Protein AF-A0A3N5PX92-F1 (afdb_monomer)

pLDDT: mean 74.18, std 23.47, range [26.56, 98.06]

Foldseek 3Di:
DDDDDDDDDDDDDDDDDDDDDDDDDDDDDDDDDDDDDDDDDDDDDDDDDPPPPPDPPPPPPPPPPPPDDPDPPDDPPFPVPFWAKKWWFFPDFALQPPPPPPPPPPPDDDDPVVVVVSVVVSVVQLVVLVVVQLVLCVVLVRNVFWLDAQHHHTRTTIGTDGPVSVVVSVPDPGTDDMDTKDKDWDDDDDDDVVPCQPPCPDHPCNVPVQQAALAEDEFEAQFAAFPDVQQDQKDFPQPVLLVDVCLVPPPVSVVVNVVCVVPGDIDRNADARDPDDAAADDWVNGDSVSQDRQAPAAEEFPSLVVSPADAAPPDIPHSHHPLCSRNVVSFQAAGAWDFDDDPNHTPGTDGHSNNNHHYHYYRQWGDGYPDNTTMGIPNRVSD

Solvent-accessible surface area (backbone atoms only — not comparable to full-atom values): 23298 Å² total; per-residue (Å²): 134,87,90,86,86,82,87,83,84,85,82,88,80,88,88,83,91,81,85,95,81,89,89,83,89,89,83,88,86,89,86,85,86,88,86,79,93,75,92,78,86,85,86,90,79,94,74,89,74,82,76,79,76,79,69,76,79,73,78,74,75,77,75,79,73,75,83,64,76,86,73,82,85,64,79,82,76,56,60,85,95,45,68,46,52,31,39,38,34,36,64,61,81,14,25,69,62,57,83,66,67,79,79,64,87,62,90,70,79,76,53,69,68,60,49,53,52,49,51,53,52,26,50,56,48,25,53,53,49,45,54,50,50,49,51,56,30,43,78,63,78,37,61,89,30,61,66,46,75,34,32,40,92,48,24,32,36,28,29,57,38,37,50,70,50,50,58,54,47,74,70,36,88,60,45,64,51,74,46,70,58,51,81,42,71,80,84,88,82,89,69,75,78,82,68,52,54,81,39,87,88,73,12,81,31,57,77,64,72,55,37,35,70,95,39,73,46,79,45,80,31,33,14,36,52,70,81,40,80,36,57,50,34,54,42,80,64,53,54,68,66,58,73,35,67,61,19,73,72,35,71,65,29,37,62,73,30,45,60,45,73,76,55,55,49,69,42,78,77,48,66,80,74,82,91,70,81,65,56,51,50,58,33,60,93,25,58,50,78,61,38,45,50,24,30,56,17,28,35,62,40,55,60,43,41,62,74,78,46,64,73,21,91,85,60,47,83,26,24,37,32,75,71,48,59,22,35,52,52,50,34,50,48,29,7,30,79,37,81,41,64,58,97,88,42,75,78,45,78,44,60,17,77,22,38,51,24,23,33,31,36,34,13,25,29,45,43,37,72,95,54,85,61,32,43,22,27,48,57,24,68,72,104

Nearest PDB structures (foldseek):
  3i74-assembly1_B  TM=8.208E-01  e=3.692E-07  Solanum lycopersicum
  3i74-assembly1_A  TM=8.112E-01  e=4.710E-07  Solanum lycopersicum
  3i6s-assembly1_B  TM=8.115E-01  e=7.215E-07  Solanum lycopersicum
  3whi-assembly1_A  TM=7.176E-01  e=2.295E-06  Bacillus subtilis subsp. subtilis str. 168
  5ydg-assembly1_A  TM=7.589E-01  e=4.166E-02  Arabidopsis thaliana

Sequence (383 aa):
MAAAGPFCALEAQPGALLDLRGCANVSAPRCHGPIKNRMRTPFGAFAWLAATVLTPAAAQVAHVEVTEPLRLVGPLRPVKGGTAVYIVKLRQPGAASYKSVPMTLTGEKPSEQAQSARAAAAEAYATQLEQSHDRLLGSLGAANAKVYSYRYSVNGFAARLTAAQVSRLAQSAEVERIWRDTDQHLRTNNSSVFLGLQDPAGGLRADRDLRGENIVVGVIDSGVTPNHPALLDTEDRTPRACRSQWARTSLLGIWLCTSYRRNPPTARVYGPPIGFTGACEAGPGFEPSHCNHKIVGARFYLDGFLAQHELDPGEFRSPKDVDGHGTHITTIIAGNSVDATLLGTRLGRVSGIAPRARIAVYKACWLEPGKTRGTCTTSDLVR

Mean predicted aligned error: 16.66 Å

Structure (mmCIF, N/CA/C/O backbone):
data_AF-A0A3N5PX92-F1
#
_entry.id   AF-A0A3N5PX92-F1
#
loop_
_atom_site.group_PDB
_atom_site.id
_atom_site.type_symbol
_atom_site.label_atom_id
_atom_site.label_alt_id
_atom_site.label_comp_id
_atom_site.label_asym_id
_atom_site.label_entity_id
_atom_site.label_seq_id
_atom_site.pdbx_PDB_ins_code
_atom_site.Cartn_x
_atom_site.Cartn_y
_atom_site.Cartn_z
_atom_site.occupancy
_atom_site.B_iso_or_equiv
_atom_site.auth_seq_id
_atom_site.auth_comp_id
_atom_site.auth_asym_id
_atom_site.auth_atom_id
_atom_site.pdbx_PDB_model_num
ATOM 1 N N . MET A 1 1 ? 4.941 -59.988 17.324 1.00 32.59 1 MET A N 1
ATOM 2 C CA . MET A 1 1 ? 5.230 -60.965 16.251 1.00 32.59 1 MET A CA 1
ATOM 3 C C . MET A 1 1 ? 5.049 -60.267 14.911 1.00 32.59 1 MET A C 1
ATOM 5 O O . MET A 1 1 ? 4.065 -59.557 14.784 1.00 32.59 1 MET A O 1
ATOM 9 N N . ALA A 1 2 ? 6.006 -60.477 13.994 1.00 32.03 2 ALA A N 1
ATOM 10 C CA . ALA A 1 2 ? 6.126 -59.960 12.614 1.00 32.03 2 ALA A CA 1
ATOM 11 C C . ALA A 1 2 ? 6.286 -58.422 12.483 1.00 32.03 2 ALA A C 1
ATOM 13 O O . ALA A 1 2 ? 5.318 -57.688 12.613 1.00 32.03 2 ALA A O 1
ATOM 14 N N . ALA A 1 3 ? 7.497 -57.850 12.467 1.00 29.45 3 ALA A N 1
ATOM 15 C CA . ALA A 1 3 ? 8.605 -57.913 11.490 1.00 29.45 3 ALA A CA 1
ATOM 16 C C . ALA A 1 3 ? 8.425 -56.925 10.318 1.00 29.45 3 ALA A C 1
ATOM 18 O O . ALA A 1 3 ? 7.599 -57.122 9.433 1.00 29.45 3 ALA A O 1
ATOM 19 N N . ALA A 1 4 ? 9.237 -55.865 10.357 1.00 33.47 4 ALA A N 1
ATOM 20 C CA . ALA A 1 4 ? 9.402 -54.843 9.332 1.00 33.47 4 ALA A CA 1
ATOM 21 C C . ALA A 1 4 ? 10.685 -55.098 8.522 1.00 33.47 4 ALA A C 1
ATOM 23 O O . ALA A 1 4 ? 11.680 -55.570 9.073 1.00 33.47 4 ALA A O 1
ATOM 24 N N . GLY A 1 5 ? 10.675 -54.718 7.245 1.00 29.30 5 GLY A N 1
ATOM 25 C CA . GLY A 1 5 ? 11.863 -54.577 6.398 1.00 29.30 5 GLY A CA 1
ATOM 26 C C . GLY A 1 5 ? 11.492 -54.256 4.940 1.00 29.30 5 GLY A C 1
ATOM 27 O O . GLY A 1 5 ? 10.367 -54.548 4.539 1.00 29.30 5 GLY A O 1
ATOM 28 N N . PRO A 1 6 ? 12.421 -53.741 4.113 1.00 37.81 6 PRO A N 1
ATOM 29 C CA . PRO A 1 6 ? 13.401 -52.704 4.435 1.00 37.81 6 PRO A CA 1
ATOM 30 C C . PRO A 1 6 ? 13.414 -51.543 3.412 1.00 37.81 6 PRO A C 1
ATOM 32 O O . PRO A 1 6 ? 13.018 -51.673 2.257 1.00 37.81 6 PRO A O 1
ATOM 35 N N . PHE A 1 7 ? 13.926 -50.398 3.867 1.00 28.12 7 PHE A N 1
ATOM 36 C CA . PHE A 1 7 ? 14.384 -49.278 3.043 1.00 28.12 7 PHE A CA 1
ATOM 37 C C . PHE A 1 7 ? 15.704 -49.651 2.345 1.00 28.12 7 PHE A C 1
ATOM 39 O O . PHE A 1 7 ? 16.631 -50.109 3.012 1.00 28.12 7 PHE A O 1
ATOM 46 N N . CYS A 1 8 ? 15.826 -49.382 1.042 1.00 26.56 8 CYS A N 1
ATOM 47 C CA . CYS A 1 8 ? 17.118 -49.326 0.354 1.00 26.56 8 CYS A CA 1
ATOM 48 C C . CYS A 1 8 ? 17.530 -47.862 0.167 1.00 26.56 8 CYS A C 1
ATOM 50 O O . CYS A 1 8 ? 16.928 -47.128 -0.615 1.00 26.56 8 CYS A O 1
ATOM 52 N N . ALA A 1 9 ? 18.568 -47.464 0.900 1.00 27.91 9 ALA A N 1
ATOM 53 C CA . ALA A 1 9 ? 19.384 -46.295 0.618 1.00 27.91 9 ALA A CA 1
ATOM 54 C C . ALA A 1 9 ? 20.391 -46.648 -0.490 1.00 27.91 9 ALA A C 1
ATOM 56 O O . ALA A 1 9 ? 20.966 -47.736 -0.470 1.00 27.91 9 ALA A O 1
ATOM 57 N N . LEU A 1 10 ? 20.606 -45.739 -1.441 1.00 28.83 10 LEU A N 1
ATOM 58 C CA . LEU A 1 10 ? 21.713 -45.815 -2.393 1.00 28.83 10 LEU A CA 1
ATOM 59 C C . L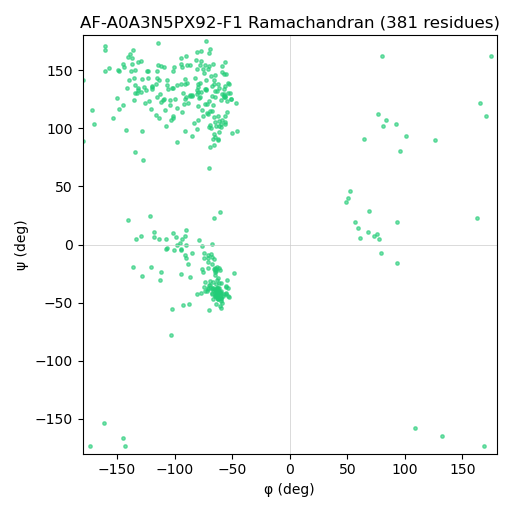EU A 1 10 ? 22.664 -44.656 -2.105 1.00 28.83 10 LEU A C 1
ATOM 61 O O . LEU A 1 10 ? 22.348 -43.484 -2.297 1.00 28.83 10 LEU A O 1
ATOM 65 N N . GLU A 1 11 ? 23.805 -45.051 -1.562 1.00 27.17 11 GLU A N 1
ATOM 66 C CA . GLU A 1 11 ? 24.969 -44.258 -1.206 1.00 27.17 11 GLU A CA 1
ATOM 67 C C . GLU A 1 11 ? 25.760 -43.932 -2.483 1.00 27.17 11 GLU A C 1
ATOM 69 O O . GLU A 1 11 ? 25.999 -44.802 -3.322 1.00 27.17 11 GLU A O 1
ATOM 74 N N . ALA A 1 12 ? 26.124 -42.663 -2.668 1.00 29.17 12 ALA A N 1
ATOM 75 C CA . ALA A 1 12 ? 26.902 -42.204 -3.812 1.00 29.17 12 ALA A CA 1
ATOM 76 C C . ALA A 1 12 ? 28.403 -42.402 -3.547 1.00 29.17 12 ALA A C 1
ATOM 78 O O . ALA A 1 12 ? 28.916 -41.910 -2.544 1.00 29.17 12 ALA A O 1
ATOM 79 N N . GLN A 1 13 ? 29.118 -43.047 -4.475 1.00 30.61 13 GLN A N 1
ATOM 80 C CA . GLN A 1 13 ? 30.582 -42.983 -4.544 1.00 30.61 13 GLN A CA 1
ATOM 81 C C . GLN A 1 13 ? 31.050 -42.301 -5.843 1.00 30.61 13 GLN A C 1
ATOM 83 O O . GLN A 1 13 ? 30.403 -42.463 -6.881 1.00 30.61 13 GLN A O 1
ATOM 88 N N . PRO A 1 14 ? 32.140 -41.509 -5.801 1.00 33.16 14 PRO A N 1
ATOM 89 C CA . PRO A 1 14 ? 32.560 -40.656 -6.905 1.00 33.16 14 PRO A CA 1
ATOM 90 C C . PRO A 1 14 ? 33.533 -41.363 -7.861 1.00 33.16 14 PRO A C 1
ATOM 92 O O . PRO A 1 14 ? 34.458 -42.043 -7.429 1.00 33.16 14 PRO A O 1
ATOM 95 N N . GLY A 1 15 ? 33.382 -41.094 -9.162 1.00 39.81 15 GLY A N 1
ATOM 96 C CA . GLY A 1 15 ? 34.434 -41.311 -10.161 1.00 39.81 15 GLY A CA 1
ATOM 97 C C . GLY A 1 15 ? 34.377 -42.637 -10.922 1.00 39.81 15 GLY A C 1
ATOM 98 O O . GLY A 1 15 ? 35.170 -43.534 -10.668 1.00 39.81 15 GLY A O 1
ATOM 99 N N . ALA A 1 16 ? 33.520 -42.714 -11.944 1.00 31.42 16 ALA A N 1
ATOM 100 C CA . ALA A 1 16 ? 33.712 -43.622 -13.076 1.00 31.42 16 ALA A CA 1
ATOM 101 C C . ALA A 1 16 ? 33.116 -43.000 -14.353 1.00 31.42 16 ALA A C 1
ATOM 103 O O . ALA A 1 16 ? 31.919 -42.734 -14.433 1.00 31.42 16 ALA A O 1
ATOM 104 N N . LEU A 1 17 ? 33.979 -42.732 -15.335 1.00 34.66 17 LEU A N 1
ATOM 105 C CA . LEU A 1 17 ? 33.634 -42.389 -16.717 1.00 34.66 17 LEU A CA 1
ATOM 106 C C . LEU A 1 17 ? 33.476 -43.699 -17.507 1.00 34.66 17 LEU A C 1
ATOM 108 O O . LEU A 1 17 ? 34.417 -44.484 -17.484 1.00 34.66 17 LEU A O 1
ATOM 112 N N . LEU A 1 18 ? 32.360 -43.905 -18.219 1.00 30.89 18 LEU A N 1
ATOM 113 C CA . LEU A 1 18 ? 32.193 -44.830 -19.367 1.00 30.89 18 LEU A CA 1
ATOM 114 C C . LEU A 1 18 ? 30.825 -44.537 -20.022 1.00 30.89 18 LEU A C 1
ATOM 116 O O . LEU A 1 18 ? 29.792 -44.608 -19.367 1.00 30.89 18 LEU A O 1
ATOM 120 N N . ASP A 1 19 ? 30.812 -43.849 -21.162 1.00 28.56 19 ASP A N 1
ATOM 121 C CA . ASP A 1 19 ? 30.769 -44.367 -22.546 1.00 28.56 19 ASP A CA 1
ATOM 122 C C . ASP A 1 19 ? 29.348 -44.760 -23.007 1.00 28.56 19 ASP A C 1
ATOM 124 O O . ASP A 1 19 ? 28.788 -45.791 -22.643 1.00 28.56 19 ASP A O 1
ATOM 128 N N . LEU A 1 20 ? 28.748 -43.868 -23.804 1.00 35.09 20 LEU A N 1
ATOM 129 C CA . LEU A 1 20 ? 27.399 -43.965 -24.361 1.00 35.09 20 LEU A CA 1
ATOM 130 C C . LEU A 1 20 ? 27.469 -44.501 -25.794 1.00 35.09 20 LEU A C 1
ATOM 132 O O . LEU A 1 20 ? 27.475 -43.723 -26.751 1.00 35.09 20 LEU A O 1
ATOM 136 N N . ARG A 1 21 ? 27.450 -45.826 -25.965 1.00 31.52 21 ARG A N 1
ATOM 137 C CA . ARG A 1 21 ? 27.078 -46.462 -27.238 1.00 31.52 21 ARG A CA 1
ATOM 138 C C . ARG A 1 21 ? 26.334 -47.770 -27.003 1.00 31.52 21 ARG A C 1
ATOM 140 O O . ARG A 1 21 ? 26.898 -48.725 -26.489 1.00 31.52 21 ARG A O 1
ATOM 147 N N . GLY A 1 22 ? 25.097 -47.825 -27.495 1.00 28.06 22 GLY A N 1
ATOM 148 C CA . GLY A 1 22 ? 24.411 -49.083 -27.784 1.00 28.06 22 GLY A CA 1
ATOM 149 C C . GLY A 1 22 ? 23.045 -49.213 -27.130 1.00 28.06 22 GLY A C 1
ATOM 150 O O . GLY A 1 22 ? 22.946 -49.737 -26.032 1.00 28.06 22 GLY A O 1
ATOM 151 N N . CYS A 1 23 ? 22.005 -48.762 -27.836 1.00 28.20 23 CYS A N 1
ATOM 152 C CA . CYS A 1 23 ? 20.755 -49.502 -28.065 1.00 28.20 23 CYS A CA 1
ATOM 153 C C . CYS A 1 23 ? 19.835 -48.633 -28.936 1.00 28.20 23 CYS A C 1
ATOM 155 O O . CYS A 1 23 ? 19.049 -47.829 -28.443 1.00 28.20 23 CYS A O 1
ATOM 157 N N . ALA A 1 24 ? 19.970 -48.778 -30.253 1.00 32.03 24 ALA A N 1
ATOM 158 C CA . ALA A 1 24 ? 19.016 -48.289 -31.239 1.00 32.03 24 ALA A CA 1
ATOM 159 C C . ALA A 1 24 ? 18.550 -49.476 -32.093 1.00 32.03 24 ALA A C 1
ATOM 161 O O . ALA A 1 24 ? 19.338 -50.383 -32.352 1.00 32.03 24 ALA A O 1
ATOM 162 N N . ASN A 1 25 ? 17.303 -49.377 -32.562 1.00 30.66 25 ASN A N 1
ATOM 163 C CA . ASN A 1 25 ? 16.570 -50.236 -33.504 1.00 30.66 25 ASN A CA 1
ATOM 164 C C . ASN A 1 25 ? 15.722 -51.363 -32.905 1.00 30.66 25 ASN A C 1
ATOM 166 O O . ASN A 1 25 ? 16.228 -52.447 -32.656 1.00 30.66 25 ASN A O 1
ATOM 170 N N . VAL A 1 26 ? 14.399 -51.145 -32.884 1.00 31.50 26 VAL A N 1
ATOM 171 C CA . VAL A 1 26 ? 13.456 -51.939 -33.699 1.00 31.50 26 VAL A CA 1
ATOM 172 C C . VAL A 1 26 ? 12.361 -51.000 -34.228 1.00 31.50 26 VAL A C 1
ATOM 174 O O . VAL A 1 26 ? 11.851 -50.150 -33.501 1.00 31.50 26 VAL A O 1
ATOM 177 N N . SER A 1 27 ? 12.042 -51.123 -35.517 1.00 32.72 27 SER A N 1
ATOM 178 C CA . SER A 1 27 ? 11.106 -50.286 -36.273 1.00 32.72 27 SER A CA 1
ATOM 179 C C . SER A 1 27 ? 9.838 -51.045 -36.691 1.00 32.72 27 SER A C 1
ATOM 181 O O . SER A 1 27 ? 9.917 -52.229 -37.002 1.00 32.72 27 SER A O 1
ATOM 183 N N . ALA A 1 28 ? 8.759 -50.264 -36.875 1.00 30.45 28 ALA A N 1
ATOM 184 C CA . ALA A 1 2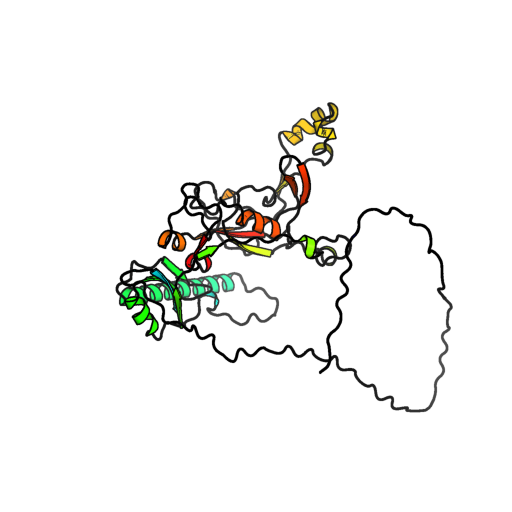8 ? 7.664 -50.407 -37.862 1.00 30.45 28 ALA A CA 1
ATOM 185 C C . ALA A 1 28 ? 6.521 -51.424 -37.568 1.00 30.45 28 ALA A C 1
ATOM 187 O O . ALA A 1 28 ? 6.720 -52.309 -36.741 1.00 30.45 28 ALA A O 1
ATOM 188 N N . PRO A 1 29 ? 5.333 -51.351 -38.239 1.00 38.47 29 PRO A N 1
ATOM 189 C CA . PRO A 1 29 ? 4.943 -50.471 -39.360 1.00 38.47 29 PRO A CA 1
ATOM 190 C C . PRO A 1 29 ? 3.541 -49.798 -39.292 1.00 38.47 29 PRO A C 1
ATOM 192 O O . PRO A 1 29 ? 2.650 -50.171 -38.535 1.00 38.47 29 PRO A O 1
ATOM 195 N N . ARG A 1 30 ? 3.344 -48.810 -40.184 1.00 34.66 30 ARG A N 1
ATOM 196 C CA . ARG A 1 30 ? 2.045 -48.262 -40.629 1.00 34.66 30 ARG A CA 1
ATOM 197 C C . ARG A 1 30 ? 1.419 -49.171 -41.697 1.00 34.66 30 ARG A C 1
ATOM 199 O O . ARG A 1 30 ? 2.147 -49.733 -42.508 1.00 34.66 30 ARG A O 1
ATOM 206 N N . CYS A 1 31 ? 0.088 -49.198 -41.791 1.00 27.62 31 CYS A N 1
ATOM 207 C CA . CYS A 1 31 ? -0.642 -49.670 -42.975 1.00 27.62 31 CYS A CA 1
ATOM 208 C C . CYS A 1 31 ? -1.738 -48.664 -43.372 1.00 27.62 31 CYS A C 1
ATOM 210 O O . CYS A 1 31 ? -2.499 -48.184 -42.534 1.00 27.62 31 CYS A O 1
ATOM 212 N N . HIS A 1 32 ? -1.793 -48.343 -44.666 1.00 32.50 32 HIS A N 1
ATOM 213 C CA . HIS A 1 32 ? -2.892 -47.679 -45.371 1.00 32.50 32 HIS A CA 1
ATOM 214 C C . HIS A 1 32 ? -3.436 -48.670 -46.405 1.00 32.50 32 HIS A C 1
ATOM 216 O O . HIS A 1 32 ? -2.649 -49.311 -47.098 1.00 32.50 32 HIS A O 1
ATOM 222 N N . GLY A 1 33 ? -4.759 -48.759 -46.552 1.00 27.95 33 GLY A N 1
ATOM 223 C CA . GLY A 1 33 ? -5.401 -49.470 -47.659 1.00 27.95 33 GLY A CA 1
ATOM 224 C C . GLY A 1 33 ? -6.937 -49.416 -47.588 1.00 27.95 33 GLY A C 1
ATOM 225 O O . GLY A 1 33 ? -7.472 -49.450 -46.484 1.00 27.95 33 GLY A O 1
ATOM 226 N N . PRO A 1 34 ? -7.652 -49.282 -48.725 1.00 42.38 34 PRO A N 1
ATOM 227 C CA . PRO A 1 34 ? -8.962 -48.628 -48.812 1.00 42.38 34 PRO A CA 1
ATOM 228 C C . PRO A 1 34 ? -10.130 -49.623 -48.863 1.00 42.38 34 PRO A C 1
ATOM 230 O O . PRO A 1 34 ? -9.976 -50.719 -49.400 1.00 42.38 34 PRO A O 1
ATOM 233 N N . ILE A 1 35 ? -11.330 -49.244 -48.399 1.00 35.75 35 ILE A N 1
ATOM 234 C CA . ILE A 1 35 ? -12.523 -50.097 -48.553 1.00 35.75 35 ILE A CA 1
ATOM 235 C C . ILE A 1 35 ? -13.730 -49.311 -49.077 1.00 35.75 35 ILE A C 1
ATOM 237 O O . ILE A 1 35 ? -14.066 -48.222 -48.624 1.00 35.75 35 ILE A O 1
ATOM 241 N N . LYS A 1 36 ? -14.320 -49.918 -50.109 1.00 31.59 36 LYS A N 1
ATOM 242 C CA . LYS A 1 36 ? -15.364 -49.464 -51.027 1.00 31.59 36 LYS A CA 1
ATOM 243 C C . LYS A 1 36 ? -16.756 -49.438 -50.383 1.00 31.59 36 LYS A C 1
ATOM 245 O O . LYS A 1 36 ? -17.112 -50.328 -49.619 1.00 31.59 36 LYS A O 1
ATOM 250 N N . ASN A 1 37 ? -17.573 -48.485 -50.834 1.00 34.03 37 ASN A N 1
ATOM 251 C CA . ASN A 1 37 ? -19.026 -48.466 -50.662 1.00 34.03 37 ASN A CA 1
ATOM 252 C C . ASN A 1 37 ? -19.678 -49.737 -51.229 1.00 34.03 37 ASN A C 1
ATOM 254 O O . ASN A 1 37 ? -19.538 -50.026 -52.421 1.00 34.03 37 ASN A O 1
ATOM 258 N N . ARG A 1 38 ? -20.485 -50.433 -50.419 1.00 33.44 38 ARG A N 1
ATOM 259 C CA . ARG A 1 38 ? -21.565 -51.290 -50.926 1.00 33.44 38 ARG A CA 1
ATOM 260 C C . ARG A 1 38 ? -22.687 -51.424 -49.895 1.00 33.44 38 ARG A C 1
ATOM 262 O O . ARG A 1 38 ? -22.534 -52.090 -48.880 1.00 33.44 38 ARG A O 1
ATOM 269 N N . MET A 1 39 ? -23.822 -50.791 -50.189 1.00 36.62 39 MET A N 1
ATOM 270 C CA . MET A 1 39 ? -25.108 -51.063 -49.543 1.00 36.62 39 MET A CA 1
ATOM 271 C C . MET A 1 39 ? -25.549 -52.504 -49.813 1.00 36.62 39 MET A C 1
ATOM 273 O O . MET A 1 39 ? -25.472 -52.953 -50.959 1.00 36.62 39 MET A O 1
ATOM 277 N N . ARG A 1 40 ? -26.075 -53.172 -48.778 1.00 33.09 40 ARG A N 1
ATOM 278 C CA . ARG A 1 40 ? -27.165 -54.166 -48.831 1.00 33.09 40 ARG A CA 1
ATOM 279 C C . ARG A 1 40 ? -27.599 -54.528 -47.400 1.00 33.09 40 ARG A C 1
ATOM 281 O O . ARG A 1 40 ? -26.816 -55.068 -46.631 1.00 33.09 40 ARG A O 1
ATOM 288 N N . THR A 1 41 ? -28.841 -54.194 -47.064 1.00 35.25 41 THR A N 1
ATOM 289 C CA . THR A 1 41 ? -29.669 -54.821 -46.011 1.00 35.25 41 THR A CA 1
ATOM 290 C C . THR A 1 41 ? -30.133 -56.220 -46.500 1.00 35.25 41 THR A C 1
ATOM 292 O O . THR A 1 41 ? -29.881 -56.503 -47.678 1.00 35.25 41 THR A O 1
ATOM 295 N N . PRO A 1 42 ? -30.838 -57.095 -45.729 1.00 48.75 42 PRO A N 1
ATOM 296 C CA . PRO A 1 42 ? -31.512 -56.893 -44.432 1.00 48.75 42 PRO A CA 1
ATOM 297 C C . PRO A 1 42 ? -31.436 -58.095 -43.432 1.00 48.75 42 PRO A C 1
ATOM 299 O O . PRO A 1 42 ? -30.818 -59.117 -43.696 1.00 48.75 42 PRO A O 1
ATOM 302 N N . PHE A 1 43 ? -32.167 -57.944 -42.316 1.00 32.25 43 PHE A N 1
ATOM 303 C CA . PHE A 1 43 ? -32.677 -58.950 -41.361 1.00 32.25 43 PHE A CA 1
ATOM 304 C C . PHE A 1 43 ? -31.743 -59.600 -40.321 1.00 32.25 43 PHE A C 1
ATOM 306 O O . PHE A 1 43 ? -30.970 -60.501 -40.609 1.00 32.25 43 PHE A O 1
ATOM 313 N N . GLY A 1 44 ? -32.029 -59.257 -39.056 1.00 32.97 44 GLY A N 1
ATOM 314 C CA . GLY A 1 44 ? -32.364 -60.261 -38.040 1.00 32.97 44 GLY A CA 1
ATOM 315 C C . GLY A 1 44 ? -31.260 -60.665 -37.067 1.00 32.97 44 GLY A C 1
ATOM 316 O O . GLY A 1 44 ? -30.541 -61.616 -37.329 1.00 32.97 44 GLY A O 1
ATOM 317 N N . ALA A 1 45 ? -31.205 -59.999 -35.909 1.00 37.19 45 ALA A N 1
ATOM 318 C CA . ALA A 1 45 ? -31.155 -60.618 -34.574 1.00 37.19 45 ALA A CA 1
ATOM 319 C C . ALA A 1 45 ? -30.850 -59.535 -33.526 1.00 37.19 45 ALA A C 1
ATOM 321 O O . ALA A 1 45 ? -29.755 -58.979 -33.472 1.00 37.19 45 ALA A O 1
ATOM 322 N N . PHE A 1 46 ? -31.846 -59.229 -32.696 1.00 39.06 46 PHE A N 1
ATOM 323 C CA . PHE A 1 46 ? -31.697 -58.405 -31.500 1.00 39.06 46 PHE A CA 1
ATOM 324 C C . PHE A 1 46 ? -30.873 -59.181 -30.463 1.00 39.06 46 PHE A C 1
ATOM 326 O O . PHE A 1 46 ? -31.395 -60.076 -29.802 1.00 39.06 46 PHE A O 1
ATOM 333 N N . ALA A 1 47 ? -29.598 -58.831 -30.309 1.00 37.28 47 ALA A N 1
ATOM 334 C CA . ALA A 1 47 ? -28.801 -59.208 -29.148 1.00 37.28 47 ALA A CA 1
ATOM 335 C C . ALA A 1 47 ? -28.716 -57.994 -28.214 1.00 37.28 47 ALA A C 1
ATOM 337 O O . ALA A 1 47 ? -28.077 -56.991 -28.529 1.00 37.28 47 ALA A O 1
ATOM 338 N N . TRP A 1 48 ? -29.408 -58.079 -27.078 1.00 33.75 48 TRP A N 1
ATOM 339 C CA . TRP A 1 48 ? -29.308 -57.118 -25.984 1.00 33.75 48 TRP A CA 1
ATOM 340 C C . TRP A 1 48 ? -27.903 -57.190 -25.372 1.00 33.75 48 TRP A C 1
ATOM 342 O O . TRP A 1 48 ? -27.630 -58.022 -24.511 1.00 33.75 48 TRP A O 1
ATOM 352 N N . LEU A 1 49 ? -27.001 -56.317 -25.818 1.00 36.81 49 LEU A N 1
ATOM 353 C CA . LEU A 1 49 ? -25.774 -56.005 -25.092 1.00 36.81 49 LEU A CA 1
ATOM 354 C C . LEU A 1 49 ? -26.118 -54.957 -24.035 1.00 36.81 49 LEU A C 1
ATOM 356 O O . LEU A 1 49 ? -26.332 -53.786 -24.345 1.00 36.81 49 LEU A O 1
ATOM 360 N N . ALA A 1 50 ? -26.199 -55.400 -22.781 1.00 39.34 50 ALA A N 1
ATOM 361 C CA . ALA A 1 50 ? -26.246 -54.517 -21.629 1.00 39.34 50 ALA A CA 1
ATOM 362 C C . ALA A 1 50 ? -24.968 -53.665 -21.618 1.00 39.34 50 ALA A C 1
ATOM 364 O O . ALA A 1 50 ? -23.885 -54.145 -21.285 1.00 39.34 50 ALA A O 1
ATOM 365 N N . ALA A 1 51 ? -25.088 -52.401 -22.019 1.00 37.16 51 ALA A N 1
ATOM 366 C CA . ALA A 1 51 ? -24.036 -51.422 -21.831 1.00 37.16 51 ALA A CA 1
ATOM 367 C C . ALA A 1 51 ? -23.923 -51.145 -20.328 1.00 37.16 51 ALA A C 1
ATOM 369 O O . ALA A 1 51 ? -24.721 -50.405 -19.755 1.00 37.16 51 ALA A O 1
ATOM 370 N N . THR A 1 52 ? -22.938 -51.756 -19.672 1.00 40.94 52 THR A N 1
ATOM 371 C CA . THR A 1 52 ? -22.462 -51.295 -18.370 1.00 40.94 52 THR A CA 1
ATOM 372 C C . THR A 1 52 ? -21.926 -49.882 -18.554 1.00 40.94 52 THR A C 1
ATOM 374 O O . THR A 1 52 ? -20.800 -49.679 -19.008 1.00 40.94 52 THR A O 1
ATOM 377 N N . VAL A 1 53 ? -22.763 -48.895 -18.241 1.00 40.28 53 VAL A N 1
ATOM 378 C CA . VAL A 1 53 ? -22.344 -47.508 -18.074 1.00 40.28 53 VAL A CA 1
ATOM 379 C C . VAL A 1 53 ? -21.405 -47.492 -16.874 1.00 40.28 53 VAL A C 1
ATOM 381 O O . VAL A 1 53 ? -21.843 -47.571 -15.729 1.00 40.28 53 VAL A O 1
ATOM 384 N N . LEU A 1 54 ? -20.100 -47.435 -17.134 1.00 41.09 54 LEU A N 1
ATOM 385 C CA . LEU A 1 54 ? -19.119 -47.037 -16.133 1.00 41.09 54 LEU A CA 1
ATOM 386 C C . LEU A 1 54 ? -19.417 -45.577 -15.789 1.00 41.09 54 LEU A C 1
ATOM 388 O O . LEU A 1 54 ? -18.973 -44.655 -16.470 1.00 41.09 54 LEU A O 1
ATOM 392 N N . THR A 1 55 ? -20.227 -45.369 -14.755 1.00 40.72 55 THR A N 1
ATOM 393 C CA . THR A 1 55 ? -20.336 -44.070 -14.099 1.00 40.72 55 THR A CA 1
ATOM 394 C C . THR A 1 55 ? -18.937 -43.686 -13.624 1.00 40.72 55 THR A C 1
ATOM 396 O O . THR A 1 55 ? -18.311 -44.498 -12.932 1.00 40.72 55 THR A O 1
ATOM 399 N N . PRO A 1 56 ? -18.417 -42.492 -13.955 1.00 43.75 56 PRO A N 1
ATOM 400 C CA . PRO A 1 56 ? -17.201 -42.031 -13.314 1.00 43.75 56 PRO A CA 1
ATOM 401 C C . PRO A 1 56 ? -17.503 -41.977 -11.818 1.00 43.75 56 PRO A C 1
ATOM 403 O O . PRO A 1 56 ? -18.495 -41.371 -11.407 1.00 43.75 56 PRO A O 1
ATOM 406 N N . ALA A 1 57 ? -16.693 -42.666 -11.015 1.00 41.16 57 ALA A N 1
ATOM 407 C CA . ALA A 1 57 ? -16.740 -42.520 -9.574 1.00 41.16 57 ALA A CA 1
ATOM 408 C C . ALA A 1 57 ? -16.536 -41.031 -9.285 1.00 41.16 57 ALA A C 1
ATOM 410 O O . ALA A 1 57 ? -15.442 -40.497 -9.473 1.00 41.16 57 ALA A O 1
ATOM 411 N N . ALA A 1 58 ? -17.617 -40.344 -8.911 1.00 39.75 58 ALA A N 1
ATOM 412 C CA . ALA A 1 58 ? -17.526 -39.014 -8.357 1.00 39.75 58 ALA A CA 1
ATOM 413 C C . ALA A 1 58 ? -16.599 -39.145 -7.152 1.00 39.75 58 ALA A C 1
ATOM 415 O O . ALA A 1 58 ? -16.944 -39.814 -6.177 1.00 39.75 58 ALA A O 1
ATOM 416 N N . ALA A 1 59 ? -15.396 -38.578 -7.252 1.00 41.97 59 ALA A N 1
ATOM 417 C CA . ALA A 1 59 ? -14.547 -38.393 -6.096 1.00 41.97 59 ALA A CA 1
ATOM 418 C C . ALA A 1 59 ? -15.382 -37.581 -5.107 1.00 41.97 59 ALA A C 1
ATOM 420 O O . ALA A 1 59 ? -15.636 -36.395 -5.322 1.00 41.97 59 ALA A O 1
ATOM 421 N N . GLN A 1 60 ? -15.901 -38.253 -4.082 1.00 37.66 60 GLN A N 1
ATOM 422 C CA . GLN A 1 60 ? -16.570 -37.587 -2.985 1.00 37.66 60 GLN A CA 1
ATOM 423 C C . GLN A 1 60 ? -15.509 -36.694 -2.361 1.00 37.66 60 GLN A C 1
ATOM 425 O O . GLN A 1 60 ? -14.563 -37.170 -1.733 1.00 37.66 60 GLN A O 1
ATOM 430 N N . VAL A 1 61 ? -15.633 -35.390 -2.593 1.00 37.59 61 VAL A N 1
ATOM 431 C CA . VAL A 1 61 ? -14.961 -34.408 -1.759 1.00 37.59 61 VAL A CA 1
ATOM 432 C C . VAL A 1 61 ? -15.552 -34.644 -0.381 1.00 37.59 61 VAL A C 1
ATOM 434 O O . VAL A 1 61 ? -16.706 -34.303 -0.129 1.00 37.59 61 VAL A O 1
ATOM 437 N N . ALA A 1 62 ? -14.795 -35.320 0.479 1.00 37.66 62 ALA A N 1
ATOM 438 C CA . ALA A 1 62 ? -15.113 -35.371 1.887 1.00 37.66 62 ALA A CA 1
ATOM 439 C C . ALA A 1 62 ? -15.101 -33.917 2.359 1.00 37.66 62 ALA A C 1
ATOM 441 O O . ALA A 1 62 ? -14.043 -33.306 2.520 1.00 37.66 62 ALA A O 1
ATOM 442 N N . HIS A 1 63 ? -16.288 -33.332 2.499 1.00 33.50 63 HIS A N 1
ATOM 443 C CA . HIS A 1 63 ? -16.441 -32.130 3.284 1.00 33.50 63 HIS A CA 1
ATOM 444 C C . HIS A 1 63 ? -15.955 -32.503 4.678 1.00 33.50 63 HIS A C 1
ATOM 446 O O . HIS A 1 63 ? -16.593 -33.284 5.381 1.00 33.50 63 HIS A O 1
ATOM 452 N N . VAL A 1 64 ? -14.780 -31.996 5.050 1.00 34.94 64 VAL A N 1
ATOM 453 C CA . VAL A 1 64 ? -14.389 -31.942 6.452 1.00 34.94 64 VAL A CA 1
ATOM 454 C C . VAL A 1 64 ? -15.362 -30.960 7.079 1.00 34.94 64 VAL A C 1
ATOM 456 O O . VAL A 1 64 ? -15.174 -29.745 7.031 1.00 34.94 64 VAL A O 1
ATOM 459 N N . GLU A 1 65 ? -16.471 -31.492 7.572 1.00 41.75 65 GLU A N 1
ATOM 460 C CA . GLU A 1 65 ? -17.364 -30.756 8.436 1.00 41.75 65 GLU A CA 1
ATOM 461 C C . GLU A 1 65 ? -16.565 -30.486 9.708 1.00 41.75 65 GLU A C 1
ATOM 463 O O . GLU A 1 65 ? -16.249 -31.389 10.482 1.00 41.75 65 GLU A O 1
ATOM 468 N N . VAL A 1 66 ? -16.125 -29.238 9.858 1.00 40.12 66 VAL A N 1
ATOM 469 C CA . VAL A 1 66 ? -15.482 -28.759 11.077 1.00 40.12 66 VAL A CA 1
ATOM 470 C C . VAL A 1 66 ? -16.579 -28.717 12.139 1.00 40.12 66 VAL A C 1
ATOM 472 O O . VAL A 1 66 ? -17.239 -27.701 12.336 1.00 40.12 66 VAL A O 1
ATOM 475 N N . THR A 1 67 ? -16.829 -29.863 12.767 1.00 40.69 67 THR A N 1
ATOM 476 C CA . THR A 1 67 ? -17.877 -30.069 13.776 1.00 40.69 67 THR A CA 1
ATOM 477 C C . THR A 1 67 ? -17.531 -29.451 15.126 1.00 40.69 67 THR A C 1
ATOM 479 O O . THR A 1 67 ? -18.397 -29.353 15.992 1.00 40.69 67 THR A O 1
ATOM 482 N N . GLU A 1 68 ? -16.308 -28.943 15.298 1.00 40.62 68 GLU A N 1
ATOM 483 C CA . GLU A 1 68 ? -15.948 -28.133 16.455 1.00 40.62 68 GLU A CA 1
ATOM 484 C C . GLU A 1 68 ? -15.754 -26.664 16.062 1.00 40.62 68 GLU A C 1
ATOM 486 O O . GLU A 1 68 ? -14.815 -26.342 15.327 1.00 40.62 68 GLU A O 1
ATOM 491 N N . PRO A 1 69 ? -16.580 -25.724 16.568 1.00 37.41 69 PRO A N 1
ATOM 492 C CA . PRO A 1 69 ? -16.225 -24.319 16.478 1.00 37.41 69 PRO A CA 1
ATOM 493 C C . PRO A 1 69 ? -14.874 -24.153 17.165 1.00 37.41 69 PRO A C 1
ATOM 495 O O . PRO A 1 69 ? -14.715 -24.565 18.312 1.00 37.41 69 PRO A O 1
ATOM 498 N N . LEU A 1 70 ? -13.915 -23.550 16.461 1.00 30.55 70 LEU A N 1
ATOM 499 C CA . LEU A 1 70 ? -12.584 -23.242 16.972 1.00 30.55 70 LEU A CA 1
ATOM 500 C C . LEU A 1 70 ? -12.718 -22.518 18.324 1.00 30.55 70 LEU A C 1
ATOM 502 O O . LEU A 1 70 ? -12.966 -21.309 18.384 1.00 30.55 70 LEU A O 1
ATOM 506 N N . ARG A 1 71 ? -12.625 -23.271 19.424 1.00 35.06 71 ARG A N 1
ATOM 507 C CA . ARG A 1 71 ? -12.625 -22.726 20.776 1.00 35.06 71 ARG A CA 1
ATOM 508 C C . ARG A 1 71 ? -11.250 -22.121 20.982 1.00 35.06 71 ARG A C 1
ATOM 510 O O . ARG A 1 71 ? -10.259 -22.836 21.094 1.00 35.06 71 ARG A O 1
ATOM 517 N N . LEU A 1 72 ? -11.199 -20.795 21.056 1.00 37.06 72 LEU A N 1
ATOM 518 C CA . LEU A 1 72 ? -10.073 -20.094 21.661 1.00 37.06 72 LEU A CA 1
ATOM 519 C C . LEU A 1 72 ? -10.023 -20.510 23.137 1.00 37.06 72 LEU A C 1
ATOM 521 O O . LEU A 1 72 ? -10.693 -19.924 23.986 1.00 37.06 72 LEU A O 1
ATOM 525 N N . VAL A 1 73 ? -9.287 -21.579 23.437 1.00 37.88 73 VAL A N 1
ATOM 526 C CA . VAL A 1 73 ? -9.010 -21.993 24.810 1.00 37.88 73 VAL A CA 1
ATOM 527 C C . VAL A 1 73 ? -7.874 -21.126 25.329 1.00 37.88 73 VAL A C 1
ATOM 529 O O . VAL A 1 73 ? -6.700 -21.352 25.053 1.00 37.88 73 VAL A O 1
ATOM 532 N N . GLY A 1 74 ? -8.256 -20.115 26.096 1.00 38.03 74 GLY A N 1
ATOM 533 C CA . GLY A 1 74 ? -7.368 -19.371 26.972 1.00 38.03 74 GLY A CA 1
ATOM 534 C C . GLY A 1 74 ? -8.038 -18.074 27.413 1.00 38.03 74 GLY A C 1
ATOM 535 O O . GLY A 1 74 ? -8.391 -17.275 26.546 1.00 38.03 74 GLY A O 1
ATOM 536 N N . PRO A 1 75 ? -8.230 -17.815 28.722 1.00 40.09 75 PRO A N 1
ATOM 537 C CA . PRO A 1 75 ? -8.614 -16.481 29.158 1.00 40.09 75 PRO A CA 1
ATOM 538 C C . PRO A 1 75 ? -7.562 -15.504 28.632 1.00 40.09 75 PRO A C 1
ATOM 540 O O . PRO A 1 75 ? -6.365 -15.731 28.827 1.00 40.09 75 PRO A O 1
ATOM 543 N N . LEU A 1 76 ? -8.012 -14.451 27.942 1.00 47.41 76 LEU A N 1
ATOM 544 C CA . LEU A 1 76 ? -7.210 -13.287 27.566 1.00 47.41 76 LEU A CA 1
ATOM 545 C C . LEU A 1 76 ? -6.418 -12.870 28.804 1.00 47.41 76 LEU A C 1
ATOM 547 O O . LEU A 1 76 ? -7.003 -12.256 29.688 1.00 47.41 76 LEU A O 1
ATOM 551 N N . ARG A 1 77 ? -5.145 -13.273 28.939 1.00 47.56 77 ARG A N 1
ATOM 552 C CA . ARG A 1 77 ? -4.355 -12.938 30.128 1.00 47.56 77 ARG A CA 1
ATOM 553 C C . ARG A 1 77 ? -4.170 -11.423 30.108 1.00 47.56 77 ARG A C 1
ATOM 555 O O . ARG A 1 77 ? -3.446 -10.930 29.240 1.00 47.56 77 ARG A O 1
ATOM 562 N N . PRO A 1 78 ? -4.811 -10.679 31.026 1.00 48.94 78 PRO A N 1
ATOM 563 C CA . PRO A 1 78 ? -4.572 -9.256 31.175 1.00 48.94 78 PRO A CA 1
ATOM 564 C C . PRO A 1 78 ? -3.078 -9.029 31.368 1.00 48.94 78 PRO A C 1
ATOM 566 O O . PRO A 1 78 ? -2.480 -9.651 32.248 1.00 48.94 78 PRO 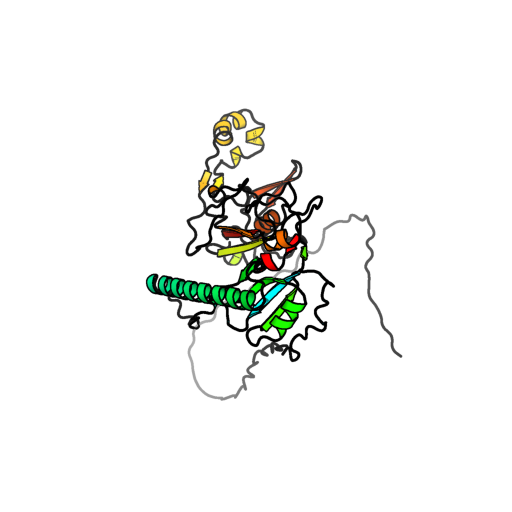A O 1
ATOM 569 N N . VAL A 1 79 ? -2.471 -8.115 30.614 1.00 49.44 79 VAL A N 1
ATOM 570 C CA . VAL A 1 79 ? -1.229 -7.499 31.089 1.00 49.44 79 VAL A CA 1
ATOM 571 C C . VAL A 1 79 ? -1.612 -6.774 32.382 1.00 49.44 79 VAL A C 1
ATOM 573 O O . VAL A 1 79 ? -2.413 -5.839 32.345 1.00 49.44 79 VAL A O 1
ATOM 576 N N . LYS A 1 80 ? -1.147 -7.261 33.541 1.00 44.69 80 LYS A N 1
ATOM 577 C CA . LYS A 1 80 ? -1.462 -6.664 34.850 1.00 44.69 80 LYS A CA 1
ATOM 578 C C . LYS A 1 80 ? -1.081 -5.177 34.816 1.00 44.69 80 LYS A C 1
ATOM 580 O O . LYS A 1 80 ? 0.091 -4.855 34.684 1.00 44.69 80 LYS A O 1
ATOM 585 N N . GLY A 1 81 ? -2.080 -4.297 34.914 1.00 56.38 81 GLY A N 1
ATOM 586 C CA . GLY A 1 81 ? -1.902 -2.841 35.008 1.00 56.38 81 GLY A CA 1
ATOM 587 C C . GLY A 1 81 ? -1.582 -2.098 33.704 1.00 56.38 81 GLY A C 1
ATOM 588 O O . GLY A 1 81 ? -1.350 -0.896 33.762 1.00 56.38 81 GLY A O 1
ATOM 589 N N . GLY A 1 82 ? -1.578 -2.769 32.545 1.00 74.12 82 GLY A N 1
ATOM 590 C CA . GLY A 1 82 ? -1.203 -2.166 31.260 1.00 74.12 82 GLY A CA 1
ATOM 591 C C . GLY A 1 82 ? -2.343 -2.067 30.244 1.00 74.12 82 GLY A C 1
ATOM 592 O O . GLY A 1 82 ? -3.439 -2.602 30.434 1.00 74.12 82 GLY A O 1
ATOM 593 N N . THR A 1 83 ? -2.057 -1.406 29.123 1.00 84.88 83 THR A N 1
ATOM 594 C CA . THR A 1 83 ? -2.895 -1.438 27.917 1.00 84.88 83 THR A CA 1
ATOM 595 C C . THR A 1 83 ? -2.193 -2.226 26.811 1.00 84.88 83 THR A C 1
ATOM 597 O O . THR A 1 83 ? -0.967 -2.303 26.781 1.00 84.88 83 THR A O 1
ATOM 600 N N . ALA A 1 84 ? -2.959 -2.823 25.903 1.00 79.25 84 ALA A N 1
ATOM 601 C CA . ALA A 1 84 ? -2.442 -3.466 24.694 1.00 79.25 84 ALA A CA 1
ATOM 602 C C . ALA A 1 84 ? -3.374 -3.173 23.514 1.00 79.25 84 ALA A C 1
ATOM 604 O O . ALA A 1 84 ? -4.524 -2.787 23.728 1.00 79.25 84 ALA A O 1
ATOM 605 N N . VAL A 1 85 ? -2.892 -3.342 22.282 1.00 84.19 85 VAL A N 1
ATOM 606 C CA . VAL A 1 85 ? -3.743 -3.224 21.093 1.00 84.19 85 VAL A CA 1
ATOM 607 C C . VAL A 1 85 ? -4.557 -4.509 20.938 1.00 84.19 85 VAL A C 1
ATOM 609 O O . VAL A 1 85 ? -4.017 -5.617 20.961 1.00 84.19 85 VAL A O 1
ATOM 612 N N . TYR A 1 86 ? -5.872 -4.355 20.816 1.00 84.81 86 TYR A N 1
ATOM 613 C CA . TYR A 1 86 ? -6.809 -5.439 20.542 1.00 84.81 86 TYR A CA 1
ATOM 614 C C . TYR A 1 86 ? -7.596 -5.127 19.282 1.00 84.81 86 TYR A C 1
ATOM 616 O O . TYR A 1 86 ? -7.995 -3.984 19.059 1.00 84.81 86 TYR A O 1
ATOM 624 N N . ILE A 1 87 ? -7.864 -6.166 18.504 1.00 85.19 87 ILE A N 1
ATOM 625 C CA . ILE A 1 87 ? -8.756 -6.135 17.356 1.00 85.19 87 ILE A CA 1
ATOM 626 C C . ILE A 1 87 ? -10.096 -6.718 17.804 1.00 85.19 87 ILE A C 1
ATOM 628 O O . ILE A 1 87 ? -10.171 -7.825 18.345 1.00 85.19 87 ILE A O 1
ATOM 632 N N . VAL A 1 88 ? -11.159 -5.950 17.594 1.00 89.56 88 VAL A N 1
ATOM 633 C CA . VAL A 1 88 ? -12.529 -6.264 17.995 1.00 89.56 88 VAL A CA 1
ATOM 634 C C . VAL A 1 88 ? -13.362 -6.407 16.732 1.00 89.56 88 VAL A C 1
ATOM 636 O O . VAL A 1 88 ? -13.602 -5.422 16.037 1.00 89.56 88 VAL A O 1
ATOM 639 N N . LYS A 1 89 ? -13.818 -7.624 16.433 1.00 87.88 89 LYS A N 1
ATOM 640 C CA . LYS A 1 89 ? -14.741 -7.889 15.325 1.00 87.88 89 LYS A CA 1
ATOM 641 C C . LYS A 1 89 ? -16.178 -7.855 15.822 1.00 87.88 89 LYS A C 1
ATOM 643 O O . LYS A 1 89 ? -16.521 -8.515 16.807 1.00 87.88 89 LYS A O 1
ATOM 648 N N . LEU A 1 90 ? -17.013 -7.109 15.111 1.00 91.56 90 LEU A N 1
ATOM 649 C CA . LEU A 1 90 ? -18.440 -6.990 15.382 1.00 91.56 90 LEU A CA 1
ATOM 650 C C . LEU A 1 90 ? -19.238 -7.989 14.541 1.00 91.56 90 LEU A C 1
ATOM 652 O O . LEU A 1 90 ? -18.795 -8.413 13.475 1.00 91.56 90 LEU A O 1
ATOM 656 N N . ARG A 1 91 ? -20.429 -8.356 15.023 1.00 90.44 91 ARG A N 1
ATOM 657 C CA . ARG A 1 91 ? -21.295 -9.353 14.367 1.00 90.44 91 ARG A CA 1
ATOM 658 C C . ARG A 1 91 ? -21.893 -8.878 13.050 1.00 90.44 91 ARG A C 1
ATOM 660 O O . ARG A 1 91 ? -22.171 -9.692 12.175 1.00 90.44 91 ARG A O 1
ATOM 667 N N . GLN A 1 92 ? -22.157 -7.579 12.925 1.00 88.62 92 GLN A N 1
ATOM 668 C CA . GLN A 1 92 ? -22.702 -7.023 11.689 1.00 88.62 92 GLN A CA 1
ATOM 669 C C . GLN A 1 92 ? -21.671 -7.153 10.558 1.00 88.62 92 GLN A C 1
ATOM 671 O O . GLN A 1 92 ? -20.486 -6.943 10.809 1.00 88.62 92 GLN A O 1
ATOM 676 N N . PRO A 1 93 ? -22.080 -7.460 9.318 1.00 86.88 93 PRO A N 1
ATOM 677 C CA . PRO A 1 93 ? -21.147 -7.614 8.209 1.00 86.88 93 PRO A CA 1
ATOM 678 C C . PRO A 1 93 ? -20.525 -6.274 7.794 1.00 86.88 93 PRO A C 1
ATOM 680 O O . PRO A 1 93 ? -21.125 -5.209 7.968 1.00 86.88 93 PRO A O 1
ATOM 683 N N . GLY A 1 94 ? -19.325 -6.343 7.212 1.00 85.12 94 GLY A N 1
ATOM 684 C CA . GLY A 1 94 ? -18.641 -5.187 6.629 1.00 85.12 94 GLY A CA 1
ATOM 685 C C . GLY A 1 94 ? -19.311 -4.682 5.349 1.00 85.12 94 GLY A C 1
ATOM 686 O O . GLY A 1 94 ? -20.119 -5.375 4.723 1.00 85.12 94 GLY A O 1
ATOM 687 N N . ALA A 1 95 ? -18.960 -3.467 4.933 1.00 85.06 95 ALA A N 1
ATOM 688 C CA . ALA A 1 95 ? -19.591 -2.780 3.812 1.00 85.06 95 ALA A CA 1
ATOM 689 C C . ALA A 1 95 ? -19.400 -3.458 2.453 1.00 85.06 95 ALA A C 1
ATOM 691 O O . ALA A 1 95 ? -20.226 -3.263 1.567 1.00 85.06 95 ALA A O 1
ATOM 692 N N . ALA A 1 96 ? -18.392 -4.320 2.288 1.00 78.56 96 ALA A N 1
ATOM 693 C CA . ALA A 1 96 ? -18.249 -5.115 1.066 1.00 78.56 96 ALA A CA 1
ATOM 694 C C . ALA A 1 96 ? -19.410 -6.111 0.862 1.00 78.56 96 ALA A C 1
ATOM 696 O O . ALA A 1 96 ? -19.687 -6.518 -0.262 1.00 78.56 96 ALA A O 1
ATOM 697 N N . SER A 1 97 ? -20.113 -6.484 1.937 1.00 74.06 97 SER A N 1
ATOM 698 C CA . SER A 1 97 ? -21.307 -7.342 1.882 1.00 74.06 97 SER A CA 1
ATOM 699 C C . SER A 1 97 ? -22.609 -6.544 1.729 1.00 74.06 97 SER A C 1
ATOM 701 O O . SER A 1 97 ? -23.694 -7.123 1.687 1.00 74.06 97 SER A O 1
ATOM 703 N N . TYR A 1 98 ? -22.533 -5.210 1.670 1.00 67.12 98 TYR A N 1
ATOM 704 C CA . TYR A 1 98 ? -23.708 -4.356 1.568 1.00 67.12 98 TYR A CA 1
ATOM 705 C C . TYR A 1 98 ? -24.346 -4.491 0.178 1.00 67.12 98 TYR A C 1
ATOM 707 O O . TYR A 1 98 ? -23.770 -4.091 -0.832 1.00 67.12 98 TYR A O 1
ATOM 715 N N . LYS A 1 99 ? -25.554 -5.071 0.132 1.00 58.00 99 LYS A N 1
ATOM 716 C CA . LYS A 1 99 ? -26.308 -5.371 -1.099 1.00 58.00 99 LYS A CA 1
ATOM 717 C C . LYS A 1 99 ? -25.496 -6.159 -2.140 1.00 58.00 99 LYS A C 1
ATOM 719 O O . LYS A 1 99 ? -25.560 -5.856 -3.335 1.00 58.00 99 LYS A O 1
ATOM 724 N N . SER A 1 100 ? -24.787 -7.207 -1.716 1.00 50.62 100 SER A N 1
ATOM 725 C CA . SER A 1 100 ? -24.363 -8.262 -2.638 1.00 50.62 100 SER A CA 1
ATOM 726 C C . SER A 1 100 ? -25.605 -8.997 -3.160 1.00 50.62 100 SER A C 1
ATOM 728 O O . SER A 1 100 ? -26.045 -10.009 -2.623 1.00 50.62 100 SER A O 1
ATOM 730 N N . VAL A 1 101 ? -26.213 -8.471 -4.226 1.00 44.00 101 VAL A N 1
ATOM 731 C CA . VAL A 1 101 ? -27.037 -9.309 -5.105 1.00 44.00 101 VAL A CA 1
ATOM 732 C C . VAL A 1 101 ? -26.107 -10.432 -5.570 1.00 44.00 101 VAL A C 1
ATOM 734 O O . VAL A 1 101 ? -24.987 -10.108 -5.986 1.00 44.00 101 VAL A O 1
ATOM 737 N N . PRO A 1 102 ? -26.490 -11.719 -5.468 1.00 43.22 102 PRO A N 1
ATOM 738 C CA . PRO A 1 102 ? -25.675 -12.787 -6.021 1.00 43.22 102 PRO A CA 1
ATOM 739 C C . PRO A 1 102 ? -25.366 -12.413 -7.463 1.00 43.22 102 PRO A C 1
ATOM 741 O O . PRO A 1 102 ? -26.264 -12.069 -8.229 1.00 43.22 102 PRO A O 1
ATOM 744 N N . MET A 1 103 ? -24.078 -12.381 -7.788 1.00 42.81 103 MET A N 1
ATOM 745 C CA . MET A 1 103 ? -23.604 -12.142 -9.137 1.00 42.81 103 MET A CA 1
ATOM 746 C C . MET A 1 103 ? -24.140 -13.298 -9.978 1.00 42.81 103 MET A C 1
ATOM 748 O O . MET A 1 103 ? -23.543 -14.370 -10.026 1.00 42.81 103 MET A O 1
ATOM 752 N N . THR A 1 104 ? -25.325 -13.127 -10.564 1.00 40.81 104 THR A N 1
ATOM 753 C CA . THR A 1 104 ? -25.824 -14.042 -11.576 1.00 40.81 104 THR A CA 1
ATOM 754 C C . THR A 1 104 ? -24.726 -14.074 -12.624 1.00 40.81 104 THR A C 1
ATOM 756 O O . THR A 1 104 ? -24.316 -13.027 -13.123 1.00 40.81 104 THR A O 1
ATOM 759 N N . LEU A 1 105 ? -24.209 -15.259 -12.941 1.00 46.16 105 LEU A N 1
ATOM 760 C CA . LEU A 1 105 ? -23.187 -15.472 -13.974 1.00 46.16 105 LEU A CA 1
ATOM 761 C C . LEU A 1 105 ? -23.715 -15.152 -15.393 1.00 46.16 105 LEU A C 1
ATOM 763 O O . LEU A 1 105 ? -23.204 -15.653 -16.388 1.00 46.16 105 LEU A O 1
ATOM 767 N N . THR A 1 106 ? -24.754 -14.323 -15.503 1.00 45.19 106 THR A N 1
ATOM 768 C CA . THR A 1 106 ? -25.149 -13.624 -16.715 1.00 45.19 106 THR A CA 1
ATOM 769 C C . THR A 1 106 ? -24.068 -12.576 -16.949 1.00 45.19 106 THR A C 1
ATOM 771 O O . THR A 1 106 ? -24.021 -11.583 -16.233 1.00 45.19 106 THR A 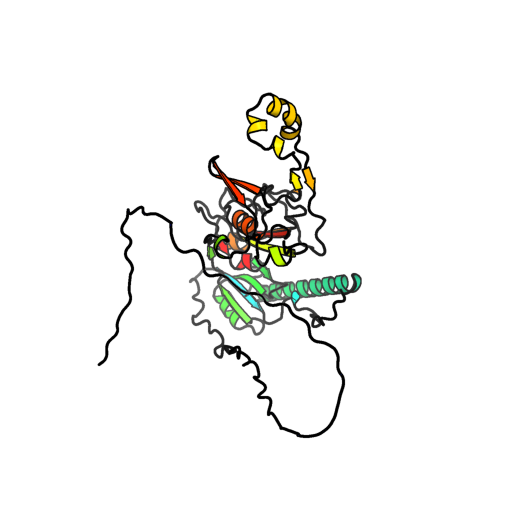O 1
ATOM 774 N N . GLY A 1 107 ? -23.136 -12.831 -17.865 1.00 51.50 107 GLY A N 1
ATOM 775 C CA . GLY A 1 107 ? -21.920 -12.039 -18.100 1.00 51.50 107 GLY A CA 1
ATOM 776 C C . GLY A 1 107 ? -22.094 -10.566 -18.515 1.00 51.50 107 GLY A C 1
ATOM 777 O O . GLY A 1 107 ? -21.216 -10.031 -19.186 1.00 51.50 107 GLY A O 1
ATOM 778 N N . GLU A 1 108 ? -23.178 -9.892 -18.135 1.00 53.97 108 GLU A N 1
ATOM 779 C CA . GLU A 1 108 ? -23.386 -8.462 -18.334 1.00 53.97 108 GLU A CA 1
ATOM 780 C C . GLU A 1 108 ? -22.832 -7.652 -17.160 1.00 53.97 108 GLU A C 1
ATOM 782 O O . GLU A 1 108 ? -23.219 -7.805 -15.998 1.00 53.97 108 GLU A O 1
ATOM 787 N N . LYS A 1 109 ? -21.901 -6.747 -17.481 1.00 56.16 109 LYS A N 1
ATOM 788 C CA . LYS A 1 109 ? -21.400 -5.760 -16.525 1.00 56.16 109 LYS A CA 1
ATOM 789 C C . LYS A 1 109 ? -22.543 -4.805 -16.145 1.00 56.16 109 LYS A C 1
ATOM 791 O O . LYS A 1 109 ? -23.195 -4.276 -17.043 1.00 56.16 109 LYS A O 1
ATOM 796 N N . PRO A 1 110 ? -22.766 -4.524 -14.849 1.00 65.06 110 PRO A N 1
ATOM 797 C CA . PRO A 1 110 ? -23.737 -3.514 -14.434 1.00 65.06 110 PRO A CA 1
ATOM 798 C C . PRO A 1 110 ? -23.387 -2.143 -15.030 1.00 65.06 110 PRO A C 1
ATOM 800 O O . PRO A 1 110 ? -22.205 -1.841 -15.199 1.00 65.06 110 PRO A O 1
ATOM 803 N N . SER A 1 111 ? -24.393 -1.310 -15.319 1.00 74.12 111 SER A N 1
ATOM 804 C CA . SER A 1 111 ? -24.177 0.044 -15.851 1.00 74.12 111 SER A CA 1
ATOM 805 C C . SER A 1 111 ? -23.332 0.901 -14.902 1.00 74.12 111 SER A C 1
ATOM 807 O O . SER A 1 111 ? -23.346 0.692 -13.686 1.00 74.12 111 SER A O 1
ATOM 809 N N . GLU A 1 112 ? -22.618 1.893 -15.440 1.00 75.62 112 GLU A N 1
ATOM 810 C CA . GLU A 1 112 ? -21.784 2.803 -14.639 1.00 75.62 112 GLU A CA 1
ATOM 811 C C . GLU A 1 112 ? -22.590 3.487 -13.526 1.00 75.62 112 GLU A C 1
ATOM 813 O O . GLU A 1 112 ? -22.175 3.494 -12.372 1.00 75.62 112 GLU A O 1
ATOM 818 N N . GLN A 1 113 ? -23.807 3.947 -13.830 1.00 76.31 113 GLN A N 1
ATOM 819 C CA . GLN A 1 113 ? -24.710 4.562 -12.850 1.00 76.31 113 GLN A CA 1
ATOM 820 C C . GLN A 1 113 ? -25.083 3.601 -11.709 1.00 76.31 113 GLN A C 1
ATOM 822 O O . GLN A 1 113 ? -25.097 3.996 -10.541 1.00 76.31 113 GLN A O 1
ATOM 827 N N . ALA A 1 114 ? -25.341 2.325 -12.016 1.00 74.12 114 ALA A N 1
ATOM 828 C CA . ALA A 1 114 ? -25.640 1.313 -11.004 1.00 74.12 114 ALA A CA 1
ATOM 829 C C . ALA A 1 114 ? -24.411 0.974 -10.142 1.00 74.12 114 ALA A C 1
ATOM 831 O O . ALA A 1 114 ? -24.550 0.726 -8.942 1.00 74.12 114 ALA A O 1
ATOM 832 N N . GLN A 1 115 ? -23.209 0.985 -10.725 1.00 74.06 115 GLN A N 1
ATOM 833 C CA . GLN A 1 115 ? -21.954 0.806 -9.990 1.00 74.06 115 GLN A CA 1
ATOM 834 C C . GLN A 1 115 ? -21.686 1.987 -9.049 1.00 74.06 115 GLN A C 1
ATOM 836 O O . GLN A 1 115 ? -21.414 1.766 -7.869 1.00 74.06 115 GLN A O 1
ATOM 841 N N . SER A 1 116 ? -21.842 3.226 -9.523 1.00 77.50 116 SER A N 1
ATOM 842 C CA . SER A 1 116 ? -21.672 4.434 -8.707 1.00 77.50 116 SER A CA 1
ATOM 843 C C . SER A 1 116 ? -22.673 4.500 -7.553 1.00 77.50 116 SER A C 1
ATOM 845 O O . SER A 1 116 ? -22.286 4.790 -6.424 1.00 77.50 116 SER A O 1
ATOM 847 N N . ALA A 1 117 ? -23.945 4.164 -7.793 1.00 79.44 117 ALA A N 1
ATOM 848 C CA . ALA A 1 117 ? -24.960 4.130 -6.739 1.00 79.44 117 ALA A CA 1
ATOM 849 C C . ALA A 1 117 ? -24.654 3.070 -5.665 1.00 79.44 117 ALA A C 1
ATOM 851 O O . ALA A 1 117 ? -24.831 3.322 -4.472 1.00 79.44 117 ALA A O 1
ATOM 852 N N . ARG A 1 118 ? -24.154 1.892 -6.066 1.00 78.50 118 ARG A N 1
ATOM 853 C CA . ARG A 1 118 ? -23.698 0.855 -5.125 1.00 78.50 118 ARG A CA 1
ATOM 854 C C . ARG A 1 118 ? -22.488 1.312 -4.319 1.00 78.50 118 ARG A C 1
ATOM 856 O O . ARG A 1 118 ? -22.488 1.120 -3.109 1.00 78.50 118 ARG A O 1
ATOM 863 N N . ALA A 1 119 ? -21.502 1.934 -4.964 1.00 80.50 119 ALA A N 1
ATOM 864 C CA . ALA A 1 119 ? -20.325 2.473 -4.288 1.00 80.50 119 ALA A CA 1
ATOM 865 C C . ALA A 1 119 ? -20.713 3.530 -3.242 1.00 80.50 119 ALA A C 1
ATOM 867 O O . ALA A 1 119 ? -20.267 3.451 -2.102 1.00 80.50 119 ALA A O 1
ATOM 868 N N . ALA A 1 120 ? -21.616 4.453 -3.590 1.00 84.12 120 ALA A N 1
ATOM 869 C CA . ALA A 1 120 ? -22.113 5.472 -2.666 1.00 84.12 120 ALA A CA 1
ATOM 870 C C . ALA A 1 120 ? -22.853 4.865 -1.462 1.00 84.12 120 ALA A C 1
ATOM 872 O O . ALA A 1 120 ? -22.650 5.286 -0.325 1.00 84.12 120 ALA A O 1
ATOM 873 N N . ALA A 1 121 ? -23.686 3.847 -1.690 1.00 84.56 121 ALA A N 1
ATOM 874 C CA . ALA A 1 121 ? -24.412 3.189 -0.609 1.00 84.56 121 ALA A CA 1
ATOM 875 C C . ALA A 1 121 ? -23.489 2.350 0.296 1.00 84.56 121 ALA A C 1
ATOM 877 O O . ALA A 1 121 ? -23.672 2.337 1.513 1.00 84.56 121 ALA A O 1
ATOM 878 N N . ALA A 1 122 ? -22.479 1.690 -0.284 1.00 86.00 122 ALA A N 1
ATOM 879 C CA . ALA A 1 122 ? -21.445 0.987 0.469 1.00 86.00 122 ALA A CA 1
ATOM 880 C C . ALA A 1 122 ? -20.621 1.958 1.329 1.00 86.00 122 ALA A C 1
ATOM 882 O O . ALA A 1 122 ? -20.391 1.665 2.498 1.00 86.00 122 ALA A O 1
ATOM 883 N N . GLU A 1 123 ? -20.239 3.125 0.798 1.00 87.75 123 GLU A N 1
ATOM 884 C CA . GLU A 1 123 ? -19.532 4.164 1.562 1.00 87.75 123 GLU A CA 1
ATOM 885 C C . GLU A 1 123 ? -20.396 4.701 2.713 1.00 87.75 123 GLU A C 1
ATOM 887 O O . GLU A 1 123 ? -19.929 4.757 3.846 1.00 87.75 123 GLU A O 1
ATOM 892 N N . ALA A 1 124 ? -21.676 5.008 2.473 1.00 88.69 124 ALA A N 1
ATOM 893 C CA . ALA A 1 124 ? -22.580 5.488 3.523 1.00 88.69 124 ALA A CA 1
ATOM 894 C C . ALA A 1 124 ? -22.741 4.472 4.669 1.00 88.69 124 ALA A C 1
ATOM 896 O O . ALA A 1 124 ? -22.706 4.836 5.846 1.00 88.69 124 ALA A O 1
ATOM 897 N N . TYR A 1 125 ? -22.867 3.183 4.339 1.00 90.25 125 TYR A N 1
ATOM 898 C CA . TYR A 1 125 ? -22.885 2.124 5.345 1.00 90.25 125 TYR A CA 1
ATOM 899 C C . TYR A 1 125 ? -21.527 1.986 6.050 1.00 90.25 125 TYR A C 1
ATOM 901 O O . TYR A 1 125 ? -21.487 1.816 7.265 1.00 90.25 125 TYR A O 1
ATOM 909 N N . ALA A 1 126 ? -20.408 2.143 5.337 1.00 90.06 126 ALA A N 1
ATOM 910 C CA . ALA A 1 126 ? -19.073 2.157 5.933 1.00 90.06 126 ALA A CA 1
ATOM 911 C C . ALA A 1 126 ? -18.915 3.288 6.971 1.00 90.06 126 ALA A C 1
ATOM 913 O O . ALA A 1 126 ? -18.351 3.058 8.041 1.00 90.06 126 ALA A O 1
ATOM 914 N N . THR A 1 127 ? -19.459 4.481 6.699 1.00 93.38 127 THR A N 1
ATOM 915 C CA . THR A 1 127 ? -19.518 5.600 7.657 1.00 93.38 127 THR A CA 1
ATOM 916 C C . THR A 1 127 ? -20.378 5.264 8.876 1.00 93.38 127 THR A C 1
ATOM 918 O O . THR A 1 127 ? -19.992 5.562 10.005 1.00 93.38 127 THR A O 1
ATOM 921 N N . GLN A 1 128 ? -21.526 4.611 8.682 1.00 93.00 128 GLN A N 1
ATOM 922 C CA . GLN A 1 128 ? -22.379 4.171 9.790 1.00 93.00 128 GLN A CA 1
ATOM 923 C C . GLN A 1 128 ? -21.667 3.146 10.689 1.00 93.00 128 GLN A C 1
ATOM 925 O O . GLN A 1 128 ? -21.778 3.221 11.916 1.00 93.00 128 GLN A O 1
ATOM 930 N N . LEU A 1 129 ? -20.929 2.202 10.095 1.00 93.56 129 LEU A N 1
ATOM 931 C CA . LEU A 1 129 ? -20.124 1.236 10.842 1.00 93.56 129 LEU A CA 1
ATOM 932 C C . LEU A 1 129 ? -19.074 1.946 11.699 1.00 93.56 129 LEU A C 1
ATOM 934 O O . LEU A 1 129 ? -18.980 1.674 12.891 1.00 93.56 129 LEU A O 1
ATOM 938 N N . GLU A 1 130 ? -18.352 2.911 11.139 1.00 94.06 130 GLU A N 1
ATOM 939 C CA . GLU A 1 130 ? -17.356 3.680 11.888 1.00 94.06 130 GLU A CA 1
ATOM 940 C C . GLU A 1 130 ? -17.965 4.450 13.072 1.00 94.06 130 GLU A C 1
ATOM 942 O O . GLU A 1 130 ? -17.457 4.371 14.190 1.00 94.06 130 GLU A O 1
ATOM 947 N N . GLN A 1 131 ? -19.125 5.086 12.884 1.00 94.75 131 GLN A N 1
ATOM 948 C CA . GLN A 1 131 ? -19.857 5.731 13.982 1.00 94.75 131 GLN A CA 1
ATOM 949 C C . GLN A 1 131 ? -20.277 4.737 15.077 1.00 94.75 131 GLN A C 1
ATOM 951 O O . GLN A 1 131 ? -20.343 5.092 16.256 1.00 94.75 131 GLN A O 1
ATOM 956 N N . SER A 1 132 ? -20.582 3.487 14.709 1.00 94.44 132 SER A N 1
ATOM 957 C CA . SER A 1 132 ? -20.875 2.432 15.683 1.00 94.44 132 SER A CA 1
ATOM 958 C C . SER A 1 132 ? -19.636 2.046 16.497 1.00 94.44 132 SER A C 1
ATOM 960 O O . SER A 1 132 ? -19.744 1.866 17.711 1.00 94.44 132 SER A O 1
ATOM 962 N N . HIS A 1 133 ? -18.457 2.006 15.864 1.00 96.12 133 HIS A N 1
ATOM 963 C CA . HIS A 1 133 ? -17.182 1.740 16.538 1.00 96.12 133 HIS A CA 1
ATOM 964 C C . HIS A 1 133 ? -16.880 2.830 17.563 1.00 96.12 133 HIS A C 1
ATOM 966 O O . HIS A 1 133 ? -16.577 2.524 18.717 1.00 96.12 133 HIS A O 1
ATOM 972 N N . ASP A 1 134 ? -17.042 4.093 17.167 1.00 95.75 134 ASP A N 1
ATOM 973 C CA . ASP A 1 134 ? -16.797 5.253 18.029 1.00 95.75 134 ASP A CA 1
ATOM 974 C C . ASP A 1 134 ? -17.748 5.299 19.219 1.00 95.75 134 ASP A C 1
ATOM 976 O O . ASP A 1 134 ? -17.328 5.565 20.346 1.00 95.75 134 ASP A O 1
ATOM 980 N N . ARG A 1 135 ? -19.023 4.962 19.006 1.00 95.31 135 ARG A N 1
ATOM 981 C CA . ARG A 1 135 ? -20.004 4.846 20.089 1.00 95.31 135 ARG A CA 1
ATOM 982 C C . ARG A 1 135 ? -19.609 3.763 21.090 1.00 95.31 135 ARG A C 1
ATOM 984 O O . ARG A 1 135 ? -19.658 4.004 22.299 1.00 95.31 135 ARG A O 1
ATOM 991 N N . LEU A 1 136 ? -19.209 2.586 20.604 1.00 94.38 136 LEU A N 1
ATOM 992 C CA . LEU A 1 136 ? -18.827 1.471 21.469 1.00 94.38 136 LEU A CA 1
ATOM 993 C C . LEU A 1 136 ? -17.568 1.814 22.274 1.00 94.38 136 LEU A C 1
ATOM 995 O O . LEU A 1 136 ? -17.552 1.625 23.490 1.00 94.38 136 LEU A O 1
ATOM 999 N N . LEU A 1 137 ? -16.552 2.407 21.643 1.00 94.31 137 LEU A N 1
ATOM 1000 C CA . LEU A 1 137 ? -15.351 2.891 22.330 1.00 94.31 137 LEU A CA 1
ATOM 1001 C C . LEU A 1 137 ? -15.652 4.020 23.324 1.00 94.31 137 LEU A C 1
ATOM 1003 O O . LEU A 1 137 ? -15.124 4.017 24.440 1.00 94.31 137 LEU A O 1
ATOM 1007 N N . GLY A 1 138 ? -16.539 4.948 22.967 1.00 94.44 138 GLY A N 1
ATOM 1008 C CA . GLY A 1 138 ? -17.009 6.019 23.844 1.00 94.44 138 GLY A CA 1
ATOM 1009 C C . GLY A 1 138 ? -17.655 5.484 25.121 1.00 94.44 138 GLY A C 1
ATOM 1010 O O . GLY A 1 138 ? -17.298 5.919 26.215 1.00 94.44 138 GLY A O 1
ATOM 1011 N N . SER A 1 139 ? -18.507 4.458 25.012 1.00 92.31 139 SER A N 1
ATOM 1012 C CA . SER A 1 139 ? -19.160 3.813 26.167 1.00 92.31 139 SER A CA 1
ATOM 1013 C C . SER A 1 139 ? -18.175 3.179 27.166 1.00 92.31 139 SER A C 1
ATOM 1015 O O . SER A 1 139 ? -18.488 2.978 28.341 1.00 92.31 139 SER A O 1
ATOM 1017 N N . LEU A 1 140 ? -16.949 2.896 26.721 1.00 91.69 140 LEU A N 1
ATOM 1018 C CA . LEU A 1 140 ? -15.887 2.305 27.533 1.00 91.69 140 LEU A CA 1
ATOM 1019 C C . LEU A 1 140 ? -14.951 3.345 28.156 1.00 91.69 140 LEU A C 1
ATOM 1021 O O . LEU A 1 140 ? -14.045 2.955 28.903 1.00 91.69 140 LEU A O 1
ATOM 1025 N N . GLY A 1 141 ? -15.141 4.632 27.849 1.00 92.12 141 GLY A N 1
ATOM 1026 C CA . GLY A 1 141 ? -14.187 5.694 28.169 1.00 92.12 141 GLY A CA 1
ATOM 1027 C C . GLY A 1 141 ? -12.894 5.591 27.352 1.00 92.12 141 GLY A C 1
ATOM 1028 O O . GLY A 1 141 ? -11.834 5.960 27.843 1.00 92.12 141 GLY A O 1
ATOM 1029 N N . ALA A 1 142 ? -12.959 5.031 26.138 1.00 91.69 142 ALA A N 1
ATOM 1030 C CA . ALA A 1 142 ? -11.810 4.739 25.275 1.00 91.69 142 ALA A CA 1
ATOM 1031 C C . ALA A 1 142 ? -11.889 5.448 23.908 1.00 91.69 142 ALA A C 1
ATOM 1033 O O . ALA A 1 142 ? -11.298 4.978 22.939 1.00 91.69 142 ALA A O 1
ATOM 1034 N N . ALA A 1 143 ? -12.615 6.568 23.814 1.00 88.88 143 ALA A N 1
ATOM 1035 C CA . ALA A 1 143 ? -12.863 7.272 22.548 1.00 88.88 143 ALA A CA 1
ATOM 1036 C C . ALA A 1 143 ? -11.572 7.644 21.789 1.00 88.88 143 ALA A C 1
ATOM 1038 O O . ALA A 1 143 ? -11.513 7.519 20.572 1.00 88.88 143 ALA A O 1
ATOM 1039 N N . ASN A 1 144 ? -10.509 8.011 22.514 1.00 88.44 144 ASN A N 1
ATOM 1040 C CA . ASN A 1 144 ? -9.220 8.407 21.928 1.00 88.44 144 ASN A CA 1
ATOM 1041 C C . ASN A 1 144 ? -8.236 7.237 21.755 1.00 88.44 144 ASN A C 1
ATOM 1043 O O . ASN A 1 144 ? -7.065 7.454 21.461 1.00 88.44 144 ASN A O 1
ATOM 1047 N N . ALA A 1 145 ? -8.673 5.999 21.997 1.00 89.56 145 ALA A N 1
ATOM 1048 C CA . ALA A 1 145 ? -7.805 4.825 21.962 1.00 89.56 145 ALA A CA 1
ATOM 1049 C C . ALA A 1 145 ? -7.870 4.049 20.638 1.00 89.56 145 ALA A C 1
ATOM 1051 O O . ALA A 1 145 ? -7.207 3.016 20.507 1.00 89.56 145 ALA A O 1
ATOM 1052 N N . LYS A 1 146 ? -8.692 4.507 19.684 1.00 92.81 146 LYS A N 1
ATOM 1053 C CA . LYS A 1 146 ? -8.873 3.867 18.380 1.00 92.81 146 LYS A CA 1
ATOM 1054 C C . LYS A 1 146 ? -7.591 3.986 17.556 1.00 92.81 146 LYS A C 1
ATOM 1056 O O . LYS A 1 146 ? -7.071 5.080 17.379 1.00 92.81 146 LYS A O 1
ATOM 1061 N N . VAL A 1 147 ? -7.116 2.851 17.058 1.00 88.25 147 VAL A N 1
ATOM 1062 C CA . VAL A 1 147 ? -6.013 2.754 16.094 1.00 88.25 147 VAL A CA 1
ATOM 1063 C C . VAL A 1 147 ? -6.594 2.740 14.681 1.00 88.25 147 VAL A C 1
ATOM 1065 O O . VAL A 1 147 ? -6.246 3.580 13.865 1.00 88.25 147 VAL A O 1
ATOM 1068 N N . TYR A 1 148 ? -7.565 1.855 14.416 1.00 89.12 148 TYR A N 1
ATOM 1069 C CA . TYR A 1 148 ? -8.226 1.754 13.111 1.00 89.12 148 TYR A CA 1
ATOM 1070 C C . TYR A 1 148 ? -9.711 1.418 13.211 1.00 89.12 148 TYR A C 1
ATOM 1072 O O . TYR A 1 148 ? -10.128 0.695 14.115 1.00 89.12 148 TYR A O 1
ATOM 1080 N N . SER A 1 149 ? -10.467 1.853 12.199 1.00 89.88 149 SER A N 1
ATOM 1081 C CA . SER A 1 149 ? -11.811 1.360 11.873 1.00 89.88 149 SER A CA 1
ATOM 1082 C C . SER A 1 149 ? -11.735 0.428 10.655 1.00 89.88 149 SER A C 1
ATOM 1084 O O . SER A 1 149 ? -11.340 0.849 9.563 1.00 89.88 149 SER A O 1
ATOM 1086 N N . TYR A 1 150 ? -12.146 -0.828 10.810 1.00 88.81 150 TYR A N 1
ATOM 1087 C CA . TYR A 1 150 ? -12.320 -1.792 9.721 1.00 88.81 150 TYR A CA 1
ATOM 1088 C C . TYR A 1 150 ? -13.770 -1.751 9.248 1.00 88.81 150 TYR A C 1
ATOM 1090 O O . TYR A 1 150 ? -14.691 -2.087 9.994 1.00 88.81 150 TYR A O 1
ATOM 1098 N N . ARG A 1 151 ? -13.976 -1.303 8.007 1.00 88.88 151 ARG A N 1
ATOM 1099 C CA . ARG A 1 151 ? -15.314 -0.972 7.490 1.00 88.88 151 ARG A CA 1
ATOM 1100 C C . ARG A 1 151 ? -15.748 -1.760 6.256 1.00 88.88 151 ARG A C 1
ATOM 1102 O O . ARG A 1 151 ? -16.940 -1.836 5.993 1.00 88.88 151 ARG A O 1
ATOM 1109 N N . TYR A 1 152 ? -14.818 -2.362 5.512 1.00 81.00 152 TYR A N 1
ATOM 1110 C CA . TYR A 1 152 ? -15.105 -2.997 4.218 1.00 81.00 152 TYR A CA 1
ATOM 1111 C C . TYR A 1 152 ? -15.177 -4.522 4.292 1.00 81.00 152 TYR A C 1
ATOM 1113 O O . TYR A 1 152 ? -16.273 -5.079 4.288 1.00 81.00 152 TYR A O 1
ATOM 1121 N N . SER A 1 153 ? -14.022 -5.189 4.348 1.00 78.50 153 SER A N 1
ATOM 1122 C CA . SER A 1 153 ? -13.920 -6.657 4.341 1.00 78.50 153 SER A CA 1
ATOM 1123 C C . SER A 1 153 ? -14.327 -7.268 5.680 1.00 78.50 153 SER A C 1
ATOM 1125 O O . SER A 1 153 ? -14.949 -8.324 5.737 1.00 78.50 153 SER A O 1
ATOM 1127 N N . VAL A 1 154 ? -13.989 -6.572 6.762 1.00 82.00 154 VAL A N 1
ATOM 1128 C CA . VAL A 1 154 ? -14.329 -6.922 8.139 1.00 82.00 154 VAL A CA 1
ATOM 1129 C C . VAL A 1 154 ? -14.970 -5.696 8.773 1.00 82.00 154 VAL A C 1
ATOM 1131 O O . VAL A 1 154 ? -14.551 -4.577 8.485 1.00 82.00 154 VAL A O 1
ATOM 1134 N N . ASN A 1 155 ? -15.982 -5.912 9.611 1.00 88.31 155 ASN A N 1
ATOM 1135 C CA . ASN A 1 155 ? -16.548 -4.882 10.472 1.00 88.31 155 ASN A CA 1
ATOM 1136 C C . ASN A 1 155 ? -15.945 -5.005 11.872 1.00 88.31 155 ASN A C 1
ATOM 1138 O O . ASN A 1 155 ? -16.116 -6.024 12.548 1.00 88.31 155 ASN A O 1
ATOM 1142 N N . GLY A 1 156 ? -15.237 -3.977 12.309 1.00 91.00 156 GLY A N 1
ATOM 1143 C CA . GLY A 1 156 ? -14.592 -3.971 13.609 1.00 91.00 156 GLY A CA 1
ATOM 1144 C C . GLY A 1 156 ? -13.633 -2.810 13.766 1.00 91.00 156 GLY A C 1
ATOM 1145 O O . GLY A 1 156 ? -13.524 -1.966 12.887 1.00 91.00 156 GLY A O 1
ATOM 1146 N N . PHE A 1 157 ? -12.888 -2.790 14.859 1.00 92.69 157 PHE A N 1
ATOM 1147 C CA . PHE A 1 157 ? -11.870 -1.771 15.100 1.00 92.69 157 PHE A CA 1
ATOM 1148 C C . PHE A 1 157 ? -10.667 -2.358 15.830 1.00 92.69 157 PHE A C 1
ATOM 1150 O O . PHE A 1 157 ? -10.784 -3.361 16.538 1.00 92.69 157 PHE A O 1
ATOM 1157 N N . ALA A 1 158 ? -9.513 -1.718 15.671 1.00 90.06 158 ALA A N 1
ATOM 1158 C CA . ALA A 1 158 ? -8.359 -1.924 16.535 1.00 90.06 158 ALA A CA 1
ATOM 1159 C C . ALA A 1 158 ? -8.267 -0.767 17.528 1.00 90.06 158 ALA A C 1
ATOM 1161 O O . ALA A 1 158 ? -8.415 0.392 17.141 1.00 90.06 158 ALA A O 1
ATOM 1162 N N . ALA A 1 159 ? -8.029 -1.062 18.804 1.00 91.25 159 ALA A N 1
ATOM 1163 C CA . ALA A 1 159 ? -7.892 -0.043 19.838 1.00 91.25 159 ALA A CA 1
ATOM 1164 C C . ALA A 1 159 ? -6.933 -0.472 20.952 1.00 91.25 159 ALA A C 1
ATOM 1166 O O . ALA A 1 159 ? -6.822 -1.657 21.281 1.00 91.25 159 ALA A O 1
ATOM 1167 N N . ARG A 1 160 ? -6.270 0.507 21.574 1.00 89.62 160 ARG A N 1
ATOM 1168 C CA . ARG A 1 160 ? -5.447 0.306 22.770 1.00 89.62 160 ARG A CA 1
ATOM 1169 C C . ARG A 1 160 ? -6.340 0.225 24.009 1.00 89.62 160 ARG A C 1
ATOM 1171 O O . ARG A 1 160 ? -6.859 1.233 24.473 1.00 89.62 160 ARG A O 1
ATOM 1178 N N . LEU A 1 161 ? -6.505 -0.963 24.578 1.00 90.88 161 LEU A N 1
ATOM 1179 C CA . LEU A 1 161 ? -7.464 -1.209 25.655 1.00 90.88 161 LEU A CA 1
ATOM 1180 C C . LEU A 1 161 ? -6.803 -1.797 26.901 1.00 90.88 161 LEU A C 1
ATOM 1182 O O . LEU A 1 161 ? -5.829 -2.550 26.835 1.00 90.88 161 LEU A O 1
ATOM 1186 N N . THR A 1 162 ? -7.378 -1.472 28.056 1.00 91.25 162 THR A N 1
ATOM 1187 C CA . THR A 1 162 ? -7.128 -2.178 29.317 1.00 91.25 162 THR A CA 1
ATOM 1188 C C . THR A 1 162 ? -7.884 -3.501 29.336 1.00 91.25 162 THR A C 1
ATOM 1190 O O . THR A 1 162 ? -8.921 -3.663 28.689 1.00 91.25 162 THR A O 1
ATOM 1193 N N . ALA A 1 163 ? -7.439 -4.439 30.166 1.00 86.69 163 ALA A N 1
ATOM 1194 C CA . ALA A 1 163 ? -8.162 -5.693 30.343 1.00 86.69 163 ALA A CA 1
ATOM 1195 C C . ALA A 1 163 ? -9.595 -5.511 30.866 1.00 86.69 163 ALA A C 1
ATOM 1197 O O . ALA A 1 163 ? -10.485 -6.253 30.467 1.00 86.69 163 ALA A O 1
ATOM 1198 N N . ALA A 1 164 ? -9.847 -4.497 31.700 1.00 88.12 164 ALA A N 1
ATOM 1199 C CA . ALA A 1 164 ? -11.196 -4.186 32.169 1.00 88.12 164 ALA A CA 1
ATOM 1200 C C . ALA A 1 164 ? -12.119 -3.731 31.022 1.00 88.12 164 ALA A C 1
ATOM 1202 O O . ALA A 1 164 ? -13.291 -4.101 30.980 1.00 88.12 164 ALA A O 1
ATOM 1203 N N . GLN A 1 165 ? -11.601 -2.951 30.067 1.00 93.31 165 GLN A N 1
ATOM 1204 C CA . GLN A 1 165 ? -12.347 -2.561 28.865 1.00 93.31 165 GLN A CA 1
ATOM 1205 C C . GLN A 1 165 ? -12.607 -3.762 27.949 1.00 93.31 165 GLN A C 1
ATOM 1207 O O . GLN A 1 165 ? -13.726 -3.922 27.470 1.00 93.31 165 GLN A O 1
ATOM 1212 N N . VAL A 1 166 ? -11.617 -4.641 27.770 1.00 87.81 166 VAL A N 1
ATOM 1213 C CA . VAL A 1 166 ? -11.770 -5.872 26.979 1.00 87.81 166 VAL A CA 1
ATOM 1214 C C . VAL A 1 166 ? -12.812 -6.812 27.591 1.00 87.81 166 VAL A C 1
ATOM 1216 O O . VAL A 1 166 ? -13.667 -7.316 26.869 1.00 87.81 166 VAL A O 1
ATOM 1219 N N . SER A 1 167 ? -12.810 -6.997 28.914 1.00 89.88 167 SER A N 1
ATOM 1220 C CA . SER A 1 167 ? -13.821 -7.811 29.603 1.00 89.88 167 SER A CA 1
ATOM 1221 C C . SER A 1 167 ? -15.237 -7.259 29.430 1.00 89.88 167 SER A C 1
ATOM 1223 O O . SER A 1 167 ? -16.168 -8.040 29.256 1.00 89.88 167 SER A O 1
ATOM 1225 N N . ARG A 1 168 ? -15.411 -5.928 29.430 1.00 90.56 168 ARG A N 1
ATOM 1226 C CA . ARG A 1 168 ? -16.710 -5.294 29.142 1.00 90.56 168 ARG A CA 1
ATOM 1227 C C . ARG A 1 168 ? -17.140 -5.505 27.689 1.00 90.56 168 ARG A C 1
ATOM 1229 O O . ARG A 1 168 ? -18.292 -5.842 27.445 1.00 90.56 168 ARG A O 1
ATOM 1236 N N . LEU A 1 169 ? -16.220 -5.371 26.731 1.00 91.12 169 LEU A N 1
ATOM 1237 C CA . LEU A 1 169 ? -16.501 -5.643 25.315 1.00 91.12 169 LEU A CA 1
ATOM 1238 C C . LEU A 1 169 ? -16.901 -7.094 25.063 1.00 91.12 169 LEU A C 1
ATOM 1240 O O . LEU A 1 169 ? -17.825 -7.340 24.298 1.00 91.12 169 LEU A O 1
ATOM 1244 N N . ALA A 1 170 ? -16.245 -8.048 25.724 1.00 87.62 170 ALA A N 1
ATOM 1245 C CA . ALA A 1 170 ? -16.545 -9.470 25.577 1.00 87.62 170 ALA A CA 1
ATOM 1246 C C . ALA A 1 170 ? -17.971 -9.842 26.031 1.00 87.62 170 ALA A C 1
ATOM 1248 O O . ALA A 1 170 ? -18.479 -10.887 25.635 1.00 87.62 170 ALA A O 1
ATOM 1249 N N . GLN A 1 171 ? -18.611 -8.997 26.846 1.00 90.88 171 GLN A N 1
ATOM 1250 C CA . GLN A 1 171 ? -19.997 -9.163 27.297 1.00 90.88 171 GLN A CA 1
ATOM 1251 C C . GLN A 1 171 ? -21.015 -8.467 26.379 1.00 90.88 171 GLN A C 1
ATOM 1253 O O . GLN A 1 171 ? -22.218 -8.662 26.547 1.00 90.88 171 GLN A O 1
ATOM 1258 N N . SER A 1 172 ? -20.567 -7.655 25.415 1.00 92.69 172 SER A N 1
ATOM 1259 C CA . SER A 1 172 ? -21.465 -6.969 24.486 1.00 92.69 172 SER A CA 1
ATOM 1260 C C . SER A 1 172 ? -22.036 -7.936 23.451 1.00 92.69 172 SER A C 1
ATOM 1262 O O . SER A 1 172 ? -21.302 -8.692 22.813 1.00 92.69 172 SER A O 1
ATOM 1264 N N . ALA A 1 173 ? -23.348 -7.856 23.215 1.00 92.81 173 ALA A N 1
ATOM 1265 C CA . ALA A 1 173 ? -24.019 -8.634 22.174 1.00 92.81 173 ALA A CA 1
ATOM 1266 C C . ALA A 1 173 ? -23.552 -8.256 20.754 1.00 92.81 173 ALA A C 1
ATOM 1268 O O . ALA A 1 173 ? -23.647 -9.073 19.839 1.00 92.81 173 ALA A O 1
ATOM 1269 N N . GLU A 1 174 ? -23.023 -7.041 20.566 1.00 92.31 174 GLU A N 1
ATOM 1270 C CA . GLU A 1 174 ? -22.532 -6.537 19.276 1.00 92.31 174 GLU A CA 1
ATOM 1271 C C . GLU A 1 174 ? -21.179 -7.149 18.878 1.00 92.31 174 GLU A C 1
ATOM 1273 O O . GLU A 1 174 ? -20.850 -7.213 17.690 1.00 92.31 174 GLU A O 1
ATOM 1278 N N . VAL A 1 175 ? -20.404 -7.634 19.854 1.00 92.31 175 VAL A N 1
ATOM 1279 C CA . VAL A 1 175 ? -19.066 -8.189 19.641 1.00 92.31 175 VAL A CA 1
ATOM 1280 C C . VAL A 1 175 ? -19.163 -9.671 19.280 1.00 92.31 175 VAL A C 1
ATOM 1282 O O . VAL A 1 175 ? -19.809 -10.473 19.956 1.00 92.31 175 VAL A O 1
ATOM 1285 N N . GLU A 1 176 ? -18.511 -10.050 18.182 1.00 85.44 176 GLU A N 1
ATOM 1286 C CA . GLU A 1 176 ? -18.395 -11.447 17.766 1.00 85.44 176 GLU A CA 1
ATOM 1287 C C . GLU A 1 176 ? -17.185 -12.101 18.429 1.00 85.44 176 GLU A C 1
ATOM 1289 O O . GLU A 1 176 ? -17.294 -13.183 19.007 1.00 85.44 176 GLU A O 1
ATOM 1294 N N . ARG A 1 177 ? -16.018 -11.457 18.323 1.00 83.44 177 ARG A N 1
ATOM 1295 C CA . ARG A 1 177 ? -14.751 -12.007 18.805 1.00 83.44 177 ARG A CA 1
ATOM 1296 C C . ARG A 1 177 ? -13.713 -10.891 18.985 1.00 83.44 177 ARG A C 1
ATOM 1298 O O . ARG A 1 177 ? -13.734 -9.888 18.275 1.00 83.44 177 ARG A O 1
ATOM 1305 N N . ILE A 1 178 ? -12.814 -11.084 19.950 1.00 81.50 178 ILE A N 1
ATOM 1306 C CA . ILE A 1 178 ? -11.721 -10.164 20.291 1.00 81.50 178 ILE A CA 1
ATOM 1307 C C . ILE A 1 178 ? -10.412 -10.946 20.275 1.00 81.50 178 ILE A C 1
ATOM 1309 O O . ILE A 1 178 ? -10.346 -12.047 20.825 1.00 81.50 178 ILE A O 1
ATOM 1313 N N . TRP A 1 179 ? -9.373 -10.384 19.671 1.00 82.31 179 TRP A N 1
ATOM 1314 C CA . TRP A 1 179 ? -8.020 -10.927 19.723 1.00 82.31 179 TRP A CA 1
ATOM 1315 C C . TRP A 1 179 ? -7.019 -9.823 20.019 1.00 82.31 179 TRP A C 1
ATOM 1317 O O . TRP A 1 179 ? -7.228 -8.656 19.692 1.00 82.31 179 TRP A O 1
ATOM 1327 N N . ARG A 1 180 ? -5.931 -10.200 20.689 1.00 79.00 180 ARG A N 1
ATOM 1328 C CA . ARG A 1 180 ? -4.794 -9.306 20.881 1.00 79.00 180 ARG A CA 1
ATOM 1329 C C . ARG A 1 180 ? -4.063 -9.158 19.548 1.00 79.00 180 ARG A C 1
ATOM 1331 O O . ARG A 1 180 ? -3.954 -10.137 18.812 1.00 79.00 180 ARG A O 1
ATOM 1338 N N . ASP A 1 181 ? -3.581 -7.957 19.261 1.00 76.69 181 ASP A N 1
ATOM 1339 C CA . ASP A 1 181 ? -2.690 -7.743 18.128 1.00 76.69 181 ASP A CA 1
ATOM 1340 C C . ASP A 1 181 ? -1.355 -8.475 18.352 1.00 76.69 181 ASP A C 1
ATOM 1342 O O . ASP A 1 181 ? -0.839 -8.518 19.474 1.00 76.69 181 ASP A O 1
ATOM 1346 N N . THR A 1 182 ? -0.842 -9.114 17.304 1.00 76.06 182 THR A N 1
ATOM 1347 C CA . THR A 1 182 ? 0.374 -9.934 17.358 1.00 76.06 182 THR A CA 1
ATOM 1348 C C . THR A 1 182 ? 1.282 -9.639 16.181 1.00 76.06 182 THR A C 1
ATOM 1350 O O . THR A 1 182 ? 0.806 -9.471 15.056 1.00 76.06 182 THR A O 1
ATOM 1353 N N . ASP A 1 183 ? 2.580 -9.659 16.453 1.00 64.19 183 ASP A N 1
ATOM 1354 C CA . ASP A 1 183 ? 3.626 -9.466 15.461 1.00 64.19 183 ASP A CA 1
ATOM 1355 C C . ASP A 1 183 ? 3.768 -10.691 14.556 1.00 64.19 183 ASP A C 1
ATOM 1357 O O . ASP A 1 183 ? 3.831 -11.835 15.017 1.00 64.19 183 ASP A O 1
ATOM 1361 N N . GLN A 1 184 ? 3.840 -10.440 13.253 1.00 68.94 184 GLN A N 1
ATOM 1362 C CA . GLN A 1 184 ? 4.215 -11.416 12.239 1.00 68.94 184 GLN A CA 1
ATOM 1363 C C . GLN A 1 184 ? 5.552 -11.005 11.625 1.00 68.94 184 GLN A C 1
ATOM 1365 O O . GLN A 1 184 ? 5.803 -9.825 11.396 1.00 68.94 184 GLN A O 1
ATOM 1370 N N . HIS A 1 185 ? 6.409 -11.979 11.333 1.00 62.06 185 HIS A N 1
ATOM 1371 C CA . HIS A 1 185 ? 7.707 -11.724 10.709 1.00 62.06 185 HIS A CA 1
ATOM 1372 C C . HIS A 1 185 ? 7.703 -12.163 9.250 1.00 62.06 185 HIS A C 1
ATOM 1374 O O . HIS A 1 185 ? 7.165 -13.224 8.914 1.00 62.06 185 HIS A O 1
ATOM 1380 N N . LEU A 1 186 ? 8.361 -11.375 8.401 1.00 55.69 186 LEU A N 1
ATOM 1381 C CA . LEU A 1 186 ? 8.538 -11.681 6.986 1.00 55.69 186 LEU A CA 1
ATOM 1382 C C . LEU A 1 186 ? 9.321 -12.990 6.795 1.00 55.69 186 LEU A C 1
ATOM 1384 O O . LEU A 1 186 ? 10.338 -13.237 7.451 1.00 55.69 186 LEU A O 1
ATOM 1388 N N . ARG A 1 187 ? 8.846 -13.845 5.884 1.00 54.53 187 ARG A N 1
ATOM 1389 C CA . ARG A 1 187 ? 9.479 -15.124 5.535 1.00 54.53 187 ARG A CA 1
ATOM 1390 C C . ARG A 1 187 ? 9.522 -15.293 4.022 1.00 54.53 187 ARG A C 1
ATOM 1392 O O . ARG A 1 187 ? 8.493 -15.215 3.363 1.00 54.53 187 ARG A O 1
ATOM 1399 N N . THR A 1 188 ? 10.694 -15.640 3.496 1.00 52.53 188 THR A N 1
ATOM 1400 C CA . THR A 1 188 ? 10.884 -16.023 2.089 1.00 52.53 188 THR A CA 1
ATOM 1401 C C . THR A 1 188 ? 11.564 -17.384 1.993 1.00 52.53 188 THR A C 1
ATOM 1403 O O . THR A 1 188 ? 12.672 -17.579 2.484 1.00 52.53 188 THR A O 1
ATOM 1406 N N . ASN A 1 189 ? 10.907 -18.332 1.329 1.00 41.47 189 ASN A N 1
ATOM 1407 C CA . ASN A 1 189 ? 11.488 -19.568 0.817 1.00 41.47 189 ASN A CA 1
ATOM 1408 C C . ASN A 1 189 ? 11.468 -19.539 -0.730 1.00 41.47 189 ASN A C 1
ATOM 1410 O O . ASN A 1 189 ? 10.457 -19.227 -1.351 1.00 41.47 189 ASN A O 1
ATOM 1414 N N . ASN A 1 190 ? 12.622 -19.814 -1.347 1.00 46.62 190 ASN A N 1
ATOM 1415 C CA . ASN A 1 190 ? 12.862 -19.845 -2.806 1.00 46.62 190 ASN A CA 1
ATOM 1416 C C . ASN A 1 190 ? 12.222 -21.112 -3.436 1.00 46.62 190 ASN A C 1
ATOM 1418 O O . ASN A 1 190 ? 12.139 -22.120 -2.747 1.00 46.62 190 ASN A O 1
ATOM 1422 N N . SER A 1 191 ? 11.820 -21.255 -4.711 1.00 53.84 191 SER A N 1
ATOM 1423 C CA . SER A 1 191 ? 11.731 -20.413 -5.921 1.00 53.84 191 SER A CA 1
ATOM 1424 C C . SER A 1 191 ? 10.731 -21.058 -6.921 1.00 53.84 191 SER A C 1
ATOM 1426 O O . SER A 1 191 ? 10.368 -22.226 -6.785 1.00 53.84 191 SER A O 1
ATOM 1428 N N . SER A 1 192 ? 10.322 -20.321 -7.961 1.00 46.09 192 SER A N 1
ATOM 1429 C CA . SER A 1 192 ? 9.352 -20.705 -9.011 1.00 46.09 192 SER A CA 1
ATOM 1430 C C . SER A 1 192 ? 9.826 -21.761 -10.028 1.00 46.09 192 SER A C 1
ATOM 1432 O O . SER A 1 192 ? 9.005 -22.268 -10.795 1.00 46.09 192 SER A O 1
ATOM 1434 N N . VAL A 1 193 ? 11.117 -22.126 -10.033 1.00 47.38 193 VAL A N 1
ATOM 1435 C CA . VAL A 1 193 ? 11.691 -23.148 -10.940 1.00 47.38 193 VAL A CA 1
ATOM 1436 C C . VAL A 1 193 ? 11.067 -24.527 -10.696 1.00 47.38 193 VAL A C 1
ATOM 1438 O O . VAL A 1 193 ? 10.909 -25.312 -11.626 1.00 47.38 193 VAL A O 1
ATOM 1441 N N . PHE A 1 194 ? 10.620 -24.786 -9.465 1.00 49.44 194 PHE A N 1
ATOM 1442 C CA . PHE A 1 194 ? 9.973 -26.037 -9.072 1.00 49.44 194 PHE A CA 1
ATOM 1443 C C . PHE A 1 194 ? 8.614 -26.284 -9.759 1.00 49.44 194 PHE A C 1
ATOM 1445 O O . PHE A 1 194 ? 8.175 -27.424 -9.849 1.00 49.44 194 PHE A O 1
ATOM 1452 N N . LEU A 1 195 ? 7.943 -25.246 -10.272 1.00 52.62 195 LEU A N 1
ATOM 1453 C CA . LEU A 1 195 ? 6.563 -25.360 -10.766 1.00 52.62 195 LEU A CA 1
ATOM 1454 C C . LEU A 1 195 ? 6.432 -25.602 -12.281 1.00 52.62 195 LEU A C 1
ATOM 1456 O O . LEU A 1 195 ? 5.310 -25.625 -12.778 1.00 52.62 195 LEU A O 1
ATOM 1460 N N . GLY A 1 196 ? 7.528 -25.716 -13.046 1.00 51.38 196 GLY A N 1
ATOM 1461 C CA . GLY A 1 196 ? 7.477 -25.975 -14.502 1.00 51.38 196 GLY A CA 1
ATOM 1462 C C . GLY A 1 196 ? 6.762 -24.897 -15.344 1.00 51.38 196 GLY A C 1
ATOM 1463 O O . GLY A 1 196 ? 6.589 -25.047 -16.549 1.00 51.38 196 GLY A O 1
ATOM 1464 N N . LEU A 1 197 ? 6.360 -23.775 -14.735 1.00 54.41 197 LEU A N 1
ATOM 1465 C CA . LEU A 1 197 ? 5.525 -22.732 -15.350 1.00 54.41 197 LEU A CA 1
ATOM 1466 C C . LEU A 1 197 ? 6.215 -21.958 -16.485 1.00 54.41 197 LEU A C 1
ATOM 1468 O O . LEU A 1 197 ? 5.538 -21.258 -17.236 1.00 54.41 197 LEU A O 1
ATOM 1472 N N . GLN A 1 198 ? 7.542 -22.040 -16.590 1.00 52.94 198 GLN A N 1
ATOM 1473 C CA . GLN A 1 198 ? 8.331 -21.347 -17.612 1.00 52.94 198 GLN A CA 1
ATOM 1474 C C . GLN A 1 198 ? 8.763 -22.255 -18.772 1.00 52.94 198 GLN A C 1
ATOM 1476 O O . GLN A 1 198 ? 9.565 -21.807 -19.587 1.00 52.94 198 GLN A O 1
ATOM 1481 N N . ASP A 1 199 ? 8.249 -23.490 -18.870 1.00 56.19 199 ASP A N 1
ATOM 1482 C CA . ASP A 1 199 ? 8.548 -24.369 -20.005 1.00 56.19 199 ASP A CA 1
ATOM 1483 C C . ASP A 1 199 ? 7.931 -23.804 -21.306 1.00 56.19 199 ASP A C 1
ATOM 1485 O O . ASP A 1 199 ? 6.699 -23.717 -21.415 1.00 56.19 199 ASP A O 1
ATOM 1489 N N . PRO A 1 200 ? 8.753 -23.399 -22.295 1.00 54.16 200 PRO A N 1
ATOM 1490 C CA . PRO A 1 200 ? 8.266 -22.910 -23.581 1.00 54.16 200 PRO A CA 1
ATOM 1491 C C . PRO A 1 200 ? 7.600 -23.996 -24.447 1.00 54.16 200 PRO A C 1
ATOM 1493 O O . PRO A 1 200 ? 7.028 -23.645 -25.476 1.00 54.16 200 PRO A O 1
ATOM 1496 N N . ALA A 1 201 ? 7.666 -25.278 -24.063 1.00 54.75 201 ALA A N 1
ATOM 1497 C CA . ALA A 1 201 ? 7.173 -26.422 -24.833 1.00 54.75 201 ALA A CA 1
ATOM 1498 C C . ALA A 1 201 ? 5.885 -27.077 -24.286 1.00 54.75 201 ALA A C 1
ATOM 1500 O O . ALA A 1 201 ? 5.459 -28.088 -24.844 1.00 54.75 201 ALA A O 1
ATOM 1501 N N . GLY A 1 202 ? 5.256 -26.533 -23.233 1.00 51.66 202 GLY A N 1
ATOM 1502 C CA . GLY A 1 202 ? 4.001 -27.108 -22.711 1.00 51.66 202 GLY A CA 1
ATOM 1503 C C . GLY A 1 202 ? 3.570 -26.700 -21.299 1.00 51.66 202 GLY A C 1
ATOM 1504 O O . GLY A 1 202 ? 2.865 -27.449 -20.625 1.00 51.66 202 GLY A O 1
ATOM 1505 N N . GLY A 1 203 ? 4.031 -25.556 -20.779 1.00 56.41 203 GLY A N 1
ATOM 1506 C CA . GLY A 1 203 ? 3.555 -25.048 -19.489 1.00 56.41 203 GLY A CA 1
ATOM 1507 C C . GLY A 1 203 ? 2.178 -24.378 -19.601 1.00 56.41 203 GLY A C 1
ATOM 1508 O O . GLY A 1 203 ? 1.862 -23.775 -20.625 1.00 56.41 203 GLY A O 1
ATOM 1509 N N . LEU A 1 204 ? 1.404 -24.346 -18.503 1.00 54.59 204 LEU A N 1
ATOM 1510 C CA . LEU A 1 204 ? 0.077 -23.691 -18.408 1.00 54.59 204 LEU A CA 1
ATOM 1511 C C . LEU A 1 204 ? 0.046 -22.246 -18.974 1.00 54.59 204 LEU A C 1
ATOM 1513 O O . LEU A 1 204 ? -1.005 -21.741 -19.367 1.00 54.59 204 LEU A O 1
ATOM 1517 N N . ARG A 1 205 ? 1.207 -21.571 -18.996 1.00 60.56 205 ARG A N 1
ATOM 1518 C CA . ARG A 1 205 ? 1.417 -20.232 -19.568 1.00 60.56 205 ARG A CA 1
ATOM 1519 C C . ARG A 1 205 ? 1.592 -20.232 -21.089 1.00 60.56 205 ARG A C 1
ATOM 1521 O O . ARG A 1 205 ? 1.054 -19.333 -21.728 1.00 60.56 205 ARG A O 1
ATOM 1528 N N . ALA A 1 206 ? 2.353 -21.178 -21.641 1.00 59.78 206 ALA A N 1
ATOM 1529 C CA . ALA A 1 206 ? 2.665 -21.253 -23.069 1.00 59.78 206 ALA A CA 1
ATOM 1530 C C . ALA A 1 206 ? 1.447 -21.722 -23.878 1.00 59.78 206 ALA A C 1
ATOM 1532 O O . ALA A 1 206 ? 1.125 -21.124 -24.900 1.00 59.78 206 ALA A O 1
ATOM 1533 N N . ASP A 1 207 ? 0.702 -22.695 -23.350 1.00 57.09 207 ASP A N 1
ATOM 1534 C CA . ASP A 1 207 ? -0.424 -23.319 -24.057 1.00 57.09 207 ASP A CA 1
ATOM 1535 C C . ASP A 1 207 ? -1.652 -22.407 -24.196 1.00 57.09 207 ASP A C 1
ATOM 1537 O O . ASP A 1 207 ? -2.526 -22.650 -25.027 1.00 57.09 207 ASP A O 1
ATOM 1541 N N . ARG A 1 208 ? -1.754 -21.366 -23.360 1.00 64.25 208 ARG A N 1
ATOM 1542 C CA . ARG A 1 208 ? -2.916 -20.460 -23.313 1.00 64.25 208 ARG A CA 1
ATOM 1543 C C . ARG A 1 208 ? -2.567 -18.971 -23.385 1.00 64.25 208 ARG A C 1
ATOM 1545 O O . ARG A 1 208 ? -3.448 -18.145 -23.174 1.00 64.25 208 ARG A O 1
ATOM 1552 N N . ASP A 1 209 ? -1.298 -18.631 -23.624 1.00 71.69 209 ASP A N 1
ATOM 1553 C CA . ASP A 1 209 ? -0.769 -17.253 -23.616 1.00 71.69 209 ASP A CA 1
ATOM 1554 C C . ASP A 1 209 ? -1.182 -16.431 -22.368 1.00 71.69 209 ASP A C 1
ATOM 1556 O O . ASP A 1 209 ? -1.452 -15.228 -22.399 1.00 71.69 209 ASP A O 1
ATOM 1560 N N . LEU A 1 210 ? -1.251 -17.089 -21.205 1.00 78.56 210 LEU A N 1
ATOM 1561 C CA . LEU A 1 210 ? -1.722 -16.466 -19.966 1.00 78.56 210 LEU A CA 1
ATOM 1562 C C . LEU A 1 210 ? -0.577 -15.736 -19.262 1.00 78.56 210 LEU A C 1
ATOM 1564 O O . LEU A 1 210 ? 0.180 -16.303 -18.466 1.00 78.56 210 LEU A O 1
ATOM 1568 N N . ARG A 1 211 ? -0.449 -14.435 -19.537 1.00 78.81 211 ARG A N 1
ATOM 1569 C CA . ARG A 1 211 ? 0.604 -13.576 -18.959 1.00 78.81 211 ARG A CA 1
ATOM 1570 C C . ARG A 1 211 ? 0.147 -12.701 -17.789 1.00 78.81 211 ARG A C 1
ATOM 1572 O O . ARG A 1 211 ? 0.996 -12.059 -17.170 1.00 78.81 211 ARG A O 1
ATOM 1579 N N . GLY A 1 212 ? -1.148 -12.722 -17.468 1.00 86.44 212 GLY A N 1
ATOM 1580 C CA . GLY A 1 212 ? -1.765 -11.913 -16.410 1.00 86.44 212 GLY A CA 1
ATOM 1581 C C . GLY A 1 212 ? -2.342 -10.580 -16.892 1.00 86.44 212 GLY A C 1
ATOM 1582 O O . GLY A 1 212 ? -2.533 -9.680 -16.083 1.00 86.44 212 GLY A O 1
ATOM 1583 N N . GLU A 1 213 ? -2.597 -10.427 -18.194 1.00 87.75 213 GLU A N 1
ATOM 1584 C CA . GLU A 1 213 ? -3.197 -9.204 -18.740 1.00 87.75 213 GLU A CA 1
ATOM 1585 C C . GLU A 1 213 ? -4.507 -8.855 -18.021 1.00 87.75 213 GLU A C 1
ATOM 1587 O O . GLU A 1 213 ? -5.324 -9.727 -17.731 1.00 87.75 213 GLU A O 1
ATOM 1592 N N . ASN A 1 214 ? -4.709 -7.565 -17.742 1.00 85.75 214 ASN A N 1
ATOM 1593 C CA . ASN A 1 214 ? -5.901 -7.034 -17.063 1.00 85.75 214 ASN A CA 1
ATOM 1594 C C . ASN A 1 214 ? -6.177 -7.586 -15.654 1.00 85.75 214 ASN A C 1
ATOM 1596 O O . ASN A 1 214 ? -7.245 -7.332 -15.105 1.00 85.75 214 ASN A O 1
ATOM 1600 N N . ILE A 1 215 ? -5.201 -8.253 -15.038 1.00 90.69 215 ILE A N 1
ATOM 1601 C CA . ILE A 1 215 ? -5.237 -8.626 -13.625 1.00 90.69 215 ILE A CA 1
ATOM 1602 C C . ILE A 1 215 ? -4.443 -7.604 -12.815 1.00 90.69 215 ILE A C 1
ATOM 1604 O O . ILE A 1 215 ? -3.356 -7.191 -13.222 1.00 90.69 215 ILE A O 1
ATOM 1608 N N . VAL A 1 216 ? -4.981 -7.209 -11.662 1.00 93.88 216 VAL A N 1
ATOM 1609 C CA . VAL A 1 216 ? -4.244 -6.479 -10.625 1.00 93.88 216 VAL A CA 1
ATOM 1610 C C . VAL A 1 216 ? -4.045 -7.427 -9.449 1.00 93.88 216 VAL A C 1
ATOM 1612 O O . VAL A 1 216 ? -5.015 -7.990 -8.945 1.00 93.88 216 VAL A O 1
ATOM 1615 N N . VAL A 1 217 ? -2.801 -7.611 -9.017 1.00 95.19 217 VAL A N 1
ATOM 1616 C CA . VAL A 1 217 ? -2.456 -8.409 -7.838 1.00 95.19 217 VAL A CA 1
ATOM 1617 C C . VAL A 1 217 ? -2.121 -7.468 -6.686 1.00 95.19 217 VAL A C 1
ATOM 1619 O O . VAL A 1 217 ? -1.255 -6.605 -6.822 1.00 95.19 217 VAL A O 1
ATOM 1622 N N . GLY A 1 218 ? -2.823 -7.624 -5.564 1.00 95.81 218 GLY A N 1
ATOM 1623 C CA . GLY A 1 218 ? -2.507 -6.933 -4.316 1.00 95.81 218 GLY A CA 1
ATOM 1624 C C . GLY A 1 218 ? -1.358 -7.627 -3.584 1.00 95.81 218 GLY A C 1
ATOM 1625 O O . GLY A 1 218 ? -1.396 -8.844 -3.418 1.00 95.81 218 GLY A O 1
ATOM 1626 N N . VAL A 1 219 ? -0.355 -6.868 -3.146 1.00 96.25 219 VAL A N 1
ATOM 1627 C CA . VAL A 1 219 ? 0.791 -7.368 -2.371 1.00 96.25 219 VAL A CA 1
ATOM 1628 C C . VAL A 1 219 ? 0.822 -6.649 -1.027 1.00 96.25 219 VAL A C 1
ATOM 1630 O O . VAL A 1 219 ? 0.985 -5.431 -0.997 1.00 96.25 219 VAL A O 1
ATOM 1633 N N . ILE A 1 220 ? 0.648 -7.400 0.063 1.00 96.12 220 ILE A N 1
ATOM 1634 C CA . ILE A 1 220 ? 0.722 -6.898 1.442 1.00 96.12 220 ILE A CA 1
ATOM 1635 C C . ILE A 1 220 ? 2.072 -7.327 2.019 1.00 96.12 220 ILE A C 1
ATOM 1637 O O . ILE A 1 220 ? 2.279 -8.518 2.240 1.00 96.12 220 ILE A O 1
ATOM 1641 N N . ASP A 1 221 ? 3.004 -6.388 2.184 1.00 95.50 221 ASP A N 1
ATOM 1642 C CA . ASP A 1 221 ? 4.405 -6.694 2.526 1.00 95.50 221 ASP A CA 1
ATOM 1643 C C . ASP A 1 221 ? 5.140 -5.449 3.094 1.00 95.50 221 ASP A C 1
ATOM 1645 O O . ASP A 1 221 ? 4.499 -4.546 3.633 1.00 95.50 221 ASP A O 1
ATOM 1649 N N . SER A 1 222 ? 6.470 -5.361 2.968 1.00 96.25 222 SER A N 1
ATOM 1650 C CA . SER A 1 222 ? 7.317 -4.226 3.380 1.00 96.25 222 SER A CA 1
ATOM 1651 C C . SER A 1 222 ? 7.319 -3.033 2.413 1.00 96.25 222 SER A C 1
ATOM 1653 O O . SER A 1 222 ? 8.021 -2.048 2.639 1.00 96.25 222 SER A O 1
ATOM 1655 N N . GLY A 1 223 ? 6.518 -3.085 1.345 1.00 97.00 223 GLY A N 1
ATOM 1656 C CA . GLY A 1 223 ? 6.393 -2.023 0.345 1.00 97.00 223 GLY A CA 1
ATOM 1657 C C . GLY A 1 223 ? 7.016 -2.381 -1.000 1.00 97.00 223 GLY A C 1
ATOM 165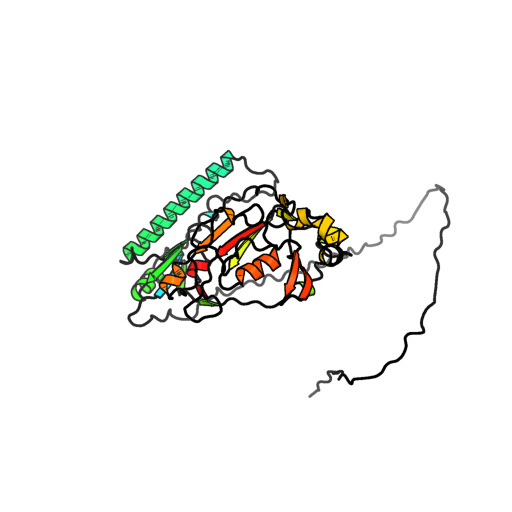8 O O . GLY A 1 223 ? 7.154 -3.554 -1.349 1.00 97.00 223 GLY A O 1
ATOM 1659 N N . VAL A 1 224 ? 7.363 -1.363 -1.791 1.00 97.50 224 VAL A N 1
ATOM 1660 C CA . VAL A 1 224 ? 8.042 -1.554 -3.082 1.00 97.50 224 VAL A CA 1
ATOM 1661 C C . VAL A 1 224 ? 9.142 -0.525 -3.325 1.00 97.50 224 VAL A C 1
ATOM 1663 O O . VAL A 1 224 ? 9.005 0.653 -2.996 1.00 97.50 224 VAL A O 1
ATOM 1666 N N . THR A 1 225 ? 10.247 -0.964 -3.926 1.00 96.12 225 THR A N 1
ATOM 1667 C CA . THR A 1 225 ? 11.333 -0.083 -4.359 1.00 96.12 225 THR A CA 1
ATOM 1668 C C . THR A 1 225 ? 10.888 0.699 -5.598 1.00 96.12 225 THR A C 1
ATOM 1670 O O . THR A 1 225 ? 10.575 0.085 -6.628 1.00 96.12 225 THR A O 1
ATOM 1673 N N . PRO A 1 226 ? 10.887 2.042 -5.546 1.00 91.44 226 PRO A N 1
ATOM 1674 C CA . PRO A 1 226 ? 10.580 2.874 -6.700 1.00 91.44 226 PRO A CA 1
ATOM 1675 C C . PRO A 1 226 ? 11.497 2.588 -7.890 1.00 91.44 226 PRO A C 1
ATOM 1677 O O . PRO A 1 226 ? 12.681 2.303 -7.718 1.00 91.44 226 PRO A O 1
ATOM 1680 N N . ASN A 1 227 ? 10.967 2.708 -9.108 1.00 91.06 227 ASN A N 1
ATOM 1681 C CA . ASN A 1 227 ? 11.733 2.612 -10.359 1.00 91.06 227 ASN A CA 1
ATOM 1682 C C . ASN A 1 227 ? 12.521 1.301 -10.556 1.00 91.06 227 ASN A C 1
ATOM 1684 O O . ASN A 1 227 ? 13.433 1.247 -11.383 1.00 91.06 227 ASN A O 1
ATOM 1688 N N . HIS A 1 228 ? 12.174 0.226 -9.839 1.00 93.88 228 HIS A N 1
ATOM 1689 C CA . HIS A 1 228 ? 12.808 -1.073 -10.044 1.00 93.88 228 HIS A CA 1
ATOM 1690 C C . HIS A 1 228 ? 12.601 -1.536 -11.505 1.00 93.88 228 HIS A C 1
ATOM 1692 O O . HIS A 1 228 ? 11.455 -1.562 -11.961 1.00 93.88 228 HIS A O 1
ATOM 1698 N N . PRO A 1 229 ? 13.643 -1.962 -12.253 1.00 91.38 229 PRO A N 1
ATOM 1699 C CA . PRO A 1 229 ? 13.536 -2.252 -13.692 1.00 91.38 229 PRO A CA 1
ATOM 1700 C C . PRO A 1 229 ? 12.450 -3.272 -14.062 1.00 91.38 229 PRO A C 1
ATOM 1702 O O . PRO A 1 229 ? 11.775 -3.142 -15.082 1.00 91.38 229 PRO A O 1
ATOM 1705 N N . ALA A 1 230 ? 12.236 -4.278 -13.208 1.00 92.50 230 ALA A N 1
ATOM 1706 C CA . ALA A 1 230 ? 11.187 -5.279 -13.409 1.00 92.50 230 ALA A CA 1
ATOM 1707 C C . ALA A 1 230 ? 9.758 -4.733 -13.203 1.00 92.50 230 ALA A C 1
ATOM 1709 O O . ALA A 1 230 ? 8.795 -5.413 -13.538 1.00 92.50 230 ALA A O 1
ATOM 1710 N N . LEU A 1 231 ? 9.594 -3.530 -12.656 1.00 95.25 231 LEU A N 1
ATOM 1711 C CA . LEU A 1 231 ? 8.302 -2.935 -12.297 1.00 95.25 231 LEU A CA 1
ATOM 1712 C C . LEU A 1 231 ? 8.003 -1.641 -13.073 1.00 95.25 231 LEU A C 1
ATOM 1714 O O . LEU A 1 231 ? 7.046 -0.930 -12.768 1.00 95.25 231 LEU A O 1
ATOM 1718 N N . LEU A 1 232 ? 8.797 -1.346 -14.103 1.00 94.06 232 LEU A N 1
ATOM 1719 C CA . LEU A 1 232 ? 8.531 -0.249 -15.027 1.00 94.06 232 LEU A CA 1
ATOM 1720 C C . LEU A 1 232 ? 7.337 -0.569 -15.936 1.00 94.06 232 LEU A C 1
ATOM 1722 O O . LEU A 1 232 ? 7.080 -1.721 -16.290 1.00 94.06 232 LEU A O 1
ATOM 1726 N N . ASP A 1 233 ? 6.622 0.463 -16.367 1.00 93.56 233 ASP A N 1
ATOM 1727 C CA . ASP A 1 233 ? 5.585 0.351 -17.395 1.00 93.56 233 ASP A CA 1
ATOM 1728 C C . ASP A 1 233 ? 6.101 0.646 -18.814 1.00 93.56 233 ASP A C 1
ATOM 1730 O O . ASP A 1 233 ? 5.336 0.656 -19.787 1.00 93.56 233 ASP A O 1
ATOM 1734 N N . THR A 1 234 ? 7.409 0.859 -18.929 1.00 91.12 234 THR A N 1
ATOM 1735 C CA . THR A 1 234 ? 8.130 1.094 -20.174 1.00 91.12 234 THR A CA 1
ATOM 1736 C C . THR A 1 234 ? 9.109 -0.037 -20.467 1.00 91.12 234 THR A C 1
ATOM 1738 O O . THR A 1 234 ? 9.574 -0.747 -19.577 1.00 91.12 234 THR A O 1
ATOM 1741 N N . GLU A 1 235 ? 9.410 -0.212 -21.748 1.00 86.44 235 GLU A N 1
ATOM 1742 C CA . GLU A 1 235 ? 10.402 -1.153 -22.249 1.00 86.44 235 GLU A CA 1
ATOM 1743 C C . GLU A 1 235 ? 11.494 -0.395 -23.006 1.00 86.44 235 GLU A C 1
ATOM 1745 O O . GLU A 1 235 ? 11.199 0.477 -23.829 1.00 86.44 235 GLU A O 1
ATOM 1750 N N . ASP A 1 236 ? 12.752 -0.761 -22.758 1.00 85.06 236 ASP A N 1
ATOM 1751 C CA . ASP A 1 236 ? 13.895 -0.272 -23.523 1.00 85.06 236 ASP A CA 1
ATOM 1752 C C . ASP A 1 236 ? 13.916 -0.897 -24.931 1.00 85.06 236 ASP A C 1
ATOM 1754 O O . ASP A 1 236 ? 14.156 -2.097 -25.127 1.00 85.06 236 ASP A O 1
ATOM 1758 N N . ARG A 1 237 ? 13.701 -0.051 -25.939 1.00 86.25 237 ARG A N 1
ATOM 1759 C CA . ARG A 1 237 ? 13.696 -0.399 -27.364 1.00 86.25 237 ARG A CA 1
ATOM 1760 C C . ARG A 1 237 ? 15.067 -0.265 -28.020 1.00 86.25 237 ARG A C 1
ATOM 1762 O O . ARG A 1 237 ? 15.158 -0.358 -29.243 1.00 86.25 237 ARG A O 1
ATOM 1769 N N . THR A 1 238 ? 16.137 -0.110 -27.240 1.00 87.69 238 THR A N 1
ATOM 1770 C CA . THR A 1 238 ? 17.509 -0.152 -27.755 1.00 87.69 238 THR A CA 1
ATOM 1771 C C . THR A 1 238 ? 17.728 -1.428 -28.581 1.00 87.69 238 THR A C 1
ATOM 1773 O O . THR A 1 238 ? 17.406 -2.531 -28.121 1.00 87.69 238 THR A O 1
ATOM 1776 N N . PRO A 1 239 ? 18.277 -1.333 -29.807 1.00 88.12 239 PRO A N 1
ATOM 1777 C CA . PRO A 1 239 ? 18.559 -2.510 -30.620 1.00 88.12 239 PRO A CA 1
ATOM 1778 C C . PRO A 1 239 ? 19.396 -3.536 -29.849 1.00 88.12 239 PRO A C 1
ATOM 1780 O O . PRO A 1 239 ? 20.356 -3.178 -29.168 1.00 88.12 239 PRO A O 1
ATOM 1783 N N . ARG A 1 240 ? 19.076 -4.834 -29.972 1.00 84.56 240 ARG A N 1
ATOM 1784 C CA . ARG A 1 240 ? 19.804 -5.905 -29.256 1.00 84.56 240 ARG A CA 1
ATOM 1785 C C . ARG A 1 240 ? 21.314 -5.849 -29.502 1.00 84.56 240 ARG A C 1
ATOM 1787 O O . ARG A 1 240 ? 22.078 -6.058 -28.565 1.00 84.56 240 ARG A O 1
ATOM 1794 N N . ALA A 1 241 ? 21.727 -5.511 -30.726 1.00 86.94 241 ALA A N 1
ATOM 1795 C CA . ALA A 1 241 ? 23.131 -5.298 -31.070 1.00 86.94 241 ALA A CA 1
ATOM 1796 C C . ALA A 1 241 ? 23.782 -4.238 -30.166 1.00 86.94 241 ALA A C 1
ATOM 1798 O O . ALA A 1 241 ? 24.865 -4.475 -29.641 1.00 86.94 241 ALA A O 1
ATOM 1799 N N . CYS A 1 242 ? 23.082 -3.139 -29.878 1.00 88.19 242 CYS A N 1
ATOM 1800 C CA . CYS A 1 242 ? 23.553 -2.062 -29.008 1.00 88.19 242 CYS A CA 1
ATOM 1801 C C . CYS A 1 242 ? 23.545 -2.385 -27.506 1.00 88.19 242 CYS A C 1
ATOM 1803 O O . CYS A 1 242 ? 24.183 -1.672 -26.734 1.00 88.19 242 CYS A O 1
ATOM 1805 N N . ARG A 1 243 ? 22.901 -3.485 -27.091 1.00 82.56 243 ARG A N 1
ATOM 1806 C CA . ARG A 1 243 ? 22.988 -4.037 -25.724 1.00 82.56 243 ARG A CA 1
ATOM 1807 C C . ARG A 1 243 ? 24.040 -5.140 -25.569 1.00 82.56 243 ARG A C 1
ATOM 1809 O O . ARG A 1 243 ? 24.240 -5.647 -24.469 1.00 82.56 243 AR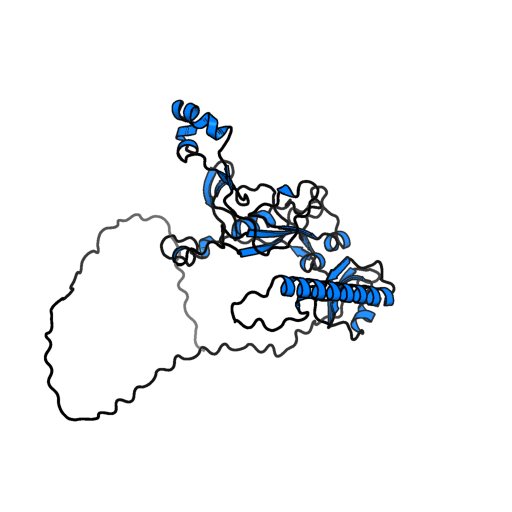G A O 1
ATOM 1816 N N . SER A 1 244 ? 24.685 -5.546 -26.661 1.00 83.38 244 SER A N 1
ATOM 1817 C CA . SER A 1 244 ? 25.663 -6.636 -26.660 1.00 83.38 244 SER A CA 1
ATOM 1818 C C . SER A 1 244 ? 27.043 -6.191 -26.165 1.00 83.38 244 SER A C 1
ATOM 1820 O O . SER A 1 244 ? 27.352 -5.000 -26.111 1.00 83.38 244 SER A O 1
ATOM 1822 N N . GLN A 1 245 ? 27.909 -7.159 -25.852 1.00 84.06 245 GLN A N 1
ATOM 1823 C CA . GLN A 1 245 ? 29.308 -6.880 -25.522 1.00 84.06 245 GLN A CA 1
ATOM 1824 C C . GLN A 1 245 ? 30.057 -6.253 -26.704 1.00 84.06 245 GLN A C 1
ATOM 1826 O O . GLN A 1 245 ? 30.812 -5.313 -26.487 1.00 84.06 245 GLN A O 1
ATOM 1831 N N . TRP A 1 246 ? 29.768 -6.676 -27.942 1.00 90.31 246 TRP A N 1
ATOM 1832 C CA . TRP A 1 246 ? 30.323 -6.071 -29.160 1.00 90.31 246 TRP A CA 1
ATOM 1833 C C . TRP A 1 246 ? 30.108 -4.552 -29.199 1.00 90.31 246 TRP A C 1
ATOM 1835 O O . TRP A 1 246 ? 31.048 -3.795 -29.432 1.00 90.31 246 TRP A O 1
ATOM 1845 N N . ALA A 1 247 ? 28.901 -4.080 -28.865 1.00 89.69 247 ALA A N 1
ATOM 1846 C CA . ALA A 1 247 ? 28.614 -2.646 -28.820 1.00 89.69 247 ALA A CA 1
ATOM 1847 C C . ALA A 1 247 ? 29.412 -1.890 -27.745 1.00 89.69 247 ALA A C 1
ATOM 1849 O O . ALA A 1 247 ? 29.562 -0.670 -27.834 1.00 89.69 247 ALA A O 1
ATOM 1850 N N . ARG A 1 248 ? 29.903 -2.588 -26.714 1.00 85.50 248 ARG A N 1
ATOM 1851 C CA . ARG A 1 248 ? 30.670 -2.011 -25.601 1.00 85.50 248 ARG A CA 1
ATOM 1852 C C . ARG A 1 248 ? 32.181 -2.094 -25.811 1.00 85.50 248 ARG A C 1
ATOM 1854 O O . ARG A 1 248 ? 32.883 -1.276 -25.232 1.00 85.50 248 ARG A O 1
ATOM 1861 N N . THR A 1 249 ? 32.672 -3.048 -26.601 1.00 89.31 249 THR A N 1
ATOM 1862 C CA . THR A 1 249 ? 34.113 -3.317 -26.744 1.00 89.31 249 THR A CA 1
ATOM 1863 C C . THR A 1 249 ? 34.681 -2.976 -28.118 1.00 89.31 249 THR A C 1
ATOM 1865 O O . THR A 1 249 ? 35.876 -2.726 -28.227 1.00 89.31 249 THR A O 1
ATOM 1868 N N . SER A 1 250 ? 33.868 -2.942 -29.175 1.00 93.69 250 SER A N 1
ATOM 1869 C CA . SER A 1 250 ? 34.335 -2.588 -30.519 1.00 93.69 250 SER A CA 1
ATOM 1870 C C . SER A 1 250 ? 34.210 -1.089 -30.771 1.00 93.69 250 SER A C 1
ATOM 1872 O O . SER A 1 250 ? 33.166 -0.514 -30.483 1.00 93.69 250 SER A O 1
ATOM 1874 N N . LEU A 1 251 ? 35.214 -0.464 -31.398 1.00 94.94 251 LEU A N 1
ATOM 1875 C CA . LEU A 1 251 ? 35.178 0.965 -31.756 1.00 94.94 251 LEU A CA 1
ATOM 1876 C C . LEU A 1 251 ? 33.928 1.330 -32.571 1.00 94.94 251 LEU A C 1
ATOM 1878 O O . LEU A 1 251 ? 33.248 2.305 -32.259 1.00 94.94 251 LEU A O 1
ATOM 1882 N N . LEU A 1 252 ? 33.582 0.498 -33.560 1.00 93.88 252 LEU A N 1
ATOM 1883 C CA . LEU A 1 252 ? 32.387 0.687 -34.384 1.00 93.88 252 LEU A CA 1
ATOM 1884 C C . LEU A 1 252 ? 31.096 0.569 -33.563 1.00 93.88 252 LEU A C 1
ATOM 1886 O O . LEU A 1 252 ? 30.195 1.389 -33.703 1.00 93.88 252 LEU A O 1
ATOM 1890 N N . GLY A 1 253 ? 31.020 -0.429 -32.682 1.00 92.25 253 GLY A N 1
ATOM 1891 C CA . GLY A 1 253 ? 29.880 -0.625 -31.794 1.00 92.25 253 GLY A CA 1
ATOM 1892 C C . GLY A 1 253 ? 29.731 0.514 -30.784 1.00 92.25 253 GLY A C 1
ATOM 1893 O O . GLY A 1 253 ? 28.625 1.000 -30.549 1.00 92.25 253 GLY A O 1
ATOM 1894 N N . ILE A 1 254 ? 30.849 1.007 -30.243 1.00 93.62 254 ILE A N 1
ATOM 1895 C CA . ILE A 1 254 ? 30.874 2.176 -29.372 1.00 93.62 254 ILE A CA 1
ATOM 1896 C C . ILE A 1 254 ? 30.332 3.375 -30.145 1.00 93.62 254 ILE A C 1
ATOM 1898 O O . ILE A 1 254 ? 29.379 3.988 -29.676 1.00 93.62 254 ILE A O 1
ATOM 1902 N N . TRP A 1 255 ? 30.865 3.675 -31.326 1.00 93.94 255 TRP A N 1
ATOM 1903 C CA . TRP A 1 255 ? 30.437 4.812 -32.137 1.00 93.94 255 TRP A CA 1
ATOM 1904 C C . TRP A 1 255 ? 28.947 4.734 -32.519 1.00 93.94 255 TRP A C 1
ATOM 1906 O O . TRP A 1 255 ? 28.183 5.626 -32.146 1.00 93.94 255 TRP A O 1
ATOM 1916 N N . LEU A 1 256 ? 28.501 3.632 -33.137 1.00 94.25 256 LEU A N 1
ATOM 1917 C CA . LEU A 1 256 ? 27.115 3.445 -33.596 1.00 94.25 256 LEU A CA 1
ATOM 1918 C C . LEU A 1 256 ? 26.088 3.464 -32.458 1.00 94.25 256 LEU A C 1
ATOM 1920 O O . LEU A 1 256 ? 24.986 3.980 -32.622 1.00 94.25 256 LEU A O 1
ATOM 1924 N N . CYS A 1 257 ? 26.430 2.900 -31.299 1.00 94.25 257 CYS A N 1
ATOM 1925 C CA . CYS A 1 257 ? 25.485 2.735 -30.195 1.00 94.25 257 CYS A CA 1
ATOM 1926 C C . CYS A 1 257 ? 25.598 3.819 -29.114 1.00 94.25 257 CYS A C 1
ATOM 1928 O O . CYS A 1 257 ? 24.937 3.724 -28.078 1.00 94.25 257 CYS A O 1
ATOM 1930 N N . THR A 1 258 ? 26.417 4.859 -29.317 1.00 91.38 258 THR A N 1
ATOM 1931 C CA . THR A 1 258 ? 26.576 5.939 -28.328 1.00 91.38 258 THR A CA 1
ATOM 1932 C C . THR A 1 258 ? 25.287 6.727 -28.118 1.00 91.38 258 THR A C 1
ATOM 1934 O O . THR A 1 258 ? 24.974 7.045 -26.971 1.00 91.38 258 THR A O 1
ATOM 1937 N N . SER A 1 259 ? 24.511 7.000 -29.174 1.00 91.31 259 SER A N 1
ATOM 1938 C CA . SER A 1 259 ? 23.232 7.712 -29.042 1.00 91.31 259 SER A CA 1
ATOM 1939 C C . SER A 1 259 ? 22.236 6.921 -28.191 1.00 91.31 259 SER A C 1
ATOM 1941 O O . SER A 1 259 ? 21.695 7.471 -27.239 1.00 91.31 259 SER A O 1
ATOM 1943 N N . TYR A 1 260 ? 22.085 5.620 -28.455 1.00 89.00 260 TYR A N 1
ATOM 1944 C CA . TYR A 1 260 ? 21.198 4.728 -27.705 1.00 89.00 260 TYR A CA 1
ATOM 1945 C C . TYR A 1 260 ? 21.615 4.551 -26.242 1.00 89.00 260 TYR A C 1
ATOM 1947 O O . TYR A 1 260 ? 20.760 4.423 -25.376 1.00 89.00 260 TYR A O 1
ATOM 1955 N N . ARG A 1 261 ? 22.919 4.569 -25.931 1.00 84.31 261 ARG A N 1
ATOM 1956 C CA . ARG A 1 261 ? 23.381 4.540 -24.532 1.00 84.31 261 ARG A CA 1
ATOM 1957 C C . ARG A 1 261 ? 23.091 5.836 -23.783 1.00 84.31 261 ARG A C 1
ATOM 1959 O O . ARG A 1 261 ? 22.851 5.785 -22.584 1.00 84.31 261 ARG A O 1
ATOM 1966 N N . ARG A 1 262 ? 23.165 6.983 -24.466 1.00 86.00 262 ARG A N 1
ATOM 1967 C CA . ARG A 1 262 ? 22.885 8.292 -23.858 1.00 86.00 262 ARG A CA 1
ATOM 1968 C C . ARG A 1 262 ? 21.387 8.533 -23.706 1.00 86.00 262 ARG A C 1
ATOM 1970 O O . ARG A 1 262 ? 20.965 9.021 -22.671 1.00 86.00 262 ARG A O 1
ATOM 1977 N N . ASN A 1 263 ? 20.611 8.163 -24.721 1.00 85.75 263 ASN A N 1
ATOM 1978 C CA . ASN A 1 263 ? 19.170 8.362 -24.798 1.00 85.75 263 ASN A CA 1
ATOM 1979 C C . ASN A 1 263 ? 18.511 7.063 -25.288 1.00 85.75 263 ASN A C 1
ATOM 1981 O O . ASN A 1 263 ? 18.221 6.934 -26.484 1.00 85.75 263 ASN A O 1
ATOM 1985 N N . PRO A 1 264 ? 18.322 6.069 -24.403 1.00 84.81 264 PRO A N 1
ATOM 1986 C CA . PRO A 1 264 ? 17.674 4.824 -24.784 1.00 84.81 264 PRO A CA 1
ATOM 1987 C C . PRO A 1 264 ? 16.215 5.107 -25.166 1.00 84.81 264 PRO A C 1
ATOM 1989 O O . PRO A 1 264 ? 15.490 5.727 -24.384 1.00 84.81 264 PRO A O 1
ATOM 1992 N N . PRO A 1 265 ? 15.752 4.680 -26.355 1.00 87.00 265 PRO A N 1
ATOM 1993 C CA . PRO A 1 265 ? 14.359 4.840 -26.731 1.00 87.00 265 PRO A CA 1
ATOM 1994 C C . PRO A 1 265 ? 13.501 3.966 -25.817 1.00 87.00 265 PRO A C 1
ATOM 1996 O O . PRO A 1 265 ? 13.649 2.744 -25.794 1.00 87.00 265 PRO A O 1
ATOM 1999 N N . THR A 1 266 ? 12.590 4.581 -25.071 1.00 88.00 266 THR A N 1
ATOM 2000 C CA . THR A 1 266 ? 11.643 3.879 -24.203 1.00 88.00 266 THR A CA 1
ATOM 2001 C C . THR A 1 266 ? 10.251 3.914 -24.819 1.00 88.00 266 THR A C 1
ATOM 2003 O O . THR A 1 266 ? 9.809 4.927 -25.358 1.00 88.00 266 THR A O 1
ATOM 2006 N N . ALA A 1 267 ? 9.546 2.786 -24.766 1.00 89.12 267 ALA A N 1
ATOM 2007 C CA . ALA A 1 267 ? 8.157 2.692 -25.207 1.00 89.12 267 ALA A CA 1
ATOM 2008 C C . ALA A 1 267 ? 7.275 2.259 -24.039 1.00 89.12 267 ALA A C 1
ATOM 2010 O O . ALA A 1 267 ? 7.609 1.308 -23.335 1.00 89.12 267 ALA A O 1
ATOM 2011 N N . ARG A 1 268 ? 6.137 2.929 -23.838 1.00 90.44 268 ARG A N 1
ATOM 2012 C CA . ARG A 1 268 ? 5.132 2.516 -22.852 1.00 90.44 268 ARG A CA 1
ATOM 2013 C C . ARG A 1 268 ? 4.461 1.230 -23.335 1.00 90.44 268 ARG A C 1
ATOM 2015 O O . ARG A 1 268 ? 3.926 1.190 -24.439 1.00 90.44 268 ARG A O 1
ATOM 2022 N N . VAL A 1 269 ? 4.499 0.182 -22.514 1.00 90.31 269 VAL A N 1
ATOM 2023 C CA . VAL A 1 269 ? 4.012 -1.167 -22.868 1.00 90.31 269 VAL A CA 1
ATOM 2024 C C . VAL A 1 269 ? 2.789 -1.600 -22.065 1.00 90.31 269 VAL A C 1
ATOM 2026 O O . VAL A 1 269 ? 2.323 -2.731 -22.208 1.00 90.31 269 VAL A O 1
ATOM 2029 N N . TYR A 1 270 ? 2.253 -0.712 -21.232 1.00 90.88 270 TYR A N 1
ATOM 2030 C CA . TYR A 1 270 ? 1.016 -0.919 -20.489 1.00 90.88 270 TYR A CA 1
ATOM 2031 C C . TYR A 1 270 ? 0.035 0.217 -20.778 1.00 90.88 270 TYR A C 1
ATOM 2033 O O . TYR A 1 270 ? 0.393 1.396 -20.719 1.00 90.88 270 TYR A O 1
ATOM 2041 N N . GLY A 1 271 ? -1.215 -0.140 -21.072 1.00 88.69 271 GLY A N 1
ATOM 2042 C CA . GLY A 1 271 ? -2.332 0.805 -21.084 1.00 88.69 271 GLY A CA 1
ATOM 2043 C C . GLY A 1 271 ? -2.812 1.131 -19.664 1.00 88.69 271 GLY A C 1
ATOM 2044 O O . GLY A 1 271 ? -2.447 0.407 -18.725 1.00 88.69 271 GLY A O 1
ATOM 2045 N N . PRO A 1 272 ? -3.642 2.175 -19.499 1.00 85.69 272 PRO A N 1
ATOM 2046 C CA . PRO A 1 272 ? -4.220 2.522 -18.204 1.00 85.69 272 PRO A CA 1
ATOM 2047 C C . PRO A 1 272 ? -4.972 1.321 -17.600 1.00 85.69 272 PRO A C 1
ATOM 2049 O O . PRO A 1 272 ? -5.505 0.487 -18.344 1.00 85.69 272 PRO A O 1
ATOM 2052 N N . PRO A 1 273 ? -4.985 1.170 -16.265 1.00 85.31 273 PRO A N 1
ATOM 2053 C CA . PRO A 1 273 ? -5.712 0.082 -15.629 1.00 85.31 273 PRO A CA 1
ATOM 2054 C C . PRO A 1 273 ? -7.222 0.255 -15.807 1.00 85.31 273 PRO A C 1
ATOM 2056 O O . PRO A 1 273 ? -7.762 1.344 -15.637 1.00 85.31 273 PRO A O 1
ATOM 2059 N N . ILE A 1 274 ? -7.912 -0.838 -16.127 1.00 81.19 274 ILE A N 1
ATOM 2060 C CA . ILE A 1 274 ? -9.367 -0.840 -16.294 1.00 81.19 274 ILE A CA 1
ATOM 2061 C C . ILE A 1 274 ? -10.005 -1.187 -14.948 1.00 81.19 274 ILE A C 1
ATOM 2063 O O . ILE A 1 274 ? -9.748 -2.261 -14.409 1.00 81.19 274 ILE A O 1
ATOM 2067 N N . GLY A 1 275 ? -10.844 -0.296 -14.416 1.00 81.88 275 GLY A N 1
ATOM 2068 C CA . GLY A 1 275 ? -11.649 -0.551 -13.213 1.00 81.88 275 GLY A CA 1
ATOM 2069 C C . GLY A 1 275 ? -10.884 -0.562 -11.884 1.00 81.88 275 GLY A C 1
ATOM 2070 O O . GLY A 1 275 ? -11.474 -0.894 -10.860 1.00 81.88 275 GLY A O 1
ATOM 2071 N N . PHE A 1 276 ? -9.596 -0.203 -11.871 1.00 88.62 276 PHE A N 1
ATOM 2072 C CA . PHE A 1 276 ? -8.839 -0.042 -10.629 1.00 88.62 276 PHE A CA 1
ATOM 2073 C C . PHE A 1 276 ? -9.043 1.363 -10.056 1.00 88.62 276 PHE A C 1
ATOM 2075 O O . PHE A 1 276 ? -8.835 2.350 -10.757 1.00 88.62 276 PHE A O 1
ATOM 2082 N N . THR A 1 277 ? -9.418 1.446 -8.781 1.00 88.25 277 THR A N 1
ATOM 2083 C CA . THR A 1 277 ? -9.726 2.705 -8.077 1.00 88.25 277 THR A CA 1
ATOM 2084 C C . THR A 1 277 ? -8.796 2.979 -6.893 1.00 88.25 277 THR A C 1
ATOM 2086 O O . THR A 1 277 ? -9.026 3.912 -6.127 1.00 88.25 277 THR A O 1
ATOM 2089 N N . GLY A 1 278 ? -7.757 2.159 -6.706 1.00 89.31 278 GLY A N 1
ATOM 2090 C CA . GLY A 1 278 ? -6.782 2.369 -5.640 1.00 89.31 278 GLY A CA 1
ATOM 2091 C C . GLY A 1 278 ? -5.950 3.634 -5.858 1.00 89.31 278 GLY A C 1
ATOM 2092 O O . GLY A 1 278 ? -5.784 4.107 -6.980 1.00 89.31 278 GLY A O 1
ATOM 2093 N N . ALA A 1 279 ? -5.424 4.175 -4.763 1.00 92.00 279 ALA A N 1
ATOM 2094 C CA . ALA A 1 279 ? -4.625 5.394 -4.769 1.00 92.00 279 ALA A CA 1
ATOM 2095 C C . ALA A 1 279 ? -3.118 5.100 -4.841 1.00 92.00 279 ALA A C 1
ATOM 2097 O O . ALA A 1 279 ? -2.664 4.008 -4.485 1.00 92.00 279 ALA A O 1
ATOM 2098 N N . CYS A 1 280 ? -2.354 6.110 -5.258 1.00 96.12 280 CYS A N 1
ATOM 2099 C CA . CYS A 1 280 ? -0.908 6.159 -5.086 1.00 96.12 280 CYS A CA 1
ATOM 2100 C C . CYS A 1 280 ? -0.568 7.186 -4.007 1.00 96.12 280 CYS A C 1
ATOM 2102 O O . CYS A 1 280 ? -0.633 8.393 -4.239 1.00 96.12 280 CYS A O 1
ATOM 2104 N N . GLU A 1 281 ? -0.270 6.699 -2.812 1.00 97.00 281 GLU A N 1
ATOM 2105 C CA . GLU A 1 281 ? 0.064 7.521 -1.663 1.00 97.00 281 GLU A CA 1
ATOM 2106 C C . GLU A 1 281 ? 1.514 8.002 -1.754 1.00 97.00 281 GLU A C 1
ATOM 2108 O O . GLU A 1 281 ? 2.441 7.208 -1.925 1.00 97.00 281 GLU A O 1
ATOM 2113 N N . ALA A 1 282 ? 1.702 9.317 -1.659 1.00 96.50 282 ALA A N 1
ATOM 2114 C CA . ALA A 1 282 ? 3.020 9.930 -1.651 1.00 96.50 282 ALA A CA 1
ATOM 2115 C C . ALA A 1 282 ? 3.599 9.970 -0.238 1.00 96.50 282 ALA A C 1
ATOM 2117 O O . ALA A 1 282 ? 2.873 10.071 0.749 1.00 96.50 282 ALA A O 1
ATOM 2118 N N . GLY A 1 283 ? 4.921 9.995 -0.147 1.00 96.19 283 GLY A N 1
ATOM 2119 C CA . GLY A 1 283 ? 5.625 10.268 1.094 1.00 96.19 283 GLY A CA 1
ATOM 2120 C C . GLY A 1 283 ? 7.128 10.394 0.862 1.00 96.19 283 GLY A C 1
ATOM 2121 O O . GLY A 1 283 ? 7.588 10.380 -0.282 1.00 96.19 283 GLY A O 1
ATOM 2122 N N . PRO A 1 284 ? 7.926 10.511 1.932 1.00 96.56 284 PRO A N 1
ATOM 2123 C CA . PRO A 1 284 ? 9.376 10.593 1.823 1.00 96.56 284 PRO A CA 1
ATOM 2124 C C . PRO A 1 284 ? 9.956 9.461 0.959 1.00 96.56 284 PRO A C 1
ATOM 2126 O O . PRO A 1 284 ? 9.687 8.280 1.189 1.00 96.56 284 PRO A O 1
ATOM 2129 N N . GLY A 1 285 ? 10.725 9.828 -0.069 1.00 94.31 285 GLY A N 1
ATOM 2130 C CA . GLY A 1 285 ? 11.335 8.884 -1.010 1.00 94.31 285 GLY A CA 1
ATOM 2131 C C . GLY A 1 285 ? 10.358 8.140 -1.931 1.00 94.31 285 GLY A C 1
ATOM 2132 O O . GLY A 1 285 ? 10.780 7.187 -2.584 1.00 94.31 285 GLY A O 1
ATOM 2133 N N . PHE A 1 286 ? 9.080 8.532 -1.976 1.00 97.50 286 PHE A N 1
ATOM 2134 C CA . PHE A 1 286 ? 8.067 7.934 -2.842 1.00 97.50 286 PHE A CA 1
ATOM 2135 C C . PHE A 1 286 ? 7.105 9.006 -3.385 1.00 97.50 286 PHE A C 1
ATOM 2137 O O . PHE A 1 286 ? 6.153 9.402 -2.716 1.00 97.50 286 PHE A O 1
ATOM 2144 N N . GLU A 1 287 ? 7.322 9.477 -4.614 1.00 96.25 287 GLU A N 1
ATOM 2145 C CA . GLU A 1 287 ? 6.384 10.377 -5.295 1.00 96.25 287 GLU A CA 1
ATOM 2146 C C . GLU A 1 287 ? 5.194 9.635 -5.942 1.00 96.25 287 GLU A C 1
ATOM 2148 O O . GLU A 1 287 ? 5.324 8.459 -6.296 1.00 96.25 287 GLU A O 1
ATOM 2153 N N . PRO A 1 288 ? 4.058 10.319 -6.211 1.00 94.69 288 PRO A N 1
ATOM 2154 C CA . PRO A 1 288 ? 2.933 9.733 -6.949 1.00 94.69 288 PRO A CA 1
ATOM 2155 C C . PRO A 1 288 ? 3.319 9.153 -8.316 1.00 94.69 288 PRO A C 1
ATOM 2157 O O . PRO A 1 288 ? 2.719 8.184 -8.772 1.00 94.69 288 PRO A O 1
ATOM 2160 N N . SER A 1 289 ? 4.337 9.729 -8.967 1.00 92.94 289 SER A N 1
ATOM 2161 C CA . SER A 1 289 ? 4.861 9.281 -10.263 1.00 92.94 289 SER A CA 1
ATOM 2162 C C . SER A 1 289 ? 5.560 7.922 -10.218 1.00 92.94 289 SER A C 1
ATOM 2164 O O . SER A 1 289 ? 5.868 7.366 -11.271 1.00 92.94 289 SER A O 1
ATOM 2166 N N . HIS A 1 290 ? 5.821 7.374 -9.029 1.00 95.62 290 HIS A N 1
ATOM 2167 C CA . HIS A 1 290 ? 6.325 6.011 -8.890 1.00 95.62 290 HIS A CA 1
ATOM 2168 C C . HIS A 1 290 ? 5.248 4.950 -9.102 1.00 95.62 290 HIS A C 1
ATOM 2170 O O . HIS A 1 290 ? 5.586 3.818 -9.454 1.00 95.62 290 HIS A O 1
ATOM 2176 N N . CYS A 1 291 ? 3.967 5.305 -8.957 1.00 96.00 291 CYS A N 1
ATOM 2177 C CA . CYS A 1 291 ? 2.913 4.512 -9.568 1.00 96.00 291 CYS A CA 1
ATOM 2178 C C . CYS A 1 291 ? 2.842 4.823 -11.060 1.00 96.00 291 CYS A C 1
ATOM 2180 O O . CYS A 1 291 ? 2.958 5.961 -11.511 1.00 96.00 291 CYS A O 1
ATOM 2182 N N . ASN A 1 292 ? 2.651 3.774 -11.840 1.00 94.75 292 ASN A N 1
ATOM 2183 C CA . ASN A 1 292 ? 2.660 3.799 -13.287 1.00 94.75 292 ASN A CA 1
ATOM 2184 C C . ASN A 1 292 ? 1.622 2.778 -13.800 1.00 94.75 292 ASN A C 1
ATOM 2186 O O . ASN A 1 292 ? 0.774 2.293 -13.052 1.00 94.75 292 ASN A O 1
ATOM 2190 N N . HIS A 1 293 ? 1.636 2.419 -15.082 1.00 94.50 293 HIS A N 1
ATOM 2191 C CA . HIS A 1 293 ? 0.654 1.448 -15.588 1.00 94.50 293 HIS A CA 1
ATOM 2192 C C . HIS A 1 293 ? 0.960 -0.023 -15.211 1.00 94.50 293 HIS A C 1
ATOM 2194 O O . HIS A 1 293 ? 0.179 -0.917 -15.553 1.00 94.50 293 HIS A O 1
ATOM 2200 N N . LYS A 1 294 ? 2.070 -0.274 -14.503 1.00 95.25 294 LYS A N 1
ATOM 2201 C CA . LYS A 1 294 ? 2.502 -1.560 -13.939 1.00 95.25 294 LYS A CA 1
ATOM 2202 C C . LYS A 1 294 ? 2.240 -1.634 -12.429 1.00 95.25 294 LYS A C 1
ATOM 2204 O O . LYS A 1 294 ? 1.538 -2.547 -12.000 1.00 95.25 294 LYS A O 1
ATOM 2209 N N . ILE A 1 295 ? 2.757 -0.689 -11.642 1.00 96.69 295 ILE A N 1
ATOM 2210 C CA . ILE A 1 295 ? 2.383 -0.462 -10.238 1.00 96.69 295 ILE A CA 1
ATOM 2211 C C . ILE A 1 295 ? 1.240 0.549 -10.230 1.00 96.69 295 ILE A C 1
ATOM 2213 O O . ILE A 1 295 ? 1.469 1.747 -10.334 1.00 96.69 295 ILE A O 1
ATOM 2217 N N . VAL A 1 296 ? 0.005 0.073 -10.133 1.00 96.50 296 VAL A N 1
ATOM 2218 C CA . VAL A 1 296 ? -1.192 0.912 -10.315 1.00 96.50 296 VAL A CA 1
ATOM 2219 C 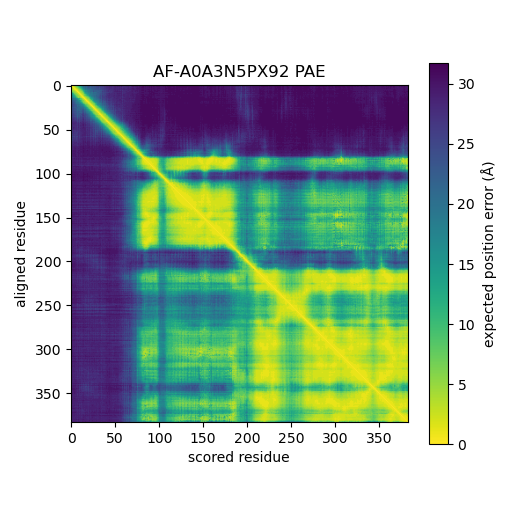C . VAL A 1 296 ? -1.674 1.583 -9.041 1.00 96.50 296 VAL A C 1
ATOM 2221 O O . VAL A 1 296 ? -2.437 2.539 -9.114 1.00 96.50 296 VAL A O 1
ATOM 2224 N N . GLY A 1 297 ? -1.224 1.107 -7.884 1.00 97.00 297 GLY A N 1
ATOM 2225 C CA . GLY A 1 297 ? -1.514 1.713 -6.594 1.00 97.00 297 GLY A CA 1
ATOM 2226 C C . GLY A 1 297 ? -0.457 1.337 -5.568 1.00 97.00 297 GLY A C 1
ATOM 2227 O O . GLY A 1 297 ? 0.166 0.277 -5.660 1.00 97.00 297 GLY A O 1
ATOM 2228 N N . ALA A 1 298 ? -0.262 2.215 -4.596 1.00 98.06 298 ALA A N 1
ATOM 2229 C CA . ALA A 1 298 ? 0.688 2.032 -3.514 1.00 98.06 298 ALA A CA 1
ATOM 2230 C C . ALA A 1 298 ? 0.153 2.752 -2.277 1.00 98.06 298 ALA A C 1
ATOM 2232 O O . ALA A 1 298 ? -0.187 3.931 -2.349 1.00 98.06 298 ALA A O 1
ATOM 2233 N N . ARG A 1 299 ? 0.040 2.040 -1.160 1.00 97.44 299 ARG A N 1
ATOM 2234 C CA . ARG A 1 299 ? -0.434 2.555 0.130 1.00 97.44 299 ARG A CA 1
ATOM 2235 C C . ARG A 1 299 ? 0.418 1.998 1.256 1.00 97.44 299 ARG A C 1
ATOM 2237 O O . ARG A 1 299 ? 1.105 0.993 1.061 1.00 97.44 299 ARG A O 1
ATOM 2244 N N . PHE A 1 300 ? 0.339 2.614 2.427 1.00 97.31 300 PHE A N 1
ATOM 2245 C CA . PHE A 1 300 ? 0.962 2.078 3.630 1.00 97.31 300 PHE A CA 1
ATOM 2246 C C . PHE A 1 300 ? 0.046 2.199 4.855 1.00 97.31 300 PHE A C 1
ATOM 2248 O O . PHE A 1 300 ? -0.844 3.045 4.897 1.00 97.31 300 PHE A O 1
ATOM 2255 N N . TYR A 1 301 ? 0.269 1.336 5.842 1.00 97.06 301 TYR A N 1
ATOM 2256 C CA . TYR A 1 301 ? -0.443 1.282 7.117 1.00 97.06 301 TYR A CA 1
ATOM 2257 C C . TYR A 1 301 ? 0.589 1.107 8.228 1.00 97.06 301 TYR A C 1
ATOM 2259 O O . TYR A 1 301 ? 1.424 0.207 8.147 1.00 97.06 301 TYR A O 1
ATOM 2267 N N . LEU A 1 302 ? 0.587 2.015 9.202 1.00 96.38 302 LEU A N 1
ATOM 2268 C CA . LEU A 1 302 ? 1.682 2.189 10.165 1.00 96.38 302 LEU A CA 1
ATOM 2269 C C . LEU A 1 302 ? 1.198 2.377 11.613 1.00 96.38 302 LEU A C 1
ATOM 2271 O O . LEU A 1 302 ? 1.977 2.198 12.549 1.00 96.38 302 LEU A O 1
ATOM 2275 N N . ASP A 1 303 ? -0.059 2.762 11.828 1.00 95.12 303 ASP A N 1
ATOM 2276 C CA . ASP A 1 303 ? -0.550 3.142 13.155 1.00 95.12 303 ASP A CA 1
ATOM 2277 C C . ASP A 1 303 ? -0.572 1.951 14.127 1.00 95.12 303 ASP A C 1
ATOM 2279 O O . ASP A 1 303 ? -0.319 2.129 15.321 1.00 95.12 303 ASP A O 1
ATOM 2283 N N . GLY A 1 304 ? -0.809 0.732 13.628 1.00 92.06 304 GLY A N 1
ATOM 2284 C CA . GLY A 1 304 ? -0.734 -0.504 14.409 1.00 92.06 304 GLY A CA 1
ATOM 2285 C C . GLY A 1 304 ? 0.673 -0.780 14.930 1.00 92.06 304 GLY A C 1
ATOM 2286 O O . GLY A 1 304 ? 0.862 -1.082 16.114 1.00 92.06 304 GLY A O 1
ATOM 2287 N N . PHE A 1 305 ? 1.665 -0.594 14.061 1.00 94.75 305 PHE A N 1
ATOM 2288 C CA . PHE A 1 305 ? 3.082 -0.688 14.380 1.00 94.75 305 PHE A CA 1
ATOM 2289 C C . PHE A 1 305 ? 3.517 0.382 15.383 1.00 94.75 305 PHE A C 1
ATOM 2291 O O . PHE A 1 305 ? 4.046 0.034 16.434 1.00 94.75 305 PHE A O 1
ATOM 2298 N N . LEU A 1 306 ? 3.219 1.665 15.149 1.00 95.00 306 LEU A N 1
ATOM 2299 C CA . LEU A 1 306 ? 3.590 2.752 16.074 1.00 95.00 306 LEU A CA 1
ATOM 2300 C C . LEU A 1 306 ? 2.886 2.668 17.429 1.00 95.00 306 LEU A C 1
ATOM 2302 O O . LEU A 1 306 ? 3.339 3.250 18.414 1.00 95.00 306 LEU A O 1
ATOM 2306 N N . ALA A 1 307 ? 1.766 1.950 17.504 1.00 90.81 307 ALA A N 1
ATOM 2307 C CA . ALA A 1 307 ? 1.119 1.683 18.773 1.00 90.81 307 ALA A CA 1
ATOM 2308 C C . ALA A 1 307 ? 1.907 0.683 19.647 1.00 90.81 307 ALA A C 1
ATOM 2310 O O . ALA A 1 307 ? 1.623 0.564 20.845 1.00 90.81 307 ALA A O 1
ATOM 2311 N N . GLN A 1 308 ? 2.864 -0.054 19.095 1.00 89.31 308 GLN A N 1
ATOM 2312 C CA . GLN A 1 308 ? 3.540 -1.148 19.799 1.00 89.31 308 GLN A CA 1
ATOM 2313 C C . GLN A 1 308 ? 5.062 -1.039 19.758 1.00 89.31 308 GLN A C 1
ATOM 2315 O O . GLN A 1 308 ? 5.709 -1.484 20.702 1.00 89.31 308 GLN A O 1
ATOM 2320 N N . HIS A 1 309 ? 5.603 -0.394 18.728 1.00 92.81 309 HIS A N 1
ATOM 2321 C CA . HIS A 1 309 ? 7.017 -0.400 18.392 1.00 92.81 309 HIS A CA 1
ATOM 2322 C C . HIS A 1 309 ? 7.511 0.994 18.009 1.00 92.81 309 HIS A C 1
ATOM 2324 O O . HIS A 1 309 ? 6.739 1.879 17.628 1.00 92.81 309 HIS A O 1
ATOM 2330 N N . GLU A 1 310 ? 8.826 1.174 18.081 1.00 94.44 310 GLU A N 1
ATOM 2331 C CA . GLU A 1 310 ? 9.504 2.342 17.526 1.00 94.44 310 GLU A CA 1
ATOM 2332 C C . GLU A 1 310 ? 9.889 2.071 16.070 1.00 94.44 310 GLU A C 1
ATOM 2334 O O . GLU A 1 310 ? 10.318 0.973 15.721 1.00 94.44 310 GLU A O 1
ATOM 2339 N N . LEU A 1 311 ? 9.718 3.074 15.209 1.00 95.50 311 LEU A N 1
ATOM 2340 C CA . LEU A 1 311 ? 10.072 2.982 13.794 1.00 95.50 311 LEU A CA 1
ATOM 2341 C C . LEU A 1 311 ? 11.576 3.199 13.609 1.00 95.50 311 LEU A C 1
ATOM 2343 O O . LEU A 1 311 ? 12.119 4.165 14.150 1.00 95.50 311 LEU A O 1
ATOM 2347 N N . ASP A 1 312 ? 12.235 2.336 12.831 1.00 95.69 312 ASP A N 1
ATOM 2348 C CA . ASP A 1 312 ? 13.654 2.497 12.507 1.00 95.69 312 ASP A CA 1
ATOM 2349 C C . ASP A 1 312 ? 13.918 3.877 11.859 1.00 95.69 312 ASP A C 1
ATOM 2351 O O . ASP A 1 312 ? 13.154 4.308 10.991 1.00 95.69 312 ASP A O 1
ATOM 2355 N N . PRO A 1 313 ? 14.988 4.603 12.235 1.00 93.69 313 PRO A N 1
ATOM 2356 C CA . PRO A 1 313 ? 15.289 5.914 11.655 1.00 93.69 313 PRO A CA 1
ATOM 2357 C C . PRO A 1 313 ? 15.532 5.909 10.137 1.00 93.69 313 PRO A C 1
ATOM 2359 O O . PRO A 1 313 ? 15.429 6.956 9.499 1.00 93.69 313 PRO A O 1
ATOM 2362 N N . GLY A 1 314 ? 15.891 4.759 9.561 1.00 92.69 314 GLY A N 1
ATOM 2363 C CA . GLY A 1 314 ? 16.067 4.550 8.126 1.00 92.69 314 GLY A CA 1
ATOM 2364 C C . GLY A 1 314 ? 14.774 4.222 7.375 1.00 92.69 314 GLY A C 1
ATOM 2365 O O . GLY A 1 314 ? 14.792 4.168 6.143 1.00 92.69 314 GLY A O 1
ATOM 2366 N N . GLU A 1 315 ? 13.657 4.015 8.075 1.00 95.06 315 GLU A N 1
ATOM 2367 C CA . GLU A 1 315 ? 12.353 3.805 7.453 1.00 95.06 315 GLU A CA 1
ATOM 2368 C C . GLU A 1 315 ? 11.748 5.100 6.910 1.00 95.06 315 GLU A C 1
ATOM 2370 O O . GLU A 1 315 ? 11.945 6.205 7.421 1.00 95.06 315 GLU A O 1
ATOM 2375 N N . PHE A 1 316 ? 10.935 4.951 5.866 1.00 94.50 316 PHE A N 1
ATOM 2376 C CA . PHE A 1 316 ? 10.211 6.063 5.259 1.00 94.50 316 PHE A CA 1
ATOM 2377 C C . PHE A 1 316 ? 8.718 5.854 5.449 1.00 94.50 316 PHE A C 1
ATOM 2379 O O . PHE A 1 316 ? 8.191 4.819 5.046 1.00 94.50 316 PHE A O 1
ATOM 2386 N N . ARG A 1 317 ? 8.027 6.860 6.004 1.00 96.50 317 ARG A N 1
ATOM 2387 C CA . ARG A 1 317 ? 6.556 6.908 6.129 1.00 96.50 317 ARG A CA 1
ATOM 2388 C C . ARG A 1 317 ? 5.900 7.092 4.754 1.00 96.50 317 ARG A C 1
ATOM 2390 O O . ARG A 1 317 ? 5.376 8.153 4.431 1.00 96.50 317 ARG A O 1
ATOM 2397 N N . SER A 1 318 ? 6.060 6.083 3.912 1.00 97.50 318 SER A N 1
ATOM 2398 C CA . SER A 1 318 ? 5.635 6.012 2.523 1.00 97.50 318 SER A CA 1
ATOM 2399 C C . SER A 1 318 ? 5.582 4.539 2.087 1.00 97.50 318 SER A C 1
ATOM 2401 O O . SER A 1 318 ? 6.087 3.668 2.800 1.00 97.50 318 SER A O 1
ATOM 2403 N N . PRO A 1 319 ? 5.031 4.220 0.902 1.00 98.06 319 PRO A N 1
ATOM 2404 C CA . PRO A 1 319 ? 5.031 2.849 0.377 1.00 98.06 319 PRO A CA 1
ATOM 2405 C C . PRO A 1 319 ? 6.416 2.301 -0.014 1.00 98.06 319 PRO A C 1
ATOM 2407 O O . PRO A 1 319 ? 6.512 1.173 -0.506 1.00 98.06 319 PRO A O 1
ATOM 2410 N N . LYS A 1 320 ? 7.486 3.089 0.156 1.00 97.38 320 LYS A N 1
ATOM 2411 C CA . LYS A 1 320 ? 8.851 2.704 -0.197 1.00 97.38 320 LYS A CA 1
ATOM 2412 C C . LYS A 1 320 ? 9.317 1.508 0.630 1.00 97.38 320 LYS A C 1
ATOM 2414 O O . LYS A 1 320 ? 9.220 1.510 1.855 1.00 97.38 320 LYS A O 1
ATOM 2419 N N . ASP A 1 321 ? 9.883 0.526 -0.056 1.00 96.75 321 ASP A N 1
ATOM 2420 C CA . ASP A 1 321 ? 10.534 -0.621 0.573 1.00 96.75 321 ASP A CA 1
ATOM 2421 C C . ASP A 1 321 ? 11.952 -0.274 1.040 1.00 96.75 321 ASP A C 1
ATOM 2423 O O . ASP A 1 321 ? 12.751 0.260 0.264 1.00 96.75 321 ASP A O 1
ATOM 2427 N N . VAL A 1 322 ? 12.254 -0.592 2.297 1.00 93.75 322 VAL A N 1
ATOM 2428 C CA . VAL A 1 322 ? 13.598 -0.479 2.895 1.00 93.75 322 VAL A CA 1
ATOM 2429 C C . VAL A 1 322 ? 14.178 -1.859 3.216 1.00 93.75 322 VAL A C 1
ATOM 2431 O O . VAL A 1 322 ? 15.385 -2.053 3.108 1.00 93.75 322 VAL A O 1
ATOM 2434 N N . ASP A 1 323 ? 13.324 -2.834 3.538 1.00 92.19 323 ASP A N 1
ATOM 2435 C CA . ASP A 1 323 ? 13.705 -4.224 3.820 1.00 92.19 323 ASP A CA 1
ATOM 2436 C C . ASP A 1 323 ? 14.130 -4.980 2.546 1.00 92.19 323 ASP A C 1
ATOM 2438 O O . ASP A 1 323 ? 15.087 -5.758 2.540 1.00 92.19 323 ASP A O 1
ATOM 2442 N N . GLY A 1 324 ? 13.417 -4.742 1.444 1.00 90.12 324 GLY A N 1
ATOM 2443 C CA . GLY A 1 324 ? 13.605 -5.410 0.158 1.00 90.12 324 GLY A CA 1
ATOM 2444 C C . GLY A 1 324 ? 12.716 -6.642 -0.045 1.00 90.12 324 GLY A C 1
ATOM 2445 O O . GLY A 1 324 ? 12.568 -7.094 -1.186 1.00 90.12 324 GLY A O 1
ATOM 2446 N N . HIS A 1 325 ? 12.114 -7.198 1.013 1.00 92.19 325 HIS A N 1
ATOM 2447 C CA . HIS A 1 325 ? 11.232 -8.366 0.918 1.00 92.19 325 HIS A CA 1
ATOM 2448 C C . HIS A 1 325 ? 10.021 -8.109 0.013 1.00 92.19 325 HIS A C 1
ATOM 2450 O O . HIS A 1 325 ? 9.783 -8.882 -0.919 1.00 92.19 325 HIS A O 1
ATOM 2456 N N . GLY A 1 326 ? 9.316 -6.994 0.200 1.00 94.25 326 GLY A N 1
ATOM 2457 C CA . GLY A 1 326 ? 8.140 -6.642 -0.592 1.00 94.25 326 GLY A CA 1
ATOM 2458 C C . GLY A 1 326 ? 8.458 -6.467 -2.070 1.00 94.25 326 GLY A C 1
ATOM 2459 O O . GLY A 1 326 ? 7.758 -7.010 -2.930 1.00 94.25 326 GLY A O 1
ATOM 2460 N N . THR A 1 327 ? 9.576 -5.818 -2.395 1.00 95.50 327 THR A N 1
ATOM 2461 C CA . THR A 1 327 ? 10.070 -5.701 -3.774 1.00 95.50 327 THR A CA 1
ATOM 2462 C C . THR A 1 327 ? 10.393 -7.073 -4.354 1.00 95.50 327 THR A C 1
ATOM 2464 O O . THR A 1 327 ? 9.976 -7.390 -5.470 1.00 95.50 327 THR A O 1
ATOM 2467 N N . HIS A 1 328 ? 11.091 -7.920 -3.597 1.00 91.19 328 HIS A N 1
ATOM 2468 C CA . HIS A 1 328 ? 11.438 -9.271 -4.020 1.00 91.19 328 HIS A CA 1
ATOM 2469 C C . HIS A 1 328 ? 10.182 -10.099 -4.347 1.00 91.19 328 HIS A C 1
ATOM 2471 O O . HIS A 1 328 ? 10.062 -10.605 -5.465 1.00 91.19 328 HIS A O 1
ATOM 2477 N N . ILE A 1 329 ? 9.193 -10.140 -3.449 1.00 92.31 329 ILE A N 1
ATOM 2478 C CA . ILE A 1 329 ? 7.908 -10.827 -3.664 1.00 92.31 329 ILE A CA 1
ATOM 2479 C C . ILE A 1 329 ? 7.162 -10.256 -4.872 1.00 92.31 329 ILE A C 1
ATOM 2481 O O . ILE A 1 329 ? 6.720 -10.998 -5.753 1.00 92.31 329 ILE A O 1
ATOM 2485 N N . THR A 1 330 ? 7.093 -8.933 -4.973 1.00 95.06 330 THR A N 1
ATOM 2486 C CA . THR A 1 330 ? 6.439 -8.231 -6.081 1.00 95.06 330 THR A CA 1
ATOM 2487 C C . THR A 1 330 ? 7.031 -8.635 -7.439 1.00 95.06 330 THR A C 1
ATOM 2489 O O . THR A 1 330 ? 6.296 -8.900 -8.397 1.00 95.06 330 THR A O 1
ATOM 2492 N N . THR A 1 331 ? 8.360 -8.757 -7.531 1.00 92.19 331 THR A N 1
ATOM 2493 C CA . THR A 1 331 ? 9.037 -9.184 -8.767 1.00 92.19 331 THR A CA 1
ATOM 2494 C C . THR A 1 331 ? 8.870 -10.674 -9.071 1.00 92.19 331 THR A C 1
ATOM 2496 O O . THR A 1 331 ? 8.746 -11.027 -10.245 1.00 92.19 331 THR A O 1
ATOM 2499 N N . ILE A 1 332 ? 8.770 -11.540 -8.055 1.00 87.81 332 ILE A N 1
ATOM 2500 C CA . ILE A 1 332 ? 8.438 -12.963 -8.239 1.00 87.81 332 ILE A CA 1
ATOM 2501 C C . ILE A 1 332 ? 7.030 -13.116 -8.813 1.00 87.81 332 ILE A C 1
ATOM 2503 O O . ILE A 1 332 ? 6.818 -13.911 -9.728 1.00 87.81 332 ILE A O 1
ATOM 2507 N N . ILE A 1 333 ? 6.064 -12.352 -8.305 1.00 90.56 333 ILE A N 1
ATOM 2508 C CA . ILE A 1 333 ? 4.667 -12.442 -8.737 1.00 90.56 333 ILE A CA 1
ATOM 2509 C C . ILE A 1 333 ? 4.520 -11.909 -10.158 1.00 90.56 333 ILE A C 1
ATOM 2511 O O . ILE A 1 333 ? 4.034 -12.619 -11.036 1.00 90.56 333 ILE A O 1
ATOM 2515 N N . ALA A 1 334 ? 4.936 -10.667 -10.398 1.00 93.19 334 ALA A N 1
ATOM 2516 C CA . ALA A 1 334 ? 4.585 -9.957 -11.621 1.00 93.19 334 ALA A CA 1
ATOM 2517 C C . ALA A 1 334 ? 5.728 -9.117 -12.199 1.00 93.19 334 ALA A C 1
ATOM 2519 O O . ALA A 1 334 ? 5.476 -8.226 -13.001 1.00 93.19 334 ALA A O 1
ATOM 2520 N N . GLY A 1 335 ? 6.990 -9.393 -11.872 1.00 92.69 335 GLY A N 1
ATOM 2521 C CA . GLY A 1 335 ? 8.119 -8.723 -12.515 1.00 92.69 335 GLY A CA 1
ATOM 2522 C C . GLY A 1 335 ? 8.112 -8.903 -14.038 1.00 92.69 335 GLY A C 1
ATOM 2523 O O . GLY A 1 335 ? 7.924 -10.010 -14.547 1.00 92.69 335 GLY A O 1
ATOM 2524 N N . ASN A 1 336 ? 8.335 -7.817 -14.776 1.00 91.50 336 ASN A N 1
ATOM 2525 C CA . ASN A 1 336 ? 8.674 -7.862 -16.192 1.00 91.50 336 ASN A CA 1
ATOM 2526 C C . ASN A 1 336 ? 9.925 -8.716 -16.405 1.00 91.50 336 ASN A C 1
ATOM 2528 O O . ASN A 1 336 ? 10.773 -8.858 -15.525 1.00 91.50 336 ASN A O 1
ATOM 2532 N N . SER A 1 337 ? 10.067 -9.217 -17.626 1.00 86.50 337 SER A N 1
ATOM 2533 C CA . SER A 1 337 ? 11.271 -9.924 -18.027 1.00 86.50 337 SER A CA 1
ATOM 2534 C C . SER A 1 337 ? 12.459 -8.960 -18.120 1.00 86.50 337 SER A C 1
ATOM 2536 O O . SER A 1 337 ? 12.490 -8.115 -19.013 1.00 86.50 337 SER A O 1
ATOM 2538 N N . VAL A 1 338 ? 13.463 -9.128 -17.262 1.00 85.50 338 VAL A N 1
ATOM 2539 C CA . VAL A 1 338 ? 14.668 -8.283 -17.204 1.00 85.50 338 VAL A CA 1
ATOM 2540 C C . VAL A 1 338 ? 15.939 -9.127 -17.151 1.00 85.50 338 VAL A C 1
ATOM 2542 O O . VAL A 1 338 ? 15.908 -10.293 -16.763 1.00 85.50 338 VAL A O 1
ATOM 2545 N N . ASP A 1 339 ? 17.068 -8.555 -17.568 1.00 80.06 339 ASP A N 1
ATOM 2546 C CA . ASP A 1 339 ? 18.378 -9.183 -17.384 1.00 80.06 339 ASP A CA 1
ATOM 2547 C C . ASP A 1 339 ? 18.860 -8.942 -15.941 1.00 80.06 339 ASP A C 1
ATOM 2549 O O . ASP A 1 339 ? 19.023 -7.799 -15.520 1.00 80.06 339 ASP A O 1
ATOM 2553 N N . ALA A 1 340 ? 19.073 -10.019 -15.182 1.00 74.69 340 ALA A N 1
ATOM 2554 C CA . ALA A 1 340 ? 19.530 -9.979 -13.797 1.00 74.69 340 ALA A CA 1
ATOM 2555 C C . ALA A 1 340 ? 21.052 -10.126 -13.696 1.00 74.69 340 ALA A C 1
ATOM 2557 O O . ALA A 1 340 ? 21.670 -10.977 -14.349 1.00 74.69 340 ALA A O 1
ATOM 2558 N N . THR A 1 341 ? 21.647 -9.322 -12.818 1.00 68.00 341 THR A N 1
ATOM 2559 C CA . THR A 1 341 ? 23.071 -9.363 -12.474 1.00 68.00 341 THR A CA 1
ATOM 2560 C C . THR A 1 341 ? 23.244 -9.351 -10.962 1.00 68.00 341 THR A C 1
ATOM 2562 O O . THR A 1 341 ? 22.628 -8.525 -10.293 1.00 68.00 341 THR A O 1
ATOM 2565 N N . LEU A 1 342 ? 24.117 -10.205 -10.435 1.00 66.62 342 LEU A N 1
ATOM 2566 C CA . LEU A 1 342 ? 24.487 -10.244 -9.022 1.00 66.62 342 LEU A CA 1
ATOM 2567 C C . LEU A 1 342 ? 25.999 -10.043 -8.903 1.00 66.62 342 LEU A C 1
ATOM 2569 O O . LEU A 1 342 ? 26.764 -10.770 -9.532 1.00 66.62 342 LEU A O 1
ATOM 2573 N N . LEU A 1 343 ? 26.425 -9.028 -8.141 1.00 70.38 343 LEU A N 1
ATOM 2574 C CA . LEU A 1 343 ? 27.842 -8.663 -7.967 1.00 70.38 343 LEU A CA 1
ATOM 2575 C C . LEU A 1 343 ? 28.597 -8.513 -9.306 1.00 70.38 343 LEU A C 1
ATOM 2577 O O . LEU A 1 343 ? 29.721 -8.977 -9.469 1.00 70.38 343 LEU A O 1
ATOM 2581 N N . GLY A 1 344 ? 27.938 -7.916 -10.305 1.00 60.19 344 GLY A N 1
ATOM 2582 C CA . GLY A 1 344 ? 28.488 -7.733 -11.654 1.00 60.19 344 GLY A CA 1
ATOM 2583 C C . GLY A 1 344 ? 28.433 -8.972 -12.559 1.00 60.19 344 GLY A C 1
ATOM 2584 O O . GLY A 1 344 ? 28.671 -8.854 -13.760 1.00 60.19 344 GLY A O 1
ATOM 2585 N N . THR A 1 345 ? 28.050 -10.139 -12.035 1.00 55.72 345 THR A N 1
ATOM 2586 C CA . THR A 1 345 ? 27.902 -11.378 -12.812 1.00 55.72 345 THR A CA 1
ATOM 2587 C C . THR A 1 345 ? 26.481 -11.501 -13.349 1.00 55.72 345 THR A C 1
ATOM 2589 O O . THR A 1 345 ? 25.514 -11.424 -12.591 1.00 55.72 345 THR A O 1
ATOM 2592 N N . ARG A 1 346 ? 26.322 -11.703 -14.661 1.00 69.06 346 ARG A N 1
ATOM 2593 C CA . ARG A 1 346 ? 25.005 -11.929 -15.275 1.00 69.06 346 ARG A CA 1
ATOM 2594 C C . ARG A 1 346 ? 24.485 -13.317 -14.905 1.00 69.06 346 ARG A C 1
ATOM 2596 O O . ARG A 1 346 ? 25.101 -14.310 -15.268 1.00 69.06 346 ARG A O 1
ATOM 2603 N N . LEU A 1 347 ? 23.326 -13.368 -14.253 1.00 66.25 347 LEU A N 1
ATOM 2604 C CA . LEU A 1 347 ? 22.644 -14.620 -13.907 1.00 66.25 347 LEU A CA 1
ATOM 2605 C C . LEU A 1 347 ? 21.742 -15.118 -15.039 1.00 66.25 347 LEU A C 1
ATOM 2607 O O . LEU A 1 347 ? 21.525 -16.314 -15.188 1.00 66.25 347 LEU A O 1
ATOM 2611 N N . GLY A 1 348 ? 21.233 -14.199 -15.859 1.00 68.00 348 GLY A N 1
ATOM 2612 C CA . GLY A 1 348 ? 20.357 -14.517 -16.980 1.00 68.00 348 GLY A CA 1
ATOM 2613 C C . GLY A 1 348 ? 19.135 -13.615 -17.004 1.00 68.00 348 GLY A C 1
ATOM 2614 O O . GLY A 1 348 ? 19.106 -12.568 -16.360 1.00 68.00 348 GLY A O 1
ATOM 2615 N N . ARG A 1 349 ? 18.132 -14.008 -17.784 1.00 74.06 349 ARG A N 1
ATOM 2616 C CA . ARG A 1 349 ? 16.860 -13.294 -17.863 1.00 74.06 349 ARG A CA 1
ATOM 2617 C C . ARG A 1 349 ? 15.898 -13.868 -16.833 1.00 74.06 349 ARG A C 1
ATOM 2619 O O . ARG A 1 349 ? 15.648 -15.067 -16.844 1.00 74.06 349 ARG A O 1
ATOM 2626 N N . VAL A 1 350 ? 15.361 -13.011 -15.976 1.00 78.19 350 VAL A N 1
ATOM 2627 C CA . VAL A 1 350 ? 14.379 -13.373 -14.950 1.00 78.19 350 VAL A CA 1
ATOM 2628 C C . VAL A 1 350 ? 13.054 -12.689 -15.246 1.00 78.19 350 VAL A C 1
ATOM 2630 O O . VAL A 1 350 ? 13.021 -11.609 -15.831 1.00 78.19 350 VAL A O 1
ATOM 2633 N N . SER A 1 351 ? 11.960 -13.331 -14.859 1.00 82.75 351 SER A N 1
ATOM 2634 C CA . SER A 1 351 ? 10.597 -12.838 -15.040 1.00 82.75 351 SER A CA 1
ATOM 2635 C C . SER A 1 351 ? 9.740 -13.331 -13.883 1.00 82.75 351 SER A C 1
ATOM 2637 O O . SER A 1 351 ? 9.959 -14.436 -13.382 1.00 82.75 351 SER A O 1
ATOM 2639 N N . GLY A 1 352 ? 8.733 -12.545 -13.512 1.00 85.12 352 GLY A N 1
ATOM 2640 C CA . GLY A 1 352 ? 7.704 -12.984 -12.582 1.00 85.12 352 GLY A CA 1
ATOM 2641 C C . GLY A 1 352 ? 6.799 -14.061 -13.181 1.00 85.12 352 GLY A C 1
ATOM 2642 O O . GLY A 1 352 ? 6.798 -14.301 -14.395 1.00 85.12 352 GLY A O 1
ATOM 2643 N N . ILE A 1 353 ? 6.002 -14.686 -12.315 1.00 84.38 353 ILE A N 1
ATOM 2644 C CA . ILE A 1 353 ? 5.030 -15.730 -12.655 1.00 84.38 353 ILE A CA 1
ATOM 2645 C C . ILE A 1 353 ? 3.944 -15.197 -13.589 1.00 84.38 353 ILE A C 1
ATOM 2647 O O . ILE A 1 353 ? 3.540 -15.924 -14.487 1.00 84.38 353 ILE A O 1
ATOM 2651 N N . ALA A 1 354 ? 3.489 -13.955 -13.414 1.00 89.12 354 ALA A N 1
ATOM 2652 C CA . ALA A 1 354 ? 2.492 -13.254 -14.223 1.00 89.12 354 ALA A CA 1
ATOM 2653 C C . ALA A 1 354 ? 3.046 -11.885 -14.673 1.00 89.12 354 ALA A C 1
ATOM 2655 O O . ALA A 1 354 ? 2.640 -10.835 -14.174 1.00 89.12 354 ALA A O 1
ATOM 2656 N N . PRO A 1 355 ? 3.997 -11.857 -15.623 1.00 89.25 355 PRO A N 1
ATOM 2657 C CA . PRO A 1 355 ? 4.784 -10.671 -15.947 1.00 89.25 355 PRO A CA 1
ATOM 2658 C C . PRO A 1 355 ? 3.977 -9.525 -16.551 1.00 89.25 355 PRO A C 1
ATOM 2660 O O . PRO A 1 355 ? 4.508 -8.428 -16.658 1.00 89.25 355 PRO A O 1
ATOM 2663 N N . ARG A 1 356 ? 2.726 -9.748 -16.964 1.00 91.38 356 ARG A N 1
ATOM 2664 C CA . ARG A 1 356 ? 1.827 -8.712 -17.492 1.00 91.38 356 ARG A CA 1
ATOM 2665 C C . ARG A 1 356 ? 0.714 -8.323 -16.518 1.00 91.38 356 ARG A C 1
ATOM 2667 O O . ARG A 1 356 ? -0.014 -7.375 -16.793 1.00 91.38 356 ARG A O 1
ATOM 2674 N N . ALA A 1 357 ? 0.632 -8.982 -15.361 1.00 93.75 357 ALA A N 1
ATOM 2675 C CA . ALA A 1 357 ? -0.222 -8.522 -14.276 1.00 93.75 357 ALA A CA 1
ATOM 2676 C C . ALA A 1 357 ? 0.268 -7.178 -13.738 1.00 93.75 357 ALA A C 1
ATOM 2678 O O . ALA A 1 357 ? 1.467 -6.888 -13.712 1.00 93.75 357 ALA A O 1
ATOM 2679 N N . ARG A 1 358 ? -0.678 -6.349 -13.323 1.00 95.75 358 ARG A N 1
ATOM 2680 C CA . ARG A 1 358 ? -0.437 -5.087 -12.632 1.00 95.75 358 ARG A CA 1
ATOM 2681 C C . ARG A 1 358 ? -0.405 -5.333 -11.126 1.00 95.75 358 ARG A C 1
ATOM 2683 O O . ARG A 1 358 ? -0.875 -6.367 -10.659 1.00 95.75 358 ARG A O 1
ATOM 2690 N N . ILE A 1 359 ? 0.157 -4.400 -10.373 1.00 97.00 359 ILE A N 1
ATOM 2691 C CA . ILE A 1 359 ? 0.460 -4.587 -8.953 1.00 97.00 359 ILE A CA 1
ATOM 2692 C C . ILE A 1 359 ? -0.114 -3.422 -8.157 1.00 97.00 359 ILE A C 1
ATOM 2694 O O . ILE A 1 359 ? 0.109 -2.267 -8.515 1.00 97.00 359 ILE A O 1
ATOM 2698 N N . ALA A 1 360 ? -0.828 -3.731 -7.080 1.00 97.62 360 ALA A N 1
ATOM 2699 C CA . ALA A 1 360 ? -1.193 -2.776 -6.044 1.00 97.62 360 ALA A CA 1
ATOM 2700 C C . ALA A 1 360 ? -0.445 -3.140 -4.756 1.00 97.62 360 ALA A C 1
ATOM 2702 O O . ALA A 1 360 ? -0.552 -4.268 -4.279 1.00 97.62 360 ALA A O 1
ATOM 2703 N N . VAL A 1 361 ? 0.338 -2.211 -4.219 1.00 98.00 361 VAL A N 1
ATOM 2704 C CA . VAL A 1 361 ? 1.215 -2.454 -3.067 1.00 98.00 361 VAL A CA 1
ATOM 2705 C C . VAL A 1 361 ? 0.588 -1.879 -1.802 1.00 98.00 361 VAL A C 1
ATOM 2707 O O . VAL A 1 361 ? 0.122 -0.741 -1.798 1.00 98.00 361 VAL A O 1
ATOM 2710 N N . TYR A 1 362 ? 0.609 -2.657 -0.727 1.00 97.69 362 TYR A N 1
ATOM 2711 C CA . TYR A 1 362 ? 0.112 -2.288 0.592 1.00 97.69 362 TYR A CA 1
ATOM 2712 C C . TYR A 1 362 ? 1.212 -2.576 1.617 1.00 97.69 362 TYR A C 1
ATOM 2714 O O . TYR A 1 362 ? 1.419 -3.718 2.026 1.00 97.69 362 TYR A O 1
ATOM 2722 N N . LYS A 1 363 ? 1.970 -1.548 1.999 1.00 97.81 363 LYS A N 1
ATOM 2723 C CA . LYS A 1 363 ? 3.028 -1.679 3.002 1.00 97.81 363 LYS A CA 1
ATOM 2724 C C . LYS A 1 363 ? 2.415 -1.758 4.401 1.00 97.81 363 LYS A C 1
ATOM 2726 O O . LYS A 1 363 ? 1.810 -0.790 4.846 1.00 97.81 363 LYS A O 1
ATOM 2731 N N . ALA A 1 364 ? 2.586 -2.882 5.085 1.00 97.00 364 ALA A N 1
ATOM 2732 C CA . ALA A 1 364 ? 2.088 -3.108 6.450 1.00 97.00 364 ALA A CA 1
ATOM 2733 C C . ALA A 1 364 ? 3.151 -3.728 7.378 1.00 97.00 364 ALA A C 1
ATOM 2735 O O . ALA A 1 364 ? 2.861 -4.073 8.523 1.00 97.00 364 ALA A O 1
ATOM 2736 N N . CYS A 1 365 ? 4.376 -3.885 6.874 1.00 96.38 365 CYS A N 1
ATOM 2737 C CA . CYS A 1 365 ? 5.517 -4.425 7.601 1.00 96.38 365 CYS A CA 1
ATOM 2738 C C . CYS A 1 365 ? 6.631 -3.378 7.647 1.00 96.38 365 CYS A C 1
ATOM 2740 O O . CYS A 1 365 ? 6.929 -2.753 6.626 1.00 96.38 365 CYS A O 1
ATOM 2742 N N . TRP A 1 366 ? 7.240 -3.208 8.817 1.00 97.06 366 TRP A N 1
ATOM 2743 C CA . TRP A 1 366 ? 8.157 -2.108 9.112 1.00 97.06 366 TRP A CA 1
ATOM 2744 C C . TRP A 1 366 ? 9.367 -2.589 9.900 1.00 97.06 366 TRP A C 1
ATOM 2746 O O . TRP A 1 366 ? 9.270 -3.541 10.678 1.00 97.06 366 TRP A O 1
ATOM 2756 N N . LEU A 1 367 ? 10.508 -1.936 9.701 1.00 95.06 367 LEU A N 1
ATOM 2757 C CA . LEU A 1 367 ? 11.708 -2.195 10.489 1.00 95.06 367 LEU A CA 1
ATOM 2758 C C . LEU A 1 367 ? 11.649 -1.489 11.849 1.00 95.06 367 LEU A C 1
ATOM 2760 O O . LEU A 1 367 ? 11.310 -0.309 11.953 1.00 95.06 367 LEU A O 1
ATOM 2764 N N . GLU A 1 368 ? 12.031 -2.229 12.886 1.00 94.25 368 GLU A N 1
ATOM 2765 C CA . GLU A 1 368 ? 12.361 -1.690 14.207 1.00 94.25 368 GLU A CA 1
ATOM 2766 C C . GLU A 1 368 ? 13.862 -1.338 14.269 1.00 94.25 368 GLU A C 1
ATOM 2768 O O . GLU A 1 368 ? 14.662 -1.992 13.583 1.00 94.25 368 GLU A O 1
ATOM 2773 N N . PRO A 1 369 ? 14.277 -0.390 15.134 1.00 94.00 369 PRO A N 1
ATOM 2774 C CA . PRO A 1 369 ? 15.677 -0.040 15.338 1.00 94.00 369 PRO A CA 1
ATOM 2775 C C . PRO A 1 369 ? 16.594 -1.256 15.515 1.00 94.00 369 PRO A C 1
ATOM 2777 O O . PRO A 1 369 ? 16.429 -2.078 16.421 1.00 94.00 369 PRO A O 1
ATOM 2780 N N . GLY A 1 370 ? 17.596 -1.363 14.642 1.00 87.94 370 GLY A N 1
ATOM 2781 C CA . GLY A 1 370 ? 18.612 -2.419 14.703 1.00 87.94 370 GLY A CA 1
ATOM 2782 C C . GLY A 1 370 ? 18.150 -3.799 14.216 1.00 87.94 370 GLY A C 1
ATOM 2783 O O . GLY A 1 370 ? 18.885 -4.777 14.381 1.00 87.94 370 GLY A O 1
ATOM 2784 N N . LYS A 1 371 ? 16.961 -3.913 13.612 1.00 87.50 371 LYS A N 1
ATOM 2785 C CA . LYS A 1 371 ? 16.502 -5.137 12.939 1.00 87.50 371 LYS A CA 1
ATOM 2786 C C . LYS A 1 371 ? 16.826 -5.101 11.449 1.00 87.50 371 LYS A C 1
ATOM 2788 O O . LYS A 1 371 ? 16.901 -4.052 10.825 1.00 87.50 371 LYS A O 1
ATOM 2793 N N . THR A 1 372 ? 16.996 -6.287 10.870 1.00 82.25 372 THR A N 1
ATOM 2794 C CA . THR A 1 372 ? 17.240 -6.480 9.429 1.00 82.25 372 THR A CA 1
ATOM 2795 C C . THR A 1 372 ? 16.036 -7.058 8.690 1.00 82.25 372 THR A C 1
ATOM 2797 O O . THR A 1 372 ? 16.107 -7.246 7.477 1.00 82.25 372 THR A O 1
ATOM 2800 N N . ARG A 1 373 ? 14.958 -7.389 9.415 1.00 85.94 373 ARG A N 1
ATOM 2801 C CA . ARG A 1 373 ? 13.701 -7.890 8.859 1.00 85.94 373 ARG A CA 1
ATOM 2802 C C . ARG A 1 373 ? 12.505 -7.191 9.474 1.00 85.94 373 ARG A C 1
ATOM 2804 O O . ARG A 1 373 ? 12.470 -7.007 10.688 1.00 85.94 373 ARG A O 1
ATOM 2811 N N . GLY A 1 374 ? 11.548 -6.838 8.624 1.00 87.44 374 GLY A N 1
ATOM 2812 C CA . GLY A 1 374 ? 10.331 -6.147 9.011 1.00 87.44 374 GLY A CA 1
ATOM 2813 C C . GLY A 1 374 ? 9.390 -7.004 9.859 1.00 87.44 374 GLY A C 1
ATOM 2814 O O . GLY A 1 374 ? 9.242 -8.215 9.648 1.00 87.44 374 GLY A O 1
ATOM 2815 N N . THR A 1 375 ? 8.723 -6.334 10.790 1.00 90.94 375 THR A N 1
ATOM 2816 C CA . THR A 1 375 ? 7.631 -6.856 11.607 1.00 90.94 375 THR A CA 1
ATOM 2817 C C . THR A 1 375 ? 6.318 -6.259 11.102 1.00 90.94 375 THR A C 1
ATOM 2819 O O . THR A 1 375 ? 6.224 -5.061 10.840 1.00 90.94 375 THR A O 1
ATOM 2822 N N . CYS A 1 376 ? 5.297 -7.095 10.943 1.00 92.00 376 CYS A N 1
ATOM 2823 C CA . CYS A 1 376 ? 3.959 -6.694 10.524 1.00 92.00 376 CYS A CA 1
ATOM 2824 C C . CYS A 1 376 ? 3.007 -6.849 11.708 1.00 92.00 376 CYS A C 1
ATOM 2826 O O . CYS A 1 376 ? 2.881 -7.950 12.253 1.00 92.00 376 CYS A O 1
ATOM 2828 N N . THR A 1 377 ? 2.304 -5.785 12.086 1.00 89.94 377 THR A N 1
ATOM 2829 C CA . THR A 1 377 ? 1.253 -5.908 13.102 1.00 89.94 377 THR A CA 1
ATOM 2830 C C . THR A 1 377 ? -0.033 -6.412 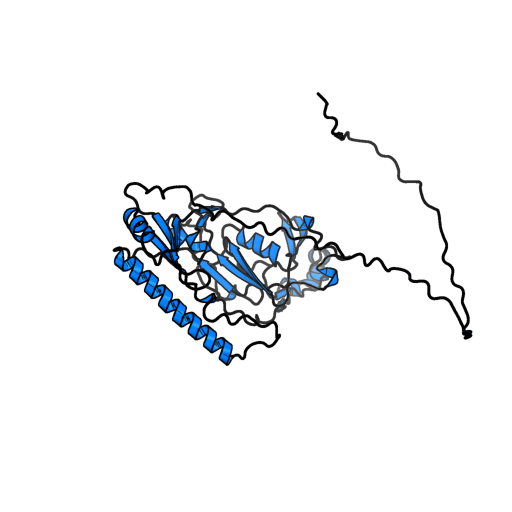12.459 1.00 89.94 377 THR A C 1
ATOM 2832 O O . THR A 1 377 ? -0.367 -6.061 11.325 1.00 89.94 377 THR A O 1
ATOM 2835 N N . THR A 1 378 ? -0.787 -7.258 13.162 1.00 85.62 378 THR A N 1
ATOM 2836 C CA . THR A 1 378 ? -2.054 -7.791 12.637 1.00 85.62 378 THR A CA 1
ATOM 2837 C C . THR A 1 378 ? -3.058 -6.662 12.405 1.00 85.62 378 THR A C 1
ATOM 2839 O O . THR A 1 378 ? -3.870 -6.742 11.484 1.00 85.62 378 THR A O 1
ATOM 2842 N N . SER A 1 379 ? -2.998 -5.591 13.202 1.00 86.38 379 SER A N 1
ATOM 2843 C CA . SER A 1 379 ? -3.893 -4.450 13.033 1.00 86.38 379 SER A CA 1
ATOM 2844 C C . SER A 1 379 ? -3.647 -3.672 11.733 1.00 86.38 379 SER A C 1
ATOM 2846 O O . SER A 1 379 ? -4.627 -3.286 11.090 1.00 86.38 379 SER A O 1
ATOM 2848 N N . ASP A 1 380 ? -2.390 -3.519 11.302 1.00 91.62 380 ASP A N 1
ATOM 2849 C CA . ASP A 1 380 ? -2.042 -2.943 9.995 1.00 91.62 380 ASP A CA 1
ATOM 2850 C C 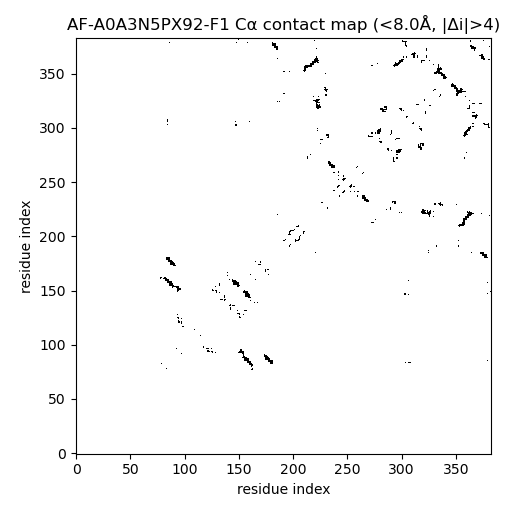. ASP A 1 380 ? -2.404 -3.891 8.836 1.00 91.62 380 ASP A C 1
ATOM 2852 O O . ASP A 1 380 ? -2.909 -3.444 7.808 1.00 91.62 380 ASP A O 1
ATOM 2856 N N . LEU A 1 381 ? -2.220 -5.209 9.001 1.00 88.19 381 LEU A N 1
ATOM 2857 C CA . LEU A 1 381 ? -2.489 -6.210 7.952 1.00 88.19 381 LEU A CA 1
ATOM 2858 C C . LEU A 1 381 ? -3.970 -6.322 7.546 1.00 88.19 381 LEU A C 1
ATOM 2860 O O . LEU A 1 381 ? -4.272 -6.758 6.436 1.00 88.19 381 LEU A O 1
ATOM 2864 N N . VAL A 1 382 ? -4.900 -5.979 8.441 1.00 84.06 382 VAL A N 1
ATOM 2865 C CA . VAL A 1 382 ? -6.354 -6.089 8.202 1.00 84.06 382 VAL A CA 1
ATOM 2866 C C . VAL A 1 382 ? -6.946 -4.809 7.583 1.00 84.06 382 VAL A C 1
ATOM 2868 O O . VAL A 1 382 ? -8.102 -4.815 7.149 1.00 84.06 382 VAL A O 1
ATOM 2871 N N . ARG A 1 383 ? -6.188 -3.708 7.560 1.00 82.62 383 ARG A N 1
ATOM 2872 C CA . ARG A 1 383 ? -6.678 -2.365 7.221 1.00 82.62 383 ARG A CA 1
ATOM 2873 C C . ARG A 1 383 ? -6.931 -2.142 5.730 1.00 82.62 383 ARG A C 1
ATOM 2875 O O . ARG A 1 383 ? -7.925 -1.415 5.450 1.00 82.62 383 ARG A O 1
#

Radius of gyration: 31.06 Å; Cα contacts (8 Å, |Δi|>4): 579; chains: 1; bounding box: 68×72×86 Å

Secondary structure (DSSP, 8-state):
-------------------------------------------------------------------S-----S-----TT-EEEEEEEESSPPGGGTT-----S--PPPPHHHHHHHHHHHHHHHHHHHHHHHHHHHHTT-GGGEEEEE-SSS-EEEEEEEHHHHHHHHT-TTEEEEEE--EEE------GGGG-TT-TTT-TTTTTT-S-TT-EEEEEES-B-TT-GGG-SEEE---GGGGSHHHHHSHHHHHHHHHHHHS--EEE--PPPSS----B--BTTB-GGG--SSEEEEEE--HHHHTTSPPPTT--SSSB-SSSHHHHHHHHHH---EEEEETTEEEEEE--SSTT-EEEEEE-EEPPTT-SS-EEEHHHHT-